Protein AF-G3J7Z0-F1 (afdb_monomer)

Structure (mmCIF, N/CA/C/O backbone):
data_AF-G3J7Z0-F1
#
_entry.id   AF-G3J7Z0-F1
#
loop_
_atom_site.group_PDB
_atom_site.id
_atom_site.type_symbol
_atom_site.label_atom_id
_atom_site.label_alt_id
_atom_site.label_comp_id
_atom_site.label_asym_id
_atom_site.label_entity_id
_atom_site.label_seq_id
_atom_site.pdbx_PDB_ins_code
_atom_site.Cartn_x
_atom_site.Cartn_y
_atom_site.Cartn_z
_atom_site.occupancy
_atom_site.B_iso_or_equiv
_atom_site.auth_seq_id
_atom_site.auth_comp_id
_atom_site.auth_asym_id
_atom_site.auth_atom_id
_atom_site.pdbx_PDB_model_num
ATOM 1 N N . MET A 1 1 ? -42.524 -9.146 22.623 1.00 81.44 1 MET A N 1
ATOM 2 C CA . MET A 1 1 ? -41.214 -8.864 23.245 1.00 81.44 1 MET A CA 1
ATOM 3 C C . MET A 1 1 ? -40.099 -9.422 22.376 1.00 81.44 1 MET A C 1
ATOM 5 O O . MET A 1 1 ? -40.362 -10.330 21.592 1.00 81.44 1 MET A O 1
ATOM 9 N N . LEU A 1 2 ? -38.894 -8.856 22.480 1.00 91.50 2 LEU A N 1
ATOM 10 C CA . LEU A 1 2 ? -37.698 -9.382 21.824 1.00 91.50 2 LEU A CA 1
ATOM 11 C C . LEU A 1 2 ? -37.236 -10.658 22.535 1.00 91.50 2 LEU A C 1
ATOM 13 O O . LEU A 1 2 ? -37.066 -10.664 23.752 1.00 91.50 2 LEU A O 1
ATOM 17 N N . GLU A 1 3 ? -36.989 -11.712 21.771 1.00 92.19 3 GLU A N 1
ATOM 18 C CA . GLU A 1 3 ? -36.477 -12.986 22.269 1.00 92.19 3 GLU A CA 1
ATOM 19 C C . GLU A 1 3 ? -35.055 -13.226 21.763 1.00 92.19 3 GLU A C 1
ATOM 21 O O . GLU A 1 3 ? -34.720 -12.850 20.638 1.00 92.19 3 GLU A O 1
ATOM 26 N N . LYS A 1 4 ? -34.231 -13.881 22.590 1.00 93.69 4 LYS A N 1
ATOM 27 C CA . LYS A 1 4 ? -32.905 -14.389 22.221 1.00 93.69 4 LYS A CA 1
ATOM 28 C C . LYS A 1 4 ? -32.907 -15.913 22.300 1.00 93.69 4 LYS A C 1
ATOM 30 O O . LYS A 1 4 ? -33.097 -16.472 23.377 1.00 93.69 4 LYS A O 1
ATOM 35 N N . ILE A 1 5 ? -32.631 -16.573 21.179 1.00 94.75 5 ILE A N 1
ATOM 36 C CA . ILE A 1 5 ? -32.521 -18.034 21.075 1.00 94.75 5 ILE A CA 1
ATOM 37 C C . ILE A 1 5 ? -31.095 -18.388 20.656 1.00 94.75 5 ILE A C 1
ATOM 39 O O . ILE A 1 5 ? -30.627 -17.914 19.627 1.00 94.75 5 ILE A O 1
ATOM 43 N N . THR A 1 6 ? -30.411 -19.254 21.403 1.00 95.44 6 THR A N 1
ATOM 44 C CA . THR A 1 6 ? -29.109 -19.794 20.981 1.00 95.44 6 THR A CA 1
ATOM 45 C C . THR A 1 6 ? -29.300 -21.132 20.265 1.00 95.44 6 THR A C 1
ATOM 47 O O . THR A 1 6 ? -30.029 -22.013 20.736 1.00 95.44 6 THR A O 1
ATOM 50 N N . ARG A 1 7 ? -28.654 -21.293 19.106 1.00 96.44 7 ARG A N 1
ATOM 51 C CA . ARG A 1 7 ? -28.683 -22.520 18.296 1.00 96.44 7 ARG A CA 1
ATOM 52 C C . ARG A 1 7 ? -27.293 -22.877 17.799 1.00 96.44 7 ARG A C 1
ATOM 54 O O . ARG A 1 7 ? -26.528 -21.997 17.426 1.00 96.44 7 ARG A O 1
ATOM 61 N N . VAL A 1 8 ? -27.011 -24.174 17.720 1.00 97.31 8 VAL A N 1
ATOM 62 C CA . VAL A 1 8 ? -25.871 -24.695 16.961 1.00 97.31 8 VAL A CA 1
ATOM 63 C C . VAL A 1 8 ? -26.270 -24.715 15.488 1.00 97.31 8 VAL A C 1
ATOM 65 O O . VAL A 1 8 ? -27.237 -25.389 15.137 1.00 97.31 8 VAL A O 1
ATOM 68 N N . TYR A 1 9 ? -25.559 -23.970 14.643 1.00 95.88 9 TYR A N 1
ATOM 69 C CA . TYR A 1 9 ? -25.832 -23.928 13.203 1.00 95.88 9 TYR A CA 1
ATOM 70 C C . TYR A 1 9 ? -24.920 -24.870 12.404 1.00 95.88 9 TYR A C 1
ATOM 72 O O . TYR A 1 9 ? -25.269 -25.263 11.294 1.00 95.88 9 TYR A 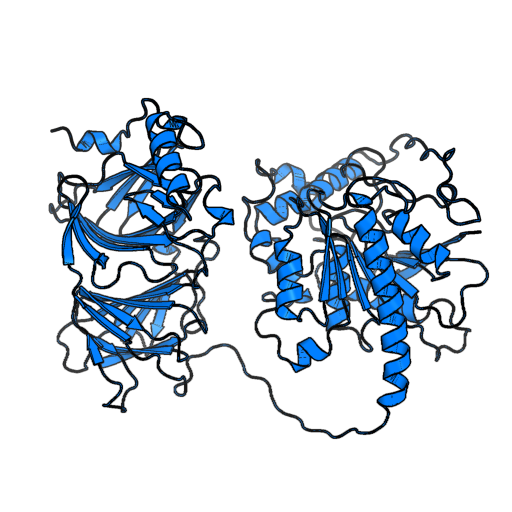O 1
ATOM 80 N N . ALA A 1 10 ? -23.765 -25.244 12.962 1.00 96.12 10 ALA A N 1
ATOM 81 C CA . ALA A 1 10 ? -22.804 -26.147 12.337 1.00 96.12 10 ALA A CA 1
ATOM 82 C C . ALA A 1 10 ? -22.008 -26.938 13.382 1.00 96.12 10 ALA A C 1
ATOM 84 O O . ALA A 1 10 ? -21.913 -26.547 14.547 1.00 96.12 10 ALA A O 1
ATOM 85 N N . ASN A 1 11 ? -21.406 -28.047 12.950 1.00 95.31 11 ASN A N 1
ATOM 86 C CA . ASN A 1 11 ? -20.450 -28.806 13.749 1.00 95.31 11 ASN A CA 1
ATOM 87 C C . ASN A 1 11 ? -19.254 -29.211 12.878 1.00 95.31 11 ASN A C 1
ATOM 89 O O . ASN A 1 11 ? -19.339 -30.163 12.105 1.00 95.31 11 ASN A O 1
ATOM 93 N N . HIS A 1 12 ? -18.145 -28.484 13.013 1.00 93.75 12 HIS A N 1
ATOM 94 C CA . HIS A 1 12 ? -16.910 -28.692 12.245 1.00 93.75 12 HIS A CA 1
ATOM 95 C C . HIS A 1 12 ? -15.774 -29.142 13.174 1.00 93.75 12 HIS A C 1
ATOM 97 O O . HIS A 1 12 ? -14.755 -28.469 13.334 1.00 93.75 12 HIS A O 1
ATOM 103 N N . GLY A 1 13 ? -16.011 -30.250 13.882 1.00 90.56 13 GLY A N 1
ATOM 104 C CA . GLY A 1 13 ? -15.146 -30.740 14.963 1.00 90.56 13 GLY A CA 1
ATOM 105 C C . GLY A 1 13 ? -15.421 -30.087 16.323 1.00 90.56 13 GLY A C 1
ATOM 106 O O . GLY A 1 13 ? -14.904 -30.544 17.339 1.00 90.56 13 GLY A O 1
ATOM 107 N N . MET A 1 14 ? -16.268 -29.058 16.354 1.00 94.06 14 MET A N 1
ATOM 108 C CA . MET A 1 14 ? -16.854 -28.466 17.554 1.00 94.06 14 MET A CA 1
ATOM 109 C C . MET A 1 14 ? -18.198 -27.808 17.200 1.00 94.06 14 MET A C 1
ATOM 111 O O . MET A 1 14 ? -18.364 -27.373 16.054 1.00 94.06 14 MET A O 1
ATOM 115 N N . PRO A 1 15 ? -19.155 -27.713 18.143 1.00 95.25 15 PRO A N 1
ATOM 116 C CA . PRO A 1 15 ? -20.399 -26.992 17.906 1.00 95.25 15 PRO A CA 1
ATOM 117 C C . PRO A 1 15 ? -20.116 -25.505 17.674 1.00 95.25 15 PRO A C 1
ATOM 119 O O . PRO A 1 15 ? -19.400 -24.872 18.452 1.00 95.25 15 PRO A O 1
ATOM 122 N N . ILE A 1 16 ? -20.702 -24.951 16.614 1.00 96.75 16 ILE A N 1
ATOM 123 C CA . ILE A 1 16 ? -20.622 -23.526 16.296 1.00 96.75 16 ILE A CA 1
ATOM 124 C C . ILE A 1 16 ? -22.012 -22.923 16.425 1.00 96.75 16 ILE A C 1
ATOM 126 O O . ILE A 1 16 ? -22.977 -23.365 15.797 1.00 96.75 16 ILE A O 1
ATOM 130 N N . GLU A 1 17 ? -22.112 -21.937 17.305 1.00 96.62 17 GLU A N 1
ATOM 131 C CA . GLU A 1 17 ? -23.380 -21.384 17.758 1.00 96.62 17 GLU A CA 1
ATOM 132 C C . GLU A 1 17 ? -23.688 -20.029 17.117 1.00 96.62 17 GLU A C 1
ATOM 134 O O . GLU A 1 17 ? -22.806 -19.268 16.721 1.00 96.62 17 GLU A O 1
ATOM 139 N N . CYS A 1 18 ? -24.970 -19.700 17.071 1.00 96.88 18 CYS A N 1
ATOM 140 C CA . CYS A 1 18 ? -25.473 -18.375 16.760 1.00 96.88 18 CYS A CA 1
ATOM 141 C C . CYS A 1 18 ? -26.527 -17.963 17.791 1.00 96.88 18 CYS A C 1
ATOM 143 O O . CYS A 1 18 ? -27.191 -18.811 18.394 1.00 96.88 18 CYS A O 1
ATOM 145 N N . ASP A 1 19 ? -26.662 -16.655 17.979 1.00 96.62 19 ASP A N 1
ATOM 146 C CA . ASP A 1 19 ? -27.716 -16.043 18.776 1.00 96.62 19 ASP A CA 1
ATOM 147 C C . ASP A 1 19 ? -28.728 -15.405 17.831 1.00 96.62 19 ASP A C 1
ATOM 149 O O . ASP A 1 19 ? -28.368 -14.635 16.942 1.00 96.62 19 ASP A O 1
ATOM 153 N N . ILE A 1 20 ? -29.996 -15.738 18.023 1.00 96.19 20 ILE A N 1
ATOM 154 C CA . ILE A 1 20 ? -31.094 -15.340 17.155 1.00 96.19 20 ILE A CA 1
ATOM 155 C C . ILE A 1 20 ? -31.986 -14.390 17.939 1.00 96.19 20 ILE A C 1
ATOM 157 O O . ILE A 1 20 ? -32.607 -14.788 18.923 1.00 96.19 20 ILE A O 1
ATOM 161 N N . TYR A 1 21 ? -32.034 -13.144 17.489 1.00 95.38 21 TYR A N 1
ATOM 162 C CA . TYR A 1 21 ? -32.856 -12.071 18.022 1.00 95.38 21 TYR A CA 1
ATOM 163 C C . TYR A 1 21 ? -34.099 -11.938 17.146 1.00 95.38 21 TYR A C 1
ATOM 165 O O . TYR A 1 21 ? -34.002 -11.591 15.967 1.00 95.38 21 TYR A O 1
ATOM 173 N N . THR A 1 22 ? -35.268 -12.267 17.688 1.00 92.38 22 THR A N 1
ATOM 174 C CA . THR A 1 22 ? -36.512 -12.312 16.908 1.00 92.38 22 THR A CA 1
ATOM 175 C C . THR A 1 22 ? -37.733 -12.004 17.773 1.00 92.38 22 THR A C 1
ATOM 177 O O . THR A 1 22 ? -37.622 -11.802 18.981 1.00 92.38 22 THR A O 1
ATOM 180 N N . VAL A 1 23 ? -38.901 -11.926 17.144 1.00 86.94 23 VAL A N 1
ATOM 181 C CA . VAL A 1 23 ? -40.204 -11.779 17.807 1.00 86.94 23 VAL A CA 1
ATOM 182 C C . VAL A 1 23 ? -41.034 -13.038 17.588 1.00 86.94 23 VAL A C 1
ATOM 184 O O . VAL A 1 23 ? -40.818 -13.724 16.593 1.00 86.94 23 VAL A O 1
ATOM 187 N N . ALA A 1 24 ? -41.999 -13.310 18.474 1.00 75.50 24 ALA A N 1
ATOM 188 C CA . ALA A 1 24 ? -42.853 -14.504 18.404 1.00 75.50 24 ALA A CA 1
ATOM 189 C C . ALA A 1 24 ? -43.543 -14.698 17.037 1.00 75.50 24 ALA A C 1
ATOM 191 O O . ALA A 1 24 ? -43.694 -15.820 16.570 1.00 75.50 24 ALA A O 1
ATOM 192 N N . GLU A 1 25 ? -43.916 -13.598 16.375 1.00 73.88 25 GLU A N 1
ATOM 193 C CA . GLU A 1 25 ? -44.489 -13.603 15.026 1.00 73.88 25 GLU A CA 1
ATOM 194 C C . GLU A 1 25 ? -43.671 -12.670 14.115 1.00 73.88 25 GLU A C 1
ATOM 196 O O . GLU A 1 25 ? -43.965 -11.466 14.031 1.00 73.88 25 GLU A O 1
ATOM 201 N N . PRO A 1 26 ? -42.587 -13.152 13.480 1.00 71.25 26 PRO A N 1
ATOM 202 C CA . PRO A 1 26 ? -41.850 -12.352 12.509 1.00 71.25 26 PRO A CA 1
ATOM 203 C C . PRO A 1 26 ? -42.737 -12.061 11.291 1.00 71.25 26 PRO A C 1
ATOM 205 O O . PRO A 1 26 ? -43.679 -12.797 11.001 1.00 71.25 26 PRO A O 1
ATOM 208 N N . VAL A 1 27 ? -42.454 -10.978 10.560 1.00 73.06 27 VAL A N 1
ATOM 209 C CA . VAL A 1 27 ? -43.211 -10.675 9.334 1.00 73.06 27 VAL A CA 1
ATOM 210 C C . VAL A 1 27 ? -42.983 -11.809 8.320 1.00 73.06 27 VAL A C 1
ATOM 212 O O . VAL A 1 27 ? -41.817 -12.102 8.025 1.00 73.06 27 VAL A O 1
ATOM 215 N N . PRO A 1 28 ? -44.047 -12.434 7.772 1.00 68.00 28 PRO A N 1
ATOM 216 C CA . PRO A 1 28 ? -43.910 -13.436 6.717 1.00 68.00 28 PRO A CA 1
ATOM 217 C C . PRO A 1 28 ? -43.055 -12.889 5.564 1.00 68.00 28 PRO A C 1
ATOM 219 O O . PRO A 1 28 ? -43.194 -11.726 5.182 1.00 68.00 28 PRO A O 1
ATOM 222 N N . ASP A 1 29 ? -42.113 -13.689 5.059 1.00 75.00 29 ASP A N 1
ATOM 223 C CA . ASP A 1 29 ? -41.171 -13.328 3.981 1.00 75.00 29 ASP A CA 1
ATOM 224 C C . ASP A 1 29 ? -40.177 -12.183 4.273 1.00 75.00 29 ASP A C 1
ATOM 226 O O . ASP A 1 29 ? -39.467 -11.705 3.367 1.00 75.00 29 ASP A O 1
ATOM 230 N N . ALA A 1 30 ? -40.076 -11.728 5.529 1.00 83.25 30 ALA A N 1
ATOM 231 C CA . ALA A 1 30 ? -39.018 -10.809 5.931 1.00 83.25 30 ALA A CA 1
ATOM 232 C C . ALA A 1 30 ? -37.632 -11.437 5.694 1.00 83.25 30 ALA A C 1
ATOM 234 O O . ALA A 1 30 ? -37.435 -12.628 5.958 1.00 83.25 30 ALA A O 1
ATOM 235 N N . PRO A 1 31 ? -36.653 -10.652 5.201 1.00 89.25 31 PRO A N 1
ATOM 236 C CA . PRO A 1 31 ? -35.293 -11.145 5.099 1.00 89.25 31 PRO A CA 1
ATOM 237 C C . PRO A 1 31 ? -34.731 -11.433 6.494 1.00 89.25 31 PRO A C 1
ATOM 239 O O . PRO A 1 31 ? -35.069 -10.751 7.462 1.00 89.25 31 PRO A O 1
ATOM 242 N N . VAL A 1 32 ? -33.836 -12.411 6.572 1.00 93.88 32 VAL A N 1
ATOM 243 C CA . VAL A 1 32 ? -33.032 -12.659 7.771 1.00 93.88 32 VAL A CA 1
ATOM 244 C C . VAL A 1 32 ? -31.785 -11.787 7.697 1.00 93.88 32 VAL A C 1
ATOM 246 O O . VAL A 1 32 ? -31.091 -11.780 6.680 1.00 93.88 32 VAL A O 1
ATOM 249 N N . ALA A 1 33 ? -31.500 -11.042 8.758 1.00 96.38 33 ALA A N 1
ATOM 250 C CA . ALA A 1 33 ? -30.234 -10.347 8.925 1.00 96.38 33 ALA A CA 1
ATOM 251 C C . ALA A 1 33 ? -29.219 -11.325 9.531 1.00 96.38 33 ALA A C 1
ATOM 253 O O . ALA A 1 33 ? -29.382 -11.754 10.666 1.00 96.38 33 ALA A O 1
ATOM 254 N N . LEU A 1 34 ? -28.188 -11.705 8.781 1.00 98.44 34 LEU A N 1
ATOM 255 C CA . LEU A 1 34 ? -27.082 -12.523 9.274 1.00 98.44 34 LEU A CA 1
ATOM 256 C C . LEU A 1 34 ? -25.901 -11.613 9.598 1.00 98.44 34 LEU A C 1
ATOM 258 O O . LEU A 1 34 ? -25.355 -10.988 8.696 1.00 98.44 34 LEU A O 1
ATOM 262 N N . PHE A 1 35 ? -25.504 -11.544 10.861 1.00 98.19 35 PHE A N 1
ATOM 263 C CA . PHE A 1 35 ? -24.429 -10.699 11.357 1.00 98.19 35 PHE A CA 1
ATOM 264 C C . PHE A 1 35 ? -23.179 -11.511 11.706 1.00 98.19 35 PHE A C 1
ATOM 266 O O . PHE A 1 35 ? -23.249 -12.491 12.451 1.00 98.19 35 PHE A O 1
ATOM 273 N N . PHE A 1 36 ? -22.033 -11.049 11.209 1.00 97.69 36 PHE A N 1
ATOM 274 C CA . PHE A 1 36 ? -20.706 -11.493 11.621 1.00 97.69 36 PHE A CA 1
ATOM 275 C C . PHE A 1 36 ? -20.032 -10.414 12.469 1.00 97.69 36 PHE A C 1
ATOM 277 O O . PHE A 1 36 ? -19.907 -9.256 12.053 1.00 97.69 36 PHE A O 1
ATOM 284 N N . HIS A 1 37 ? -19.596 -10.814 13.663 1.00 94.69 37 HIS A N 1
ATOM 285 C CA . HIS A 1 37 ? -18.996 -9.911 14.638 1.00 94.69 37 HIS A CA 1
ATOM 286 C C . HIS A 1 37 ? -17.623 -9.380 14.199 1.00 94.69 37 HIS A C 1
ATOM 288 O O . HIS A 1 37 ? -16.971 -9.918 13.305 1.00 94.69 37 HIS A O 1
ATOM 294 N N . ALA A 1 38 ? -17.185 -8.305 14.859 1.00 92.88 38 ALA A N 1
ATOM 295 C CA . ALA A 1 38 ? -15.854 -7.728 14.695 1.00 92.88 38 ALA A CA 1
ATOM 296 C C . ALA A 1 38 ? -14.781 -8.555 15.434 1.00 92.88 38 ALA A C 1
ATOM 298 O O . ALA A 1 38 ? -14.888 -9.772 15.548 1.00 92.88 38 ALA A O 1
ATOM 299 N N . GLY A 1 39 ? -13.706 -7.925 15.910 1.00 89.38 39 GLY A N 1
ATOM 300 C CA . GLY A 1 39 ? -12.618 -8.635 16.592 1.00 89.38 39 GLY A CA 1
ATOM 301 C C . GLY A 1 39 ? -11.565 -9.207 15.644 1.00 89.38 39 GLY A C 1
ATOM 302 O O . GLY A 1 39 ? -10.899 -10.180 15.986 1.00 89.38 39 GLY A O 1
ATOM 303 N N . ALA A 1 40 ? -11.409 -8.610 14.456 1.00 91.06 40 ALA A N 1
ATOM 304 C CA . ALA A 1 40 ? -10.281 -8.850 13.554 1.00 91.06 40 ALA A CA 1
ATOM 305 C C . ALA A 1 40 ? -10.065 -10.313 13.113 1.00 91.06 40 ALA A C 1
ATOM 307 O O . ALA A 1 40 ? -8.947 -10.689 12.794 1.00 91.06 40 ALA A O 1
ATOM 308 N N . LEU A 1 41 ? -11.103 -11.156 13.127 1.00 94.12 41 LEU A N 1
ATOM 309 C CA . LEU A 1 41 ? -11.011 -12.622 12.981 1.00 94.12 41 LEU A CA 1
ATOM 310 C C . LEU A 1 41 ? -10.233 -13.340 14.099 1.00 94.12 41 LEU A C 1
ATOM 312 O O . LEU A 1 41 ? -10.112 -14.562 14.053 1.00 94.12 41 LEU A O 1
ATOM 316 N N . THR A 1 42 ? -9.707 -12.629 15.097 1.00 92.62 42 THR A N 1
ATOM 317 C CA . THR A 1 42 ? -8.864 -13.191 16.162 1.00 92.62 42 THR A CA 1
ATOM 318 C C . THR A 1 42 ? -9.551 -13.227 17.520 1.00 92.62 42 THR A C 1
ATOM 320 O O . THR A 1 42 ? -9.081 -13.955 18.394 1.00 92.62 42 THR A O 1
ATOM 323 N N . GLY A 1 43 ? -10.660 -12.513 17.709 1.00 89.81 43 GLY A N 1
ATOM 324 C CA . GLY A 1 43 ? -11.405 -12.466 18.966 1.00 89.81 43 GLY A CA 1
ATOM 325 C C . GLY A 1 43 ? -12.872 -12.075 18.791 1.00 89.81 43 GLY A C 1
ATOM 326 O O . GLY A 1 43 ? -13.413 -12.179 17.692 1.00 89.81 43 GLY A O 1
ATOM 327 N N . TRP A 1 44 ? -13.474 -11.611 19.894 1.00 88.44 44 TRP A N 1
ATOM 328 C CA . TRP A 1 44 ? -14.904 -11.271 20.054 1.00 88.44 44 TRP A CA 1
ATOM 329 C C . TRP A 1 44 ? -15.825 -12.470 19.859 1.00 88.44 44 TRP A C 1
ATOM 331 O O . TRP A 1 44 ? -15.332 -13.557 19.614 1.00 88.44 44 TRP A O 1
ATOM 341 N N . GLY A 1 45 ? -17.136 -12.309 20.039 1.00 89.94 45 GLY A N 1
ATOM 342 C CA . GLY A 1 45 ? -18.109 -13.388 19.883 1.00 89.94 45 GLY A CA 1
ATOM 343 C C . GLY A 1 45 ? -19.453 -12.900 19.353 1.00 89.94 45 GLY A C 1
ATOM 344 O O . GLY A 1 45 ? -19.684 -11.702 19.188 1.00 89.94 45 GLY A O 1
ATOM 345 N N . ARG A 1 46 ? -20.362 -13.846 19.097 1.00 91.75 46 ARG A N 1
ATOM 346 C CA . ARG A 1 46 ? -21.734 -13.589 18.614 1.00 91.75 46 ARG A CA 1
ATOM 347 C C . ARG A 1 46 ? -22.569 -12.686 19.529 1.00 91.75 46 ARG A C 1
ATOM 349 O O . ARG A 1 46 ? -23.556 -12.096 19.103 1.00 91.75 46 ARG A O 1
ATOM 356 N N . ASP A 1 47 ? -22.200 -12.585 20.792 1.00 87.44 47 ASP A N 1
ATOM 357 C CA . ASP A 1 47 ? -22.845 -11.732 21.777 1.00 87.44 47 ASP A CA 1
ATOM 358 C C . ASP A 1 47 ? -22.417 -10.258 21.658 1.00 87.44 47 ASP A C 1
ATOM 360 O O . ASP A 1 47 ? -23.115 -9.381 22.161 1.00 87.44 47 ASP A O 1
ATOM 364 N N . CYS A 1 48 ? -21.340 -9.962 20.923 1.00 88.88 48 CYS A N 1
ATOM 365 C CA . CYS A 1 48 ? -20.881 -8.610 20.586 1.00 88.88 48 CYS A CA 1
ATOM 366 C C . CYS A 1 48 ? -21.639 -8.021 19.377 1.00 88.88 48 CYS A C 1
ATOM 368 O O . CYS A 1 48 ? -21.027 -7.587 18.398 1.00 88.88 48 CYS A O 1
ATOM 370 N N . VAL A 1 49 ? -22.974 -8.041 19.417 1.00 91.06 49 VAL A N 1
ATOM 371 C CA . VAL A 1 49 ? -23.834 -7.411 18.402 1.00 91.06 49 VAL A CA 1
ATOM 372 C C . VAL A 1 49 ? -24.203 -5.979 18.828 1.00 91.06 49 VAL A C 1
ATOM 374 O O . VAL A 1 49 ? -24.579 -5.789 19.985 1.00 91.06 49 VAL A O 1
ATOM 377 N N . PRO A 1 50 ? -24.121 -4.959 17.948 1.00 90.44 50 PRO A N 1
ATOM 378 C CA . PRO A 1 50 ? -24.433 -3.583 18.339 1.00 90.44 50 PRO A CA 1
ATOM 379 C C . PRO A 1 50 ? -25.909 -3.398 18.741 1.00 90.44 50 PRO A C 1
ATOM 381 O O . PRO A 1 50 ? -26.792 -3.860 18.006 1.00 90.44 50 PRO A O 1
ATOM 384 N N . PRO A 1 51 ? -26.221 -2.690 19.848 1.00 90.44 51 PRO A N 1
ATOM 385 C CA . PRO A 1 51 ? -27.601 -2.515 20.307 1.00 90.44 51 PRO A CA 1
ATOM 386 C C . PRO A 1 51 ? -28.512 -1.856 19.265 1.00 90.44 51 PRO A C 1
ATOM 388 O O . PRO A 1 51 ? -29.617 -2.343 19.016 1.00 90.44 51 PRO A O 1
ATOM 391 N N . TRP A 1 52 ? -28.034 -0.805 18.593 1.00 90.00 52 TRP A N 1
ATOM 392 C CA . TRP A 1 52 ? -28.779 -0.116 17.536 1.00 90.00 52 TRP A CA 1
ATOM 393 C C . TRP A 1 52 ? -29.173 -1.049 16.377 1.00 90.00 52 TRP A C 1
ATOM 395 O O . TRP A 1 52 ? -30.248 -0.889 15.796 1.00 90.00 52 TRP A O 1
ATOM 405 N N . LEU A 1 53 ? -28.345 -2.051 16.050 1.00 92.50 53 LEU A N 1
ATOM 406 C CA . LEU A 1 53 ? -28.635 -3.016 14.987 1.00 92.50 53 LEU A CA 1
ATOM 407 C C . LEU A 1 53 ? -29.755 -3.970 15.413 1.00 92.50 53 LEU A C 1
ATOM 409 O O . LEU A 1 53 ? -30.660 -4.257 14.623 1.00 92.50 53 LEU A O 1
ATOM 413 N N . VAL A 1 54 ? -29.725 -4.419 16.672 1.00 93.62 54 VAL A N 1
ATOM 414 C CA . VAL A 1 54 ? -30.807 -5.223 17.251 1.00 93.62 54 VAL A CA 1
ATOM 415 C C . VAL A 1 54 ? -32.110 -4.422 17.257 1.00 93.62 54 VAL A C 1
ATOM 417 O O . VAL A 1 54 ? -33.130 -4.932 16.796 1.00 93.62 54 VAL A O 1
ATOM 420 N N . GLN A 1 55 ? -32.081 -3.150 17.679 1.00 91.81 55 GLN A N 1
ATOM 421 C CA . GLN A 1 55 ? -33.251 -2.264 17.633 1.00 91.81 55 GLN A CA 1
ATOM 422 C C . GLN A 1 55 ? -33.791 -2.096 16.215 1.00 91.81 55 GLN A C 1
ATOM 424 O O . GLN A 1 55 ? -35.000 -2.173 16.001 1.00 91.81 55 GLN A O 1
ATOM 429 N N . ALA A 1 56 ? -32.913 -1.878 15.237 1.00 90.12 56 ALA A N 1
ATOM 430 C CA . ALA A 1 56 ? -33.305 -1.688 13.848 1.00 90.12 56 ALA A CA 1
ATOM 431 C C . ALA A 1 56 ? -33.994 -2.929 13.268 1.00 90.12 56 ALA A C 1
ATOM 433 O O . ALA A 1 56 ? -35.022 -2.808 12.598 1.00 90.12 56 ALA A O 1
ATOM 434 N N . CYS A 1 57 ? -33.454 -4.119 13.545 1.00 91.81 57 CYS A N 1
ATOM 435 C CA . CYS A 1 57 ? -34.055 -5.378 13.112 1.00 91.81 57 CYS A CA 1
ATOM 436 C C . CYS A 1 57 ? -35.373 -5.642 13.850 1.00 91.81 57 CYS A C 1
ATOM 438 O O . CYS A 1 57 ? -36.368 -5.974 13.208 1.00 91.81 57 CYS A O 1
ATOM 440 N N . TYR A 1 58 ? -35.421 -5.402 15.165 1.00 91.69 58 TYR A N 1
ATOM 441 C CA . TYR A 1 58 ? -36.625 -5.559 15.983 1.00 91.69 58 TYR A CA 1
ATOM 442 C C . TYR A 1 58 ? -37.765 -4.644 15.520 1.00 91.69 58 TYR A C 1
ATOM 444 O O . TYR A 1 58 ? -38.867 -5.123 15.254 1.00 91.69 58 TYR A O 1
ATOM 452 N N . LYS A 1 59 ? -37.492 -3.347 15.320 1.00 87.81 59 LYS A N 1
ATOM 453 C CA . LYS A 1 59 ? -38.474 -2.365 14.825 1.00 87.81 59 LYS A CA 1
ATOM 454 C C . LYS A 1 59 ? -38.981 -2.708 13.417 1.00 87.81 59 LYS A C 1
ATOM 456 O O . LYS A 1 59 ? -40.133 -2.433 13.099 1.00 87.81 59 LYS A O 1
ATOM 461 N N . GLN A 1 60 ? -38.157 -3.354 12.586 1.00 86.50 60 GLN A N 1
ATOM 462 C CA . GLN A 1 60 ? -38.564 -3.872 11.272 1.00 86.50 60 GLN A CA 1
ATOM 463 C C . GLN A 1 60 ? -39.169 -5.287 11.313 1.00 86.50 60 GLN A C 1
ATOM 465 O O . GLN A 1 60 ? -39.616 -5.781 10.274 1.00 86.50 60 GLN A O 1
ATOM 470 N N . ARG A 1 61 ? -39.188 -5.935 12.487 1.00 88.56 61 ARG A N 1
ATOM 471 C CA . ARG A 1 61 ? -39.580 -7.339 12.704 1.00 88.56 61 ARG A CA 1
ATOM 472 C C . ARG A 1 61 ? -38.804 -8.324 11.817 1.00 88.56 61 ARG A C 1
ATOM 474 O O . ARG A 1 61 ? -39.372 -9.293 11.311 1.00 88.56 61 ARG A O 1
ATOM 481 N N . TRP A 1 62 ? -37.518 -8.053 11.593 1.00 90.25 62 TRP A N 1
ATOM 482 C CA . TRP A 1 62 ? -36.596 -8.944 10.885 1.00 90.25 62 TRP A CA 1
ATOM 483 C C . TRP A 1 62 ? -35.867 -9.837 11.894 1.00 90.25 62 TRP A C 1
ATOM 485 O O . TRP A 1 62 ? -35.325 -9.305 12.866 1.00 90.25 62 TRP A O 1
ATOM 495 N N . PRO A 1 63 ? -35.798 -11.162 11.673 1.00 93.81 63 PRO A N 1
ATOM 496 C CA . PRO A 1 63 ? -34.927 -12.023 12.463 1.00 93.81 63 PRO A CA 1
ATOM 497 C C . PRO A 1 63 ? -33.465 -11.611 12.264 1.00 93.81 63 PRO A C 1
ATOM 499 O O . PRO A 1 63 ? -33.010 -11.490 11.124 1.00 93.81 63 PRO A O 1
ATOM 502 N N . LEU A 1 64 ? -32.732 -11.422 13.359 1.00 96.81 64 LEU A N 1
ATOM 503 C CA . LEU A 1 64 ? -31.299 -11.140 13.353 1.00 96.81 64 LEU A CA 1
ATOM 504 C C . LEU A 1 64 ? -30.543 -12.330 13.940 1.00 96.81 64 LEU A C 1
ATOM 506 O O . LEU A 1 64 ? -30.680 -12.640 15.117 1.00 96.81 64 LEU A O 1
ATOM 510 N N . ILE A 1 65 ? -29.729 -12.983 13.121 1.00 98.00 65 ILE A N 1
ATOM 511 C CA . ILE A 1 65 ? -28.852 -14.085 13.509 1.00 98.00 65 ILE A CA 1
ATOM 512 C C . ILE A 1 65 ? -27.440 -13.530 13.646 1.00 98.00 65 ILE A C 1
ATOM 514 O O . ILE A 1 65 ? -26.833 -13.149 12.653 1.00 98.00 65 ILE A O 1
ATOM 518 N N . SER A 1 66 ? -26.901 -13.508 14.858 1.00 97.62 66 SER A N 1
ATOM 519 C CA . SER A 1 66 ? -25.493 -13.215 15.118 1.00 97.62 66 SER A CA 1
ATOM 520 C C . SER A 1 66 ? -24.713 -14.524 15.194 1.00 97.62 66 SER A C 1
ATOM 522 O O . SER A 1 66 ? -24.939 -15.328 16.102 1.00 97.62 66 SER A O 1
ATOM 524 N N . ALA A 1 67 ? -23.835 -14.778 14.225 1.00 97.38 67 ALA A N 1
ATOM 525 C CA . ALA A 1 67 ? -23.117 -16.043 14.105 1.00 97.38 67 ALA A CA 1
ATOM 526 C C . ALA A 1 67 ? -21.707 -15.955 14.700 1.00 97.38 67 ALA A C 1
ATOM 528 O O . ALA A 1 67 ? -20.939 -15.043 14.389 1.00 97.38 67 ALA A O 1
ATOM 529 N N . SER A 1 68 ? -21.344 -16.940 15.524 1.00 96.19 68 SER A N 1
ATOM 530 C CA . SER A 1 68 ? -19.944 -17.189 15.863 1.00 96.19 68 SER A CA 1
ATOM 531 C C . SER A 1 68 ? -19.231 -17.859 14.688 1.00 96.19 68 SER A C 1
ATOM 533 O O . SER A 1 68 ? -19.868 -18.522 13.877 1.00 96.19 68 SER A O 1
ATOM 535 N N . TYR A 1 69 ? -17.908 -17.764 14.637 1.00 96.62 69 TYR A N 1
ATOM 536 C CA . TYR A 1 69 ? -17.056 -18.515 13.712 1.00 96.62 69 TYR A CA 1
ATOM 537 C C . TYR A 1 69 ? -15.743 -18.897 14.413 1.00 96.62 69 TYR A C 1
ATOM 539 O O . TYR A 1 69 ? -15.372 -18.296 15.431 1.00 96.62 69 TYR A O 1
ATOM 547 N N . ARG A 1 70 ? -15.054 -19.928 13.914 1.00 96.38 70 ARG A N 1
ATOM 548 C CA . ARG A 1 70 ? -13.724 -20.308 14.403 1.00 96.38 70 ARG A CA 1
ATOM 549 C C . ARG A 1 70 ? -12.720 -19.217 14.034 1.00 96.38 70 ARG A C 1
ATOM 551 O O . ARG A 1 70 ? -12.796 -18.615 12.971 1.00 96.38 70 ARG A O 1
ATOM 558 N N . LEU A 1 71 ? -11.786 -18.928 14.930 1.00 95.38 71 LEU A N 1
ATOM 559 C CA . LEU A 1 71 ? -10.926 -17.752 14.848 1.00 95.38 71 LEU A CA 1
ATOM 560 C C . LEU A 1 71 ? -9.538 -18.065 14.265 1.00 95.38 71 LEU A C 1
ATOM 562 O O . LEU A 1 71 ? -8.969 -19.141 14.472 1.00 95.38 71 LEU A O 1
ATOM 566 N N . MET A 1 72 ? -8.953 -17.080 13.584 1.00 94.69 72 MET A N 1
ATOM 567 C CA . MET A 1 72 ? -7.578 -17.109 13.072 1.00 94.69 72 MET A CA 1
ATOM 568 C C . MET A 1 72 ? -6.552 -16.981 14.212 1.00 94.69 72 MET A C 1
ATOM 570 O O . MET A 1 72 ? -6.832 -16.302 15.200 1.00 94.69 72 MET A O 1
ATOM 574 N N . PRO A 1 73 ? -5.341 -17.555 14.089 1.00 93.88 73 PRO A N 1
A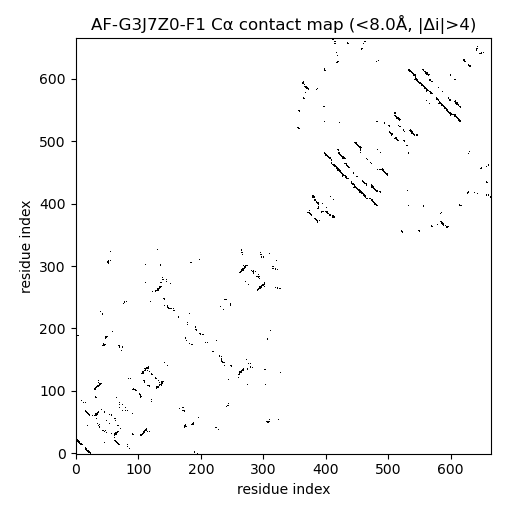TOM 575 C CA . PRO A 1 73 ? -4.850 -18.337 12.950 1.00 93.88 73 PRO A CA 1
ATOM 576 C C . PRO A 1 73 ? -5.287 -19.811 12.938 1.00 93.88 73 PRO A C 1
ATOM 578 O O . PRO A 1 73 ? -5.189 -20.440 11.891 1.00 93.88 73 PRO A O 1
ATOM 581 N N . GLN A 1 74 ? -5.759 -20.368 14.059 1.00 94.31 74 GLN A N 1
ATOM 582 C CA . GLN A 1 74 ? -5.928 -21.820 14.245 1.00 94.31 74 GLN A CA 1
ATOM 583 C C . GLN A 1 74 ? -6.885 -22.461 13.235 1.00 94.31 74 GLN A C 1
ATOM 585 O O . GLN A 1 74 ? -6.686 -23.602 12.836 1.00 94.31 74 GLN A O 1
ATOM 590 N N . THR A 1 75 ? -7.926 -21.737 12.827 1.00 94.31 75 THR A N 1
ATOM 591 C CA . THR A 1 75 ? -8.926 -22.251 11.885 1.00 94.31 75 THR A CA 1
ATOM 592 C C . THR A 1 75 ? -8.470 -22.277 10.423 1.00 94.31 75 THR A C 1
ATOM 594 O O . THR A 1 75 ? -9.023 -23.042 9.634 1.00 94.31 75 THR A O 1
ATOM 597 N N . GLY A 1 76 ? -7.518 -21.421 10.037 1.00 93.69 76 GLY A N 1
ATOM 598 C CA . GLY A 1 76 ? -7.184 -21.178 8.632 1.00 93.69 76 GLY A CA 1
ATOM 599 C C . GLY A 1 76 ? -8.347 -20.658 7.766 1.00 93.69 76 GLY A C 1
ATOM 600 O O . GLY A 1 76 ? -9.481 -20.467 8.202 1.00 93.69 76 GLY A O 1
ATOM 601 N N . THR A 1 77 ? -8.067 -20.425 6.489 1.00 93.50 77 THR A N 1
ATOM 602 C CA . THR A 1 77 ? -9.050 -19.910 5.521 1.00 93.50 77 THR A CA 1
ATOM 603 C C . THR A 1 77 ? -10.174 -20.891 5.217 1.00 93.50 77 THR A C 1
ATOM 605 O O . THR A 1 77 ? -11.313 -20.467 5.039 1.00 93.50 77 THR A O 1
ATOM 608 N N . ASP A 1 78 ? -9.870 -22.188 5.193 1.00 94.19 78 ASP A N 1
ATOM 609 C CA . ASP A 1 78 ? -10.840 -23.228 4.843 1.00 94.19 78 ASP A CA 1
ATOM 610 C C . ASP A 1 78 ? -11.897 -23.366 5.939 1.00 94.19 78 ASP A C 1
ATOM 612 O O . ASP A 1 78 ? -13.092 -23.338 5.655 1.00 94.19 78 ASP A O 1
ATOM 616 N N . GLY A 1 79 ? -11.472 -23.388 7.208 1.00 95.38 79 GLY A N 1
ATOM 617 C CA . GLY A 1 79 ? -12.405 -23.458 8.328 1.00 95.38 79 GLY A CA 1
ATOM 618 C C . GLY A 1 79 ? -13.294 -22.214 8.441 1.00 95.38 79 GLY A C 1
ATOM 619 O O . GLY A 1 79 ? -14.487 -22.331 8.713 1.00 95.38 79 GLY A O 1
ATOM 620 N N . LEU A 1 80 ? -12.752 -21.026 8.144 1.00 96.25 80 LEU A N 1
ATOM 621 C CA . LEU A 1 80 ? -13.564 -19.811 8.025 1.00 96.25 80 LEU A CA 1
ATOM 622 C C . LEU A 1 80 ? -14.596 -19.923 6.893 1.00 96.25 80 LEU A C 1
ATOM 624 O O . LEU A 1 80 ? -15.755 -19.566 7.093 1.00 96.25 80 LEU A O 1
ATOM 628 N N . ALA A 1 81 ? -14.198 -20.412 5.713 1.00 96.62 81 ALA A N 1
ATOM 629 C CA . ALA A 1 81 ? -15.105 -20.585 4.579 1.00 96.62 81 ALA A CA 1
ATOM 630 C C . ALA A 1 81 ? -16.256 -21.550 4.910 1.00 96.62 81 ALA A C 1
ATOM 632 O O . ALA A 1 81 ? -17.408 -21.264 4.569 1.00 96.62 81 ALA A O 1
ATOM 633 N N . GLU A 1 82 ? -15.954 -22.660 5.592 1.00 97.00 82 GLU A N 1
ATOM 634 C CA . GLU A 1 82 ? -16.935 -23.638 6.075 1.00 97.00 82 GLU A CA 1
ATOM 635 C C . GLU A 1 82 ? -17.948 -22.994 7.027 1.00 97.00 82 GLU A C 1
ATOM 637 O O . GLU A 1 82 ? -19.157 -23.088 6.805 1.00 97.00 82 GLU A O 1
ATOM 642 N N . ASP A 1 83 ? -17.466 -22.302 8.062 1.00 97.81 83 ASP A N 1
ATOM 643 C CA . ASP A 1 83 ? -18.306 -21.706 9.106 1.00 97.81 83 ASP A CA 1
ATOM 644 C C . ASP A 1 83 ? -19.245 -20.647 8.523 1.00 97.81 83 ASP A C 1
ATOM 646 O O . ASP A 1 83 ? -20.454 -20.654 8.758 1.00 97.81 83 ASP A O 1
ATOM 650 N N . VAL A 1 84 ? -18.698 -19.762 7.693 1.00 97.62 84 VAL A N 1
ATOM 651 C CA . VAL A 1 84 ? -19.434 -18.650 7.087 1.00 97.62 84 VAL A CA 1
ATOM 652 C C . VAL A 1 84 ? -20.483 -19.148 6.092 1.00 97.62 84 VAL A C 1
ATOM 654 O O . VAL A 1 84 ? -21.608 -18.641 6.074 1.00 97.62 84 VAL A O 1
ATOM 657 N N . SER A 1 85 ? -20.151 -20.165 5.292 1.00 97.75 85 SER A N 1
ATOM 658 C CA . SER A 1 85 ? -21.097 -20.774 4.347 1.00 97.75 85 SER A CA 1
ATOM 659 C C . SER A 1 85 ? -22.222 -21.514 5.075 1.00 97.75 85 SER A C 1
ATOM 661 O O . SER A 1 85 ? -23.387 -21.392 4.692 1.00 97.75 85 SER A O 1
ATOM 663 N N . ALA A 1 86 ? -21.902 -22.230 6.157 1.00 98.00 86 ALA A N 1
ATOM 664 C CA . ALA A 1 86 ? -22.896 -22.924 6.969 1.00 98.00 86 ALA A CA 1
ATOM 665 C C . ALA A 1 86 ? -23.832 -21.945 7.695 1.00 98.00 86 ALA A C 1
ATOM 667 O O . ALA A 1 86 ? -25.046 -22.151 7.700 1.00 98.00 86 ALA A O 1
ATOM 668 N N . ALA A 1 87 ? -23.303 -20.842 8.235 1.00 98.25 87 ALA A N 1
ATOM 669 C CA . ALA A 1 87 ? -24.111 -19.784 8.838 1.00 98.25 87 ALA A CA 1
ATOM 670 C C . ALA A 1 87 ? -25.081 -19.157 7.821 1.00 98.25 87 ALA A C 1
ATOM 672 O O . ALA A 1 87 ? -26.241 -18.887 8.144 1.00 98.25 87 ALA A O 1
ATOM 673 N N . TYR A 1 88 ? -24.632 -18.967 6.575 1.00 98.25 88 TYR A N 1
ATOM 674 C CA . TYR A 1 88 ? -25.475 -18.464 5.492 1.00 98.25 88 TYR A CA 1
ATOM 675 C C . TYR A 1 88 ? -26.618 -19.423 5.144 1.00 98.25 88 TYR A C 1
ATOM 677 O O . TYR A 1 88 ? -27.773 -18.998 5.091 1.00 98.25 88 TYR A O 1
ATOM 685 N N . GLU A 1 89 ? -26.345 -20.717 4.966 1.00 96.38 89 GLU A N 1
ATOM 686 C CA . GLU A 1 89 ? -27.403 -21.700 4.687 1.00 96.38 89 GLU A CA 1
ATOM 687 C C . GLU A 1 89 ? -28.355 -21.898 5.875 1.00 96.38 89 GLU A C 1
ATOM 689 O O . GLU A 1 89 ? -29.568 -22.026 5.676 1.00 96.38 89 GLU A O 1
ATOM 694 N N . PHE A 1 90 ? -27.851 -21.835 7.110 1.00 96.06 90 PHE A N 1
ATOM 695 C CA . PHE A 1 90 ? -28.696 -21.822 8.302 1.00 96.06 90 PHE A CA 1
ATOM 696 C C . PHE A 1 90 ? -29.645 -20.617 8.298 1.00 96.06 90 PHE A C 1
ATOM 698 O O . PHE A 1 90 ? -30.852 -20.775 8.463 1.00 96.06 90 PHE A O 1
ATOM 705 N N . ALA A 1 91 ? -29.140 -19.413 8.014 1.00 95.81 91 ALA A N 1
ATOM 706 C CA . ALA A 1 91 ? -29.974 -18.214 7.932 1.00 95.81 91 ALA A CA 1
ATOM 707 C C . ALA A 1 91 ? -31.040 -18.300 6.827 1.00 95.81 91 ALA A C 1
ATOM 709 O O . ALA A 1 91 ? -32.154 -17.805 6.999 1.00 95.81 91 ALA A O 1
ATOM 710 N N . ARG A 1 92 ? -30.733 -18.959 5.704 1.00 93.94 92 ARG A N 1
ATOM 711 C CA . ARG A 1 92 ? -31.695 -19.195 4.616 1.00 93.94 92 ARG A CA 1
ATOM 712 C C . ARG A 1 92 ? -32.800 -20.178 4.982 1.00 93.94 92 ARG A C 1
ATOM 714 O O . ARG A 1 92 ? -33.852 -20.133 4.360 1.00 93.94 92 ARG A O 1
ATOM 721 N N . THR A 1 93 ? -32.567 -21.072 5.933 1.00 90.88 93 THR A N 1
ATOM 722 C CA . THR A 1 93 ? -33.521 -22.125 6.321 1.00 90.88 93 THR A CA 1
ATOM 723 C C . THR A 1 93 ? -34.184 -21.863 7.671 1.00 90.88 93 THR A C 1
ATOM 725 O O . THR A 1 93 ? -35.084 -22.599 8.070 1.00 90.88 93 THR A O 1
ATOM 728 N N . TRP A 1 94 ? -33.776 -20.797 8.364 1.00 88.31 94 TRP A N 1
ATOM 729 C CA . TRP A 1 94 ? -34.334 -20.409 9.649 1.00 88.31 94 TRP A CA 1
ATOM 730 C C . TRP A 1 94 ? -35.847 -20.197 9.561 1.00 88.31 94 TRP A C 1
ATOM 732 O O . TRP A 1 94 ? -36.313 -19.352 8.797 1.00 88.31 94 TRP A O 1
ATOM 742 N N . ASP A 1 95 ? -36.593 -20.939 10.384 1.00 82.50 95 ASP A N 1
ATOM 743 C CA . ASP A 1 95 ? -38.037 -20.767 10.581 1.00 82.50 95 ASP A CA 1
ATOM 744 C C . ASP A 1 95 ? -38.851 -20.862 9.265 1.00 82.50 95 ASP A C 1
ATOM 746 O O . ASP A 1 95 ? -39.918 -20.276 9.112 1.00 82.50 95 ASP A O 1
ATOM 750 N N . CYS A 1 96 ? -38.335 -21.581 8.265 1.00 74.38 96 CYS A N 1
ATOM 751 C CA . CYS A 1 96 ? -39.124 -22.038 7.123 1.00 74.38 96 CYS A CA 1
ATOM 752 C C . CYS A 1 96 ? -39.892 -23.286 7.575 1.00 74.38 96 CYS A C 1
ATOM 754 O O . CYS A 1 96 ? -39.268 -24.231 8.064 1.00 74.38 96 CYS A O 1
ATOM 756 N N . GLY A 1 97 ? -41.225 -23.301 7.463 1.00 60.53 97 GLY A N 1
ATOM 757 C CA . GLY A 1 97 ? -42.047 -24.455 7.853 1.00 60.53 97 GLY A CA 1
ATOM 758 C C . GLY A 1 97 ? -41.468 -25.754 7.278 1.00 60.53 97 GLY A C 1
ATOM 759 O O . GLY A 1 97 ? -40.971 -25.747 6.157 1.00 60.53 97 GLY A O 1
ATOM 760 N N . GLY A 1 98 ? -41.464 -26.840 8.061 1.00 50.66 98 GLY A N 1
ATOM 761 C CA . GLY A 1 98 ? -40.578 -28.019 7.944 1.00 50.66 98 GLY A CA 1
ATOM 762 C C . GLY A 1 98 ? -40.569 -28.868 6.654 1.00 50.66 98 GLY A C 1
ATOM 763 O O . GLY A 1 98 ? -40.260 -30.052 6.733 1.00 50.66 98 GLY A O 1
ATOM 764 N N . GLY A 1 99 ? -40.879 -28.310 5.483 1.00 53.28 99 GLY A N 1
ATOM 765 C CA . GLY A 1 99 ? -40.810 -28.946 4.165 1.00 53.28 99 GLY A CA 1
ATOM 766 C C . GLY A 1 99 ? -39.503 -28.735 3.386 1.00 53.28 99 GLY A C 1
ATOM 767 O O . GLY A 1 99 ? -39.398 -29.241 2.278 1.00 53.28 99 GLY A O 1
ATOM 768 N N . GLY A 1 100 ? -38.508 -28.007 3.911 1.00 55.31 100 GLY A N 1
ATOM 769 C CA . GLY A 1 100 ? -37.141 -27.932 3.352 1.00 55.31 100 GLY A CA 1
ATOM 770 C C . GLY A 1 100 ? -36.962 -27.233 1.989 1.00 55.31 100 GLY A C 1
ATOM 771 O O . GLY A 1 100 ? -35.828 -26.929 1.619 1.00 55.31 100 GLY A O 1
ATOM 772 N N . GLU A 1 101 ? -38.040 -26.947 1.255 1.00 64.19 101 GLU A N 1
ATOM 773 C CA . GLU A 1 101 ? -37.990 -26.272 -0.052 1.00 64.19 101 GLU A CA 1
ATOM 774 C C . GLU A 1 101 ? -38.011 -24.737 0.051 1.00 64.19 101 GLU A C 1
ATOM 776 O O . GLU A 1 101 ? -37.430 -24.050 -0.794 1.00 64.19 101 GLU A O 1
ATOM 781 N N . GLU A 1 102 ? -38.620 -24.174 1.098 1.00 70.00 102 GLU A N 1
ATOM 782 C CA . GLU A 1 102 ? -38.672 -22.724 1.300 1.00 70.00 102 GLU A CA 1
ATOM 783 C C . GLU A 1 102 ? -37.340 -22.186 1.836 1.00 70.00 102 GLU A C 1
ATOM 785 O O . GLU A 1 102 ? -36.827 -22.636 2.863 1.00 70.00 102 GLU A O 1
ATOM 790 N N . LYS A 1 103 ? -36.776 -21.184 1.150 1.00 84.62 103 LYS A N 1
ATOM 791 C CA . LYS A 1 103 ? -35.550 -20.498 1.573 1.00 84.62 103 LYS A CA 1
ATOM 792 C C . LYS A 1 103 ? -35.781 -18.998 1.719 1.00 84.62 103 LYS A C 1
ATOM 794 O O . LYS A 1 103 ? -36.187 -18.327 0.770 1.00 84.62 103 LYS A O 1
ATOM 799 N N . ARG A 1 104 ? -35.440 -18.450 2.886 1.00 87.06 104 ARG A N 1
ATOM 800 C CA . ARG A 1 104 ? -35.447 -17.010 3.154 1.00 87.06 104 ARG A CA 1
ATOM 801 C C . ARG A 1 104 ? -34.334 -16.303 2.389 1.00 87.06 104 ARG A C 1
ATOM 803 O O . ARG A 1 104 ? -33.268 -16.855 2.105 1.00 87.06 104 ARG A O 1
ATOM 810 N N . ARG A 1 105 ? -34.575 -15.028 2.087 1.00 90.88 105 ARG A N 1
ATOM 811 C CA . ARG A 1 105 ? -33.539 -14.108 1.602 1.00 90.88 105 ARG A CA 1
ATOM 812 C C . ARG A 1 105 ? -32.741 -13.593 2.788 1.00 90.88 105 ARG A C 1
ATOM 814 O O . ARG A 1 105 ? -33.319 -13.292 3.829 1.00 90.88 105 ARG A O 1
ATOM 821 N N . VAL A 1 106 ? -31.437 -13.443 2.607 1.00 95.06 106 VAL A N 1
ATOM 822 C CA . VAL A 1 106 ? -30.532 -13.066 3.695 1.00 95.06 106 VAL A CA 1
ATOM 823 C C . VAL A 1 106 ? -29.831 -11.760 3.353 1.00 95.06 106 VAL A C 1
ATOM 825 O O . VAL A 1 106 ? -29.250 -11.633 2.274 1.00 95.06 106 VAL A O 1
ATOM 828 N N . ILE A 1 107 ? -29.894 -10.795 4.266 1.00 95.81 107 ILE A N 1
ATOM 829 C CA . ILE A 1 107 ? -29.026 -9.616 4.272 1.00 95.81 107 ILE A CA 1
ATOM 830 C C . ILE A 1 107 ? -27.834 -9.976 5.146 1.00 95.81 107 ILE A C 1
ATOM 832 O O . ILE A 1 107 ? -28.025 -10.361 6.297 1.00 95.81 107 ILE A O 1
ATOM 836 N N . VAL A 1 108 ? -26.622 -9.873 4.610 1.00 98.25 108 VAL A N 1
ATOM 837 C CA . VAL A 1 108 ? -25.418 -10.212 5.373 1.00 98.25 108 VAL A CA 1
ATOM 838 C C . VAL A 1 108 ? -24.755 -8.933 5.861 1.00 98.25 108 VAL A C 1
ATOM 840 O O . VAL A 1 108 ? -24.484 -8.013 5.093 1.00 98.25 108 VAL A O 1
ATOM 843 N N . ILE A 1 109 ? -24.514 -8.880 7.159 1.00 97.69 109 ILE A N 1
ATOM 844 C CA . ILE A 1 109 ? -24.026 -7.731 7.903 1.00 97.69 109 ILE A CA 1
ATOM 845 C C . ILE A 1 109 ? -22.687 -8.122 8.517 1.00 97.69 109 ILE A C 1
ATOM 847 O O . ILE A 1 109 ? -22.544 -9.216 9.059 1.00 97.69 109 ILE A O 1
ATOM 851 N N . GLY A 1 110 ? -21.700 -7.240 8.447 1.00 97.25 110 GLY A N 1
ATOM 852 C CA . GLY A 1 110 ? -20.412 -7.473 9.079 1.00 97.25 110 GLY A CA 1
ATOM 853 C C . GLY A 1 110 ? -19.862 -6.208 9.711 1.00 97.25 110 GLY A C 1
ATOM 854 O O . GLY A 1 110 ? -19.881 -5.147 9.086 1.00 97.25 110 GLY A O 1
ATOM 855 N N . ALA A 1 111 ? -19.360 -6.333 10.937 1.00 95.25 111 ALA A N 1
ATOM 856 C CA . ALA A 1 111 ? -18.637 -5.262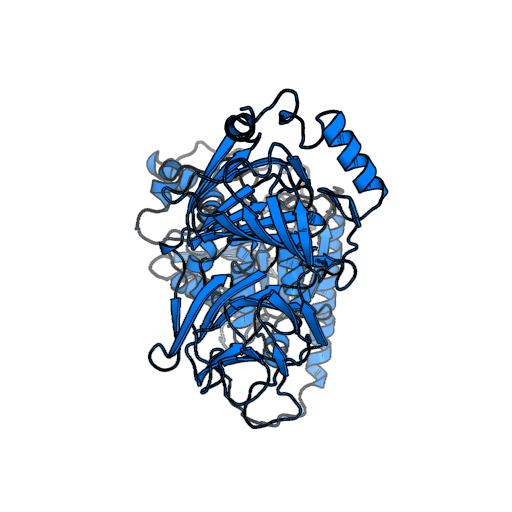 11.615 1.00 95.25 111 ALA A CA 1
ATOM 857 C C . ALA A 1 111 ? -17.131 -5.504 11.543 1.00 95.25 111 ALA A C 1
ATOM 859 O O . ALA A 1 111 ? -16.683 -6.617 11.813 1.00 95.25 111 ALA A O 1
ATOM 860 N N . SER A 1 112 ? -16.337 -4.485 11.200 1.00 95.00 112 SER A N 1
ATOM 861 C CA . SER A 1 112 ? -14.882 -4.614 11.043 1.00 95.00 112 SER A CA 1
ATOM 862 C C . SER A 1 112 ? -14.534 -5.844 10.182 1.00 95.00 112 SER A C 1
ATOM 864 O O . SER A 1 112 ? -15.080 -6.013 9.090 1.00 95.00 112 SER A O 1
ATOM 866 N N . ALA A 1 113 ? -13.681 -6.751 10.657 1.00 94.69 113 ALA A N 1
ATOM 867 C CA . ALA A 1 113 ? -13.354 -7.990 9.954 1.00 94.69 113 ALA A CA 1
ATOM 868 C C . ALA A 1 113 ? -14.531 -8.951 9.711 1.00 94.69 113 ALA A C 1
ATOM 870 O O . ALA A 1 113 ? -14.450 -9.784 8.816 1.00 94.69 113 ALA A O 1
ATOM 871 N N . GLY A 1 114 ? -15.655 -8.827 10.417 1.00 96.62 114 GLY A N 1
ATOM 872 C CA . GLY A 1 114 ? -16.876 -9.557 10.071 1.00 96.62 114 GLY A CA 1
ATOM 873 C C . GLY A 1 114 ? -17.376 -9.213 8.663 1.00 96.62 114 GLY A C 1
ATOM 874 O O . GLY A 1 114 ? -17.944 -10.060 7.971 1.00 96.62 114 GLY A O 1
ATOM 875 N N . PHE A 1 115 ? -17.096 -7.999 8.170 1.00 97.69 115 PHE A N 1
ATOM 876 C CA . PHE A 1 115 ? -17.427 -7.628 6.793 1.00 97.69 115 PHE A CA 1
ATOM 877 C C . PHE A 1 115 ? -16.557 -8.336 5.750 1.00 97.69 115 PHE A C 1
ATOM 879 O O . PHE A 1 115 ? -16.982 -8.488 4.605 1.00 97.69 115 PHE A O 1
ATOM 886 N N . PHE A 1 116 ? -15.389 -8.846 6.137 1.00 97.38 116 PHE A N 1
ATOM 887 C CA . PHE A 1 116 ? -14.550 -9.658 5.259 1.00 97.38 116 PHE A CA 1
ATOM 888 C C . PHE A 1 116 ? -15.247 -10.988 4.949 1.00 97.38 116 PHE A C 1
ATOM 890 O O . PHE A 1 116 ? -15.278 -11.435 3.802 1.00 97.38 116 PHE A O 1
ATOM 897 N N . LEU A 1 117 ? -15.901 -11.570 5.959 1.00 97.38 117 LEU A N 1
ATOM 898 C CA . LEU A 1 117 ? -16.705 -12.787 5.832 1.00 97.38 117 LEU A CA 1
ATOM 899 C C . LEU A 1 117 ? -17.994 -12.528 5.033 1.00 97.38 117 LEU A C 1
ATOM 901 O O . LEU A 1 117 ? -18.358 -13.308 4.152 1.00 97.38 117 LEU A O 1
ATOM 905 N N . ALA A 1 118 ? -18.645 -11.385 5.265 1.00 97.50 118 ALA A N 1
ATOM 906 C CA . ALA A 1 118 ? -19.788 -10.952 4.459 1.00 97.50 118 ALA A CA 1
ATOM 907 C C . ALA A 1 118 ? -19.412 -10.754 2.978 1.00 97.50 118 ALA A C 1
ATOM 909 O O . ALA A 1 118 ? -20.128 -11.196 2.078 1.00 97.50 118 ALA A O 1
ATOM 910 N N . SER A 1 119 ? -18.253 -10.140 2.730 1.00 95.50 119 SER A N 1
ATOM 911 C CA . SER A 1 119 ? -17.683 -9.936 1.397 1.00 95.50 119 SER A CA 1
ATOM 912 C C . SER A 1 119 ? -17.364 -11.266 0.720 1.00 95.50 119 SER A C 1
ATOM 914 O O . SER A 1 119 ? -17.662 -11.429 -0.460 1.00 95.50 119 SER A O 1
ATOM 916 N N . PHE A 1 120 ? -16.844 -12.251 1.462 1.00 95.56 120 PHE A N 1
ATOM 917 C CA . PHE A 1 120 ? -16.667 -13.616 0.966 1.00 95.56 120 PHE A CA 1
ATOM 918 C C . PHE A 1 120 ? -17.982 -14.207 0.443 1.00 95.56 120 PHE A C 1
ATOM 920 O O . PHE A 1 120 ? -18.026 -14.614 -0.718 1.00 95.56 120 PHE A O 1
ATOM 927 N N . LEU A 1 121 ? -19.069 -14.155 1.221 1.00 96.50 121 LEU A N 1
ATOM 928 C CA . LEU A 1 121 ? -20.386 -14.630 0.769 1.00 96.50 121 LEU A CA 1
ATOM 929 C C . LEU A 1 121 ? -20.908 -13.856 -0.442 1.00 96.50 121 LEU A C 1
ATOM 931 O O . LEU A 1 121 ? -21.487 -14.455 -1.345 1.00 96.50 121 LEU A O 1
ATOM 935 N N . GLY A 1 122 ? -20.662 -12.546 -0.512 1.00 93.50 122 GLY A N 1
ATOM 936 C CA . GLY A 1 122 ? -20.987 -11.739 -1.691 1.00 93.50 122 GLY A CA 1
ATOM 937 C C . GLY A 1 122 ? -20.336 -12.243 -2.986 1.00 93.50 122 GLY A C 1
ATOM 938 O O . GLY A 1 122 ? -20.869 -12.011 -4.071 1.00 93.50 122 GLY A O 1
ATOM 939 N N . ARG A 1 123 ? -19.209 -12.961 -2.884 1.00 90.56 123 ARG A N 1
ATOM 940 C CA . ARG A 1 123 ? -18.471 -13.542 -4.019 1.00 90.56 123 ARG A CA 1
ATOM 941 C C . ARG A 1 123 ? -18.887 -14.970 -4.324 1.00 90.56 123 ARG A C 1
ATOM 943 O O . ARG A 1 123 ? -18.973 -15.337 -5.496 1.00 90.56 123 ARG A O 1
ATOM 950 N N . THR A 1 124 ? -19.053 -15.779 -3.282 1.00 91.94 124 THR A N 1
ATOM 951 C CA . THR A 1 124 ? -19.083 -17.242 -3.402 1.00 91.94 124 THR A CA 1
ATOM 952 C C . THR A 1 124 ? -20.472 -17.836 -3.236 1.00 91.94 124 THR A C 1
ATOM 954 O O . THR A 1 124 ? -20.743 -18.886 -3.819 1.00 91.94 124 THR A O 1
ATOM 957 N N . ALA A 1 125 ? -21.366 -17.178 -2.495 1.00 94.56 125 ALA A N 1
ATOM 958 C CA . ALA A 1 125 ? -22.685 -17.724 -2.230 1.00 94.56 125 ALA A CA 1
ATOM 959 C C . ALA A 1 125 ? -23.541 -17.764 -3.503 1.00 94.56 125 ALA A C 1
ATOM 961 O O . ALA A 1 125 ? -23.523 -16.856 -4.343 1.00 94.56 125 ALA A O 1
ATOM 962 N N . ASN A 1 126 ? -24.321 -18.835 -3.631 1.00 89.44 126 ASN A N 1
ATOM 963 C CA . ASN A 1 126 ? -25.274 -19.008 -4.713 1.00 89.44 126 ASN A CA 1
ATOM 964 C C . ASN A 1 126 ? -26.606 -19.562 -4.169 1.00 89.44 126 ASN A C 1
ATOM 966 O O . ASN A 1 126 ? -26.644 -20.707 -3.710 1.00 89.44 126 ASN A O 1
ATOM 970 N N . PRO A 1 127 ? -27.711 -18.796 -4.230 1.00 90.50 127 PRO A N 1
ATOM 971 C CA . PRO A 1 127 ? -27.800 -17.407 -4.676 1.00 90.50 127 PRO A CA 1
ATOM 972 C C . PRO A 1 127 ? -26.987 -16.457 -3.778 1.00 90.50 127 PRO A C 1
ATOM 974 O O . PRO A 1 127 ? -26.709 -16.797 -2.628 1.00 90.50 127 PRO A O 1
ATOM 977 N N . PRO A 1 128 ? -26.600 -15.278 -4.291 1.00 92.44 128 PRO A N 1
ATOM 978 C CA . PRO A 1 128 ? -25.903 -14.278 -3.492 1.00 92.44 128 PRO A CA 1
ATOM 979 C C . PRO A 1 128 ? -26.815 -13.697 -2.393 1.00 92.44 128 PRO A C 1
ATOM 981 O O . PRO A 1 128 ? -28.047 -13.750 -2.516 1.00 92.44 128 PRO A O 1
ATOM 984 N N . PRO A 1 129 ? -26.239 -13.087 -1.339 1.00 95.69 129 PRO A N 1
ATOM 985 C CA . PRO A 1 129 ? -26.985 -12.279 -0.379 1.00 95.69 129 PRO A CA 1
ATOM 986 C C . PRO A 1 129 ? -27.876 -11.238 -1.062 1.00 95.69 129 PRO A C 1
ATOM 988 O O . PRO A 1 129 ? -27.523 -10.691 -2.105 1.00 95.69 129 PRO A O 1
ATOM 991 N N . LEU A 1 130 ? -29.012 -10.921 -0.437 1.00 93.50 130 LEU A N 1
ATOM 992 C CA . LEU A 1 130 ? -29.921 -9.877 -0.915 1.00 93.50 130 LEU A CA 1
ATOM 993 C C . LEU A 1 130 ? -29.227 -8.509 -0.945 1.00 93.50 130 LEU A C 1
ATOM 995 O O . LEU A 1 130 ? -29.422 -7.730 -1.874 1.00 93.50 130 LEU A O 1
ATOM 999 N N . ALA A 1 131 ? -28.443 -8.231 0.093 1.00 94.88 131 ALA A N 1
ATOM 1000 C CA . ALA A 1 131 ? -27.613 -7.047 0.236 1.00 94.88 131 ALA A CA 1
ATOM 1001 C C . ALA A 1 131 ? -26.490 -7.333 1.240 1.00 94.88 131 ALA A C 1
ATOM 1003 O O . ALA A 1 131 ? -26.599 -8.255 2.058 1.00 94.88 131 ALA A O 1
ATOM 1004 N N . LEU A 1 132 ? -25.443 -6.516 1.184 1.00 96.69 132 LEU A N 1
ATOM 1005 C CA . LEU A 1 132 ? -24.377 -6.477 2.177 1.00 96.69 132 LEU A CA 1
ATOM 1006 C C . LEU A 1 132 ? -24.453 -5.180 2.989 1.00 96.69 132 LEU A C 1
ATOM 1008 O O . LEU A 1 132 ? -24.746 -4.114 2.443 1.00 96.69 132 LEU A O 1
ATOM 1012 N N . PHE A 1 133 ? -24.149 -5.262 4.280 1.00 95.88 133 PHE A N 1
ATOM 1013 C CA . PHE A 1 133 ? -24.070 -4.102 5.162 1.00 95.88 133 PHE A CA 1
ATOM 1014 C C . PHE A 1 133 ? -22.756 -4.113 5.952 1.00 95.88 133 PHE A C 1
ATOM 1016 O O . PHE A 1 133 ? -22.478 -5.054 6.693 1.00 95.88 133 PHE A O 1
ATOM 1023 N N . SER A 1 134 ? -21.947 -3.071 5.782 1.00 96.81 134 SER A N 1
ATOM 1024 C CA . SER A 1 134 ? -20.636 -2.907 6.418 1.00 96.81 134 SER A CA 1
ATOM 1025 C C . SER A 1 134 ? -20.703 -1.882 7.546 1.00 96.81 134 SER A C 1
ATOM 1027 O O . SER A 1 134 ? -21.136 -0.753 7.314 1.00 96.81 134 SER A O 1
ATOM 1029 N N . ILE A 1 135 ? -20.235 -2.264 8.737 1.00 94.62 135 ILE A N 1
ATOM 1030 C CA . ILE A 1 135 ? -20.031 -1.380 9.896 1.00 94.62 135 ILE A CA 1
ATOM 1031 C C . ILE A 1 135 ? -18.523 -1.249 10.118 1.00 94.62 135 ILE A C 1
ATOM 1033 O O . ILE A 1 135 ? -17.898 -2.178 10.630 1.00 94.62 135 ILE A O 1
ATOM 1037 N N . ALA A 1 136 ? -17.927 -0.137 9.680 1.00 91.50 136 ALA A N 1
ATOM 1038 C CA . ALA A 1 136 ? -16.475 0.089 9.677 1.00 91.50 136 ALA A CA 1
ATOM 1039 C C . ALA A 1 136 ? -15.690 -1.118 9.113 1.00 91.50 136 ALA A C 1
ATOM 1041 O O . ALA A 1 136 ? -14.655 -1.532 9.632 1.00 91.50 136 ALA A O 1
ATOM 1042 N N . GLY A 1 137 ? -16.266 -1.778 8.104 1.00 89.88 137 GLY A N 1
ATOM 1043 C CA . GLY A 1 137 ? -15.904 -3.140 7.736 1.00 89.88 137 GLY A CA 1
ATOM 1044 C C . GLY A 1 137 ? -14.651 -3.262 6.875 1.00 89.88 137 GLY A C 1
ATOM 1045 O O . GLY A 1 137 ? -14.443 -2.494 5.935 1.00 89.88 137 GLY A O 1
ATOM 1046 N N . ILE A 1 138 ? -13.871 -4.311 7.132 1.00 94.88 138 ILE A N 1
ATOM 1047 C CA . ILE A 1 138 ? -12.747 -4.739 6.297 1.00 94.88 138 ILE A CA 1
ATOM 1048 C C . ILE A 1 138 ? -13.322 -5.511 5.116 1.00 94.88 138 ILE A C 1
ATOM 1050 O O . ILE A 1 138 ? -13.849 -6.603 5.287 1.00 94.88 138 ILE A O 1
ATOM 1054 N N . ASN A 1 139 ? -13.253 -4.956 3.911 1.00 92.12 139 ASN A N 1
ATOM 1055 C CA . ASN A 1 139 ? -13.760 -5.641 2.717 1.00 92.12 139 ASN A CA 1
ATOM 1056 C C . ASN A 1 139 ? -12.722 -6.583 2.086 1.00 92.12 139 ASN A C 1
ATOM 1058 O O . ASN A 1 139 ? -13.082 -7.584 1.470 1.00 92.12 139 ASN A O 1
ATOM 1062 N N . SER A 1 140 ? -11.437 -6.304 2.285 1.00 90.25 140 SER A N 1
ATOM 1063 C CA . SER A 1 140 ? -10.317 -7.165 1.932 1.00 90.25 140 SER A CA 1
ATOM 1064 C C . SER A 1 140 ? -9.086 -6.780 2.746 1.00 90.25 140 SER A C 1
ATOM 1066 O O . SER A 1 140 ? -8.904 -5.610 3.084 1.00 90.25 140 SER A O 1
ATOM 1068 N N . TYR A 1 141 ? -8.219 -7.759 3.003 1.00 90.81 141 TYR A N 1
ATOM 1069 C CA . TYR A 1 141 ? -6.902 -7.533 3.593 1.00 90.81 141 TYR A CA 1
ATOM 1070 C C . TYR A 1 141 ? -5.805 -7.277 2.545 1.00 90.81 141 TYR A C 1
ATOM 1072 O O . TYR A 1 141 ? -4.630 -7.196 2.891 1.00 90.81 141 TYR A O 1
ATOM 1080 N N . THR A 1 142 ? -6.140 -7.145 1.259 1.00 87.19 142 THR A N 1
ATOM 1081 C CA . THR A 1 142 ? -5.163 -6.819 0.204 1.00 87.19 142 THR A CA 1
ATOM 1082 C C . THR A 1 142 ? -4.902 -5.325 0.065 1.00 87.19 142 THR A C 1
ATOM 1084 O O . THR A 1 142 ? -3.936 -4.947 -0.598 1.00 87.19 142 THR A O 1
ATOM 1087 N N . HIS A 1 143 ? -5.719 -4.481 0.706 1.00 87.88 143 HIS A N 1
ATOM 1088 C CA . HIS A 1 143 ? -5.498 -3.039 0.747 1.00 87.88 143 HIS A CA 1
ATOM 1089 C C . HIS A 1 143 ? -4.106 -2.725 1.338 1.00 87.88 143 HIS A C 1
ATOM 1091 O O . HIS A 1 143 ? -3.748 -3.335 2.351 1.00 87.88 143 HIS A O 1
ATOM 1097 N N . PRO A 1 144 ? -3.337 -1.765 0.774 1.00 84.44 144 PRO A N 1
ATOM 1098 C CA . PRO A 1 144 ? -1.969 -1.454 1.216 1.00 84.44 144 PRO A CA 1
ATOM 1099 C C . PRO A 1 144 ? -1.821 -1.194 2.719 1.00 84.44 144 PRO A C 1
ATOM 1101 O O . PRO A 1 144 ? -0.792 -1.511 3.303 1.00 84.44 144 PRO A O 1
ATOM 1104 N N . PHE A 1 145 ? -2.877 -0.697 3.365 1.00 84.38 145 PHE A N 1
ATOM 1105 C CA . PHE A 1 145 ? -2.958 -0.558 4.821 1.00 84.38 145 PHE A CA 1
ATOM 1106 C C . PHE A 1 145 ? -2.532 -1.824 5.590 1.00 84.38 145 PHE A C 1
ATOM 1108 O O . PHE A 1 145 ? -1.745 -1.736 6.524 1.00 84.38 145 PHE A O 1
ATOM 1115 N N . TYR A 1 146 ? -2.978 -3.013 5.172 1.00 85.81 146 TYR A N 1
ATOM 1116 C CA . TYR A 1 146 ? -2.661 -4.278 5.853 1.00 85.81 146 TYR A CA 1
ATOM 1117 C C . TYR A 1 146 ? -1.269 -4.835 5.511 1.00 85.81 146 TYR A C 1
ATOM 1119 O O . TYR A 1 146 ? -0.901 -5.911 5.985 1.00 85.81 146 TYR A O 1
ATOM 1127 N N . ARG A 1 147 ? -0.515 -4.113 4.673 1.00 75.31 147 ARG A N 1
ATOM 1128 C CA . ARG A 1 147 ? 0.904 -4.329 4.350 1.00 75.31 147 ARG A CA 1
ATOM 1129 C C . ARG A 1 147 ? 1.796 -3.216 4.915 1.00 75.31 147 ARG A C 1
ATOM 1131 O O . ARG A 1 147 ? 2.999 -3.202 4.670 1.00 75.31 147 ARG A O 1
ATOM 1138 N N . SER A 1 148 ? 1.222 -2.275 5.662 1.00 64.12 148 SER A N 1
ATOM 1139 C CA . SER A 1 148 ? 1.956 -1.164 6.250 1.00 64.12 148 SER A CA 1
ATOM 1140 C C . SER A 1 148 ? 1.962 -1.287 7.766 1.00 64.12 148 SER A C 1
ATOM 1142 O O . SER A 1 148 ? 1.035 -0.877 8.467 1.00 64.12 148 SER A O 1
ATOM 1144 N N . SER A 1 149 ? 3.052 -1.848 8.276 1.00 57.59 149 SER A N 1
ATOM 1145 C CA . SER A 1 149 ? 3.289 -2.069 9.699 1.00 57.59 149 SER A CA 1
ATOM 1146 C C . SER A 1 149 ? 3.334 -0.794 10.548 1.00 57.59 149 SER A C 1
ATOM 1148 O O . SER A 1 149 ? 3.243 -0.864 11.773 1.00 57.59 149 SER A O 1
ATOM 1150 N N . THR A 1 150 ? 3.447 0.376 9.911 1.00 50.91 150 THR A N 1
ATOM 1151 C CA . THR A 1 150 ? 3.677 1.679 10.549 1.00 50.91 150 THR A CA 1
ATOM 1152 C C . THR A 1 150 ? 2.422 2.540 10.731 1.00 50.91 150 THR A C 1
ATOM 1154 O O . THR A 1 150 ? 2.527 3.614 11.312 1.00 50.91 150 THR A O 1
ATOM 1157 N N . LEU A 1 151 ? 1.238 2.110 10.267 1.00 50.72 151 LEU A N 1
ATOM 1158 C CA . LEU A 1 151 ? 0.036 2.967 10.236 1.00 50.72 151 LEU A CA 1
ATOM 1159 C C . LEU A 1 151 ? -0.880 2.900 11.474 1.00 50.72 151 LEU A C 1
ATOM 1161 O O . LEU A 1 151 ? -1.797 3.709 11.560 1.00 50.72 151 LEU A O 1
ATOM 1165 N N . VAL A 1 152 ? -0.683 1.965 12.416 1.00 54.34 152 VAL A N 1
ATOM 1166 C CA . VAL A 1 152 ? -1.723 1.670 13.439 1.00 54.34 152 VAL A CA 1
ATOM 1167 C C . VAL A 1 152 ? -1.230 1.681 14.880 1.00 54.34 152 VAL A C 1
ATOM 1169 O O . VAL A 1 152 ? -1.957 2.113 15.773 1.00 54.34 152 VAL A O 1
ATOM 1172 N N . THR A 1 153 ? -0.018 1.197 15.149 1.00 55.97 153 THR A N 1
ATOM 1173 C CA . THR A 1 153 ? 0.506 1.135 16.518 1.00 55.97 153 THR A CA 1
ATOM 1174 C C . THR A 1 153 ? 1.856 1.830 16.591 1.00 55.97 153 THR A C 1
ATOM 1176 O O . THR A 1 153 ? 2.791 1.346 15.953 1.00 55.97 153 THR A O 1
ATOM 1179 N N . PRO A 1 154 ? 1.990 2.926 17.364 1.00 59.03 154 PRO A N 1
ATOM 1180 C CA . PRO A 1 154 ? 3.256 3.651 17.477 1.00 59.03 154 PRO A CA 1
ATOM 1181 C C . PRO A 1 154 ? 4.379 2.772 18.044 1.00 59.03 154 PRO A C 1
ATOM 1183 O O . PRO A 1 154 ? 5.549 2.992 17.749 1.00 59.03 154 PRO A O 1
ATOM 1186 N N . GLU A 1 155 ? 4.022 1.733 18.802 1.00 72.94 155 GLU A N 1
ATOM 1187 C CA . GLU A 1 155 ? 4.952 0.743 19.328 1.00 72.94 155 GLU A CA 1
ATOM 1188 C C . GLU A 1 155 ? 4.654 -0.653 18.779 1.00 72.94 155 GLU A C 1
ATOM 1190 O O . GLU A 1 155 ? 3.501 -1.085 18.675 1.00 72.94 155 GLU A O 1
ATOM 1195 N N . ARG A 1 156 ? 5.723 -1.390 18.469 1.00 82.06 156 ARG A N 1
ATOM 1196 C CA . ARG A 1 156 ? 5.637 -2.793 18.063 1.00 82.06 156 ARG A CA 1
ATOM 1197 C C . ARG A 1 156 ? 5.082 -3.637 19.206 1.00 82.06 156 ARG A C 1
ATOM 1199 O O . ARG A 1 156 ? 5.650 -3.661 20.294 1.00 82.06 156 ARG A O 1
ATOM 1206 N N . THR A 1 157 ? 4.047 -4.430 18.930 1.00 85.00 157 THR A N 1
ATOM 1207 C CA . THR A 1 157 ? 3.607 -5.480 19.862 1.00 85.00 157 THR A CA 1
ATOM 1208 C C . THR A 1 157 ? 4.673 -6.586 19.924 1.00 85.00 157 THR A C 1
ATOM 1210 O O . THR A 1 157 ? 4.956 -7.196 18.891 1.00 85.00 157 THR A O 1
ATOM 1213 N N . PRO A 1 158 ? 5.274 -6.893 21.090 1.00 89.62 158 PRO A N 1
ATOM 1214 C CA . PRO A 1 158 ? 6.311 -7.919 21.178 1.00 89.62 158 PRO A CA 1
ATOM 1215 C C . PRO A 1 158 ? 5.778 -9.307 20.809 1.00 89.62 158 PRO A C 1
ATOM 1217 O O . PRO A 1 158 ? 4.705 -9.702 21.262 1.00 89.62 158 PRO A O 1
ATOM 1220 N N . ALA A 1 159 ? 6.563 -10.105 20.078 1.00 91.56 159 ALA A N 1
ATOM 1221 C CA . ALA A 1 159 ? 6.180 -11.477 19.718 1.00 91.56 159 ALA A CA 1
ATOM 1222 C C . ALA A 1 159 ? 5.843 -12.346 20.949 1.00 91.56 159 ALA A C 1
ATOM 1224 O O . ALA A 1 159 ? 4.938 -13.175 20.900 1.00 91.56 159 ALA A O 1
ATOM 1225 N N . ALA A 1 160 ? 6.515 -12.111 22.082 1.00 93.19 160 ALA A N 1
ATOM 1226 C CA . ALA A 1 160 ? 6.229 -12.790 23.346 1.00 93.19 160 ALA A CA 1
ATOM 1227 C C . ALA A 1 160 ? 4.813 -12.500 23.884 1.00 93.19 160 ALA A C 1
ATOM 1229 O O . ALA A 1 160 ? 4.208 -13.379 24.491 1.00 93.19 160 ALA A O 1
ATOM 1230 N N . ALA A 1 161 ? 4.266 -11.306 23.627 1.00 91.06 161 ALA A N 1
ATOM 1231 C CA . ALA A 1 161 ? 2.934 -10.912 24.089 1.00 91.06 161 ALA A CA 1
ATOM 1232 C C . ALA A 1 161 ? 1.810 -11.647 23.340 1.00 91.06 161 ALA A C 1
ATOM 1234 O O . ALA A 1 161 ? 0.732 -11.844 23.889 1.00 91.06 161 ALA A O 1
ATOM 1235 N N . VAL A 1 162 ? 2.072 -12.094 22.108 1.00 93.44 162 VAL A N 1
ATOM 1236 C CA . VAL A 1 162 ? 1.113 -12.840 21.275 1.00 93.44 162 VAL A CA 1
ATOM 1237 C C . VAL A 1 162 ? 1.420 -14.333 21.176 1.00 93.44 162 VAL A C 1
ATOM 1239 O O . VAL A 1 162 ? 0.648 -15.078 20.573 1.00 93.44 162 VAL A O 1
ATOM 1242 N N . ALA A 1 163 ? 2.529 -14.792 21.762 1.00 93.75 163 ALA A N 1
ATOM 1243 C CA . ALA A 1 163 ? 3.049 -16.143 21.571 1.00 93.75 163 ALA A CA 1
ATOM 1244 C C . ALA A 1 163 ? 2.005 -17.223 21.878 1.00 93.75 163 ALA A C 1
ATOM 1246 O O . ALA A 1 163 ? 1.829 -18.131 21.071 1.00 93.75 163 ALA A O 1
ATOM 1247 N N . ALA A 1 164 ? 1.260 -17.084 22.982 1.00 91.06 164 ALA A N 1
ATOM 1248 C CA . ALA A 1 164 ? 0.204 -18.025 23.358 1.00 91.06 164 ALA A CA 1
ATOM 1249 C C . ALA A 1 164 ? -0.855 -18.180 22.252 1.00 91.06 164 ALA A C 1
ATOM 1251 O O . ALA A 1 164 ? -1.259 -19.293 21.939 1.00 91.06 164 ALA A O 1
ATOM 1252 N N . ALA A 1 165 ? -1.245 -17.081 21.602 1.00 91.56 165 ALA A N 1
ATOM 1253 C CA . ALA A 1 165 ? -2.267 -17.076 20.560 1.00 91.56 165 ALA A CA 1
ATOM 1254 C C . ALA A 1 165 ? -1.771 -17.549 19.182 1.00 91.56 165 ALA A C 1
ATOM 1256 O O . ALA A 1 165 ? -2.594 -17.855 18.316 1.00 91.56 165 ALA A O 1
ATOM 1257 N N . LEU A 1 166 ? -0.453 -17.614 18.970 1.00 90.81 166 LEU A N 1
ATOM 1258 C CA . LEU A 1 166 ? 0.172 -18.113 17.740 1.00 90.81 166 LEU A CA 1
ATOM 1259 C C . LEU A 1 166 ? 0.529 -19.601 17.800 1.00 90.81 166 LEU A C 1
ATOM 1261 O O . LEU A 1 166 ? 0.861 -20.175 16.762 1.00 90.81 166 LEU A O 1
ATOM 1265 N N . GLN A 1 167 ? 0.492 -20.224 18.982 1.00 88.12 167 GLN A N 1
ATOM 1266 C CA . GLN A 1 167 ? 0.800 -21.645 19.098 1.00 88.12 167 GLN A CA 1
ATOM 1267 C C . GLN A 1 167 ? -0.204 -22.485 18.289 1.00 88.12 167 GLN A C 1
ATOM 1269 O O . GLN A 1 167 ? -1.412 -22.213 18.336 1.00 88.12 167 GLN A O 1
ATOM 1274 N N . PRO A 1 168 ? 0.274 -23.510 17.554 1.00 87.25 168 PRO A N 1
ATOM 1275 C CA . PRO A 1 168 ? -0.603 -24.499 16.947 1.00 87.25 168 PRO A CA 1
ATOM 1276 C C . PRO A 1 168 ? -1.485 -25.145 18.018 1.00 87.25 168 PRO A C 1
ATOM 1278 O O . PRO A 1 168 ? -1.012 -25.503 19.095 1.00 87.25 168 PRO A O 1
ATOM 1281 N N . GLY A 1 169 ? -2.768 -25.300 17.721 1.00 87.31 169 GLY A N 1
ATOM 1282 C CA . GLY A 1 169 ? -3.749 -25.843 18.650 1.00 87.31 169 GLY A CA 1
ATOM 1283 C C . GLY A 1 169 ? -5.094 -26.054 17.963 1.00 87.31 169 GLY A C 1
ATOM 1284 O O . GLY A 1 169 ? -5.237 -25.694 16.789 1.00 87.31 169 GLY A O 1
ATOM 1285 N N . PRO A 1 170 ? -6.079 -26.644 18.661 1.00 90.19 170 PRO A N 1
ATOM 1286 C CA . PRO A 1 170 ? -7.415 -26.809 18.107 1.00 90.19 170 PRO A CA 1
ATOM 1287 C C . PRO A 1 170 ? -8.034 -25.441 17.769 1.00 90.19 170 PRO A C 1
ATOM 1289 O O . PRO A 1 170 ? -7.727 -24.449 18.440 1.00 90.19 170 PRO A O 1
ATOM 1292 N N . PRO A 1 171 ? -8.918 -25.365 16.757 1.00 92.44 171 PRO A N 1
ATOM 1293 C CA . PRO A 1 171 ? -9.689 -24.161 16.493 1.00 92.44 171 PRO A CA 1
ATOM 1294 C C . PRO A 1 171 ? -10.470 -23.706 17.728 1.00 92.44 171 PRO A C 1
ATOM 1296 O O . PRO A 1 171 ? -10.933 -24.517 18.529 1.00 92.44 171 PRO A O 1
ATOM 1299 N N . ILE A 1 172 ? -10.623 -22.392 17.869 1.00 91.94 172 ILE A N 1
ATOM 1300 C CA . ILE A 1 172 ? -11.331 -21.764 18.986 1.00 91.94 172 ILE A CA 1
ATOM 1301 C C . ILE A 1 172 ? -12.417 -20.870 18.409 1.00 91.94 172 ILE A C 1
ATOM 1303 O O . ILE A 1 172 ? -12.187 -20.179 17.419 1.00 91.94 172 ILE A O 1
ATOM 1307 N N . VAL A 1 173 ? -13.581 -20.856 19.049 1.00 90.75 173 VAL A N 1
ATOM 1308 C CA . VAL A 1 173 ? -14.675 -19.945 18.717 1.00 90.75 173 VAL A CA 1
ATOM 1309 C C . VAL A 1 173 ? -14.661 -18.745 19.658 1.00 90.75 173 VAL A C 1
ATOM 1311 O O . VAL A 1 173 ? -14.340 -18.843 20.843 1.00 90.75 173 VAL A O 1
ATOM 1314 N N . GLY A 1 174 ? -15.005 -17.599 19.093 1.00 78.62 174 GLY A N 1
ATOM 1315 C CA . GLY A 1 174 ? -15.099 -16.330 19.781 1.00 78.62 174 GLY A CA 1
ATOM 1316 C C . GLY A 1 174 ? -16.092 -16.254 20.946 1.00 78.62 174 GLY A C 1
ATOM 1317 O O . GLY A 1 174 ? -17.214 -16.750 20.839 1.00 78.62 174 GLY A O 1
ATOM 1318 N N . ARG A 1 175 ? -15.692 -15.580 22.036 1.00 72.25 175 ARG A N 1
ATOM 1319 C CA . ARG A 1 175 ? -16.540 -15.210 23.186 1.00 72.25 175 ARG A CA 1
ATOM 1320 C C . ARG A 1 175 ? -16.288 -13.755 23.583 1.00 72.25 175 ARG A C 1
ATOM 1322 O O . ARG A 1 175 ? -15.143 -13.305 23.497 1.00 72.25 175 ARG A O 1
ATOM 1329 N N . SER A 1 176 ? -17.307 -13.037 24.058 1.00 67.06 176 SER A N 1
ATOM 1330 C CA . SER A 1 176 ? -17.066 -11.774 24.762 1.00 67.06 176 SER A CA 1
ATOM 1331 C C . SER A 1 176 ? -16.261 -12.035 26.037 1.00 67.06 176 SER A C 1
ATOM 1333 O O . SER A 1 176 ? -16.499 -13.009 26.758 1.00 67.06 176 SER A O 1
ATOM 1335 N N . ILE A 1 177 ? -15.260 -11.195 26.294 1.00 59.53 177 ILE A N 1
ATOM 1336 C CA . ILE A 1 177 ? -14.405 -11.300 27.476 1.00 59.53 177 ILE A CA 1
ATOM 1337 C C . ILE A 1 177 ? -14.917 -10.316 28.531 1.00 59.53 177 ILE A C 1
ATOM 1339 O O . ILE A 1 177 ? -14.839 -9.106 28.308 1.00 59.53 177 ILE A O 1
ATOM 1343 N N . PRO A 1 178 ? -15.365 -10.793 29.706 1.00 45.97 178 PRO A N 1
ATOM 1344 C CA . PRO A 1 178 ? -15.604 -9.922 30.845 1.00 45.97 178 PRO A CA 1
ATOM 1345 C C . PRO A 1 178 ? -14.257 -9.338 31.305 1.00 45.97 178 PRO A C 1
ATOM 1347 O O . PRO A 1 178 ? -13.326 -10.090 31.585 1.00 45.97 178 PRO A O 1
ATOM 1350 N N . ASN A 1 179 ? -14.163 -8.008 31.387 1.00 38.03 179 ASN A N 1
ATOM 1351 C CA . ASN A 1 179 ? -13.012 -7.223 31.866 1.00 38.03 179 ASN A CA 1
ATOM 1352 C C . ASN A 1 179 ? -11.776 -7.145 30.942 1.00 38.03 179 ASN A C 1
ATOM 1354 O O . ASN A 1 179 ? -10.792 -7.855 31.126 1.00 38.03 179 ASN A O 1
ATOM 1358 N N . GLY A 1 180 ? -11.771 -6.155 30.039 1.00 45.44 180 GLY A N 1
ATOM 1359 C CA . GLY A 1 180 ? -10.542 -5.406 29.720 1.00 45.44 180 GLY A CA 1
ATOM 1360 C C . GLY A 1 180 ? -9.615 -5.932 28.619 1.00 45.44 180 GLY A C 1
ATOM 1361 O O . GLY A 1 180 ? -8.516 -5.408 28.489 1.00 45.44 180 GLY A O 1
ATOM 1362 N N . GLY A 1 181 ? -10.035 -6.901 27.801 1.00 38.16 181 GLY A N 1
ATOM 1363 C CA . GLY A 1 181 ? -9.248 -7.354 26.639 1.00 38.16 181 GLY A CA 1
ATOM 1364 C C . GLY A 1 181 ? -9.560 -6.639 25.318 1.00 38.16 181 GLY A C 1
ATOM 1365 O O . GLY A 1 181 ? -8.794 -6.730 24.370 1.00 38.16 181 GLY A O 1
ATOM 1366 N N . HIS A 1 182 ? -10.673 -5.915 25.221 1.00 46.44 182 HIS A N 1
ATOM 1367 C CA . HIS A 1 182 ? -11.044 -5.167 24.022 1.00 46.44 182 HIS A CA 1
ATOM 1368 C C . HIS A 1 182 ? -11.787 -3.908 24.461 1.00 46.44 182 HIS A C 1
ATOM 1370 O O . HIS A 1 182 ? -12.823 -4.009 25.111 1.00 46.44 182 HIS A O 1
ATOM 1376 N N . GLU A 1 183 ? -11.225 -2.738 24.175 1.00 45.50 183 GLU A N 1
ATOM 1377 C CA . GLU A 1 183 ? -11.676 -1.417 24.630 1.00 45.50 183 GLU A CA 1
ATOM 1378 C C . GLU A 1 183 ? -13.191 -1.174 24.379 1.00 45.50 183 GLU A C 1
ATOM 1380 O O . GLU A 1 183 ? -13.617 -0.685 23.332 1.00 45.50 183 GLU A O 1
ATOM 1385 N N . GLY A 1 184 ? -14.034 -1.520 25.361 1.00 50.78 184 GLY A N 1
ATOM 1386 C CA . GLY A 1 184 ? -15.437 -1.093 25.455 1.00 50.78 184 GLY A CA 1
ATOM 1387 C C . GLY A 1 184 ? -16.503 -1.907 24.705 1.00 50.78 184 GLY A C 1
ATOM 1388 O O . GLY A 1 184 ? -17.635 -1.439 24.623 1.00 50.78 184 GLY A O 1
ATOM 1389 N N . ALA A 1 185 ? -16.212 -3.096 24.166 1.00 54.09 185 ALA A N 1
ATOM 1390 C CA . ALA A 1 185 ? -17.251 -3.947 23.566 1.00 54.09 185 ALA A CA 1
ATOM 1391 C C . ALA A 1 185 ? -18.007 -4.747 24.647 1.00 54.09 185 ALA A C 1
ATOM 1393 O O . ALA A 1 185 ? -17.445 -5.657 25.255 1.00 54.09 185 ALA A O 1
ATOM 1394 N N . ALA A 1 186 ? -19.275 -4.412 24.897 1.00 62.09 186 ALA A N 1
ATOM 1395 C CA . ALA A 1 186 ? -20.139 -5.142 25.828 1.00 62.09 186 ALA A CA 1
ATOM 1396 C C . ALA A 1 186 ? -20.973 -6.205 25.094 1.00 62.09 186 ALA A C 1
ATOM 1398 O O . ALA A 1 186 ? -21.388 -6.004 23.954 1.00 62.09 186 ALA A O 1
ATOM 1399 N N . ALA A 1 187 ? -21.240 -7.333 25.758 1.00 77.38 187 ALA A N 1
ATOM 1400 C CA . ALA A 1 187 ? -22.224 -8.296 25.275 1.00 77.38 187 ALA A CA 1
ATOM 1401 C C . ALA A 1 187 ? -23.625 -7.662 25.299 1.00 77.38 187 ALA A C 1
ATOM 1403 O O . ALA A 1 187 ? -24.022 -7.064 26.304 1.00 77.38 187 ALA A O 1
ATOM 1404 N N . PHE A 1 188 ? -24.379 -7.795 24.210 1.00 86.56 188 PHE A N 1
ATOM 1405 C CA . PHE A 1 188 ? -25.740 -7.277 24.147 1.00 86.56 188 PHE A CA 1
ATOM 1406 C C . PHE A 1 188 ? -26.682 -8.062 25.070 1.00 86.56 188 PHE A C 1
ATOM 1408 O O . PHE A 1 188 ? -26.643 -9.294 25.137 1.00 86.56 188 PHE A O 1
ATOM 1415 N N . CYS A 1 189 ? -27.575 -7.339 25.750 1.00 87.31 189 CYS A N 1
ATOM 1416 C CA . CYS A 1 189 ? -28.583 -7.902 26.639 1.00 87.31 189 CYS A CA 1
ATOM 1417 C C . CYS A 1 189 ? -29.984 -7.511 26.166 1.00 87.31 189 CYS A C 1
ATOM 1419 O O . CYS A 1 189 ? -30.272 -6.331 25.997 1.00 87.31 189 CYS A O 1
ATOM 1421 N N . VAL A 1 190 ? -30.880 -8.492 26.019 1.00 90.94 190 VAL A N 1
ATOM 1422 C CA . VAL A 1 190 ? -32.271 -8.244 25.596 1.00 90.94 190 VAL A CA 1
ATOM 1423 C C . VAL A 1 190 ? -33.035 -7.330 26.555 1.00 90.94 190 VAL A C 1
ATOM 1425 O O . VAL A 1 190 ? -33.882 -6.568 26.105 1.00 90.94 190 VAL A O 1
ATOM 1428 N N . ALA A 1 191 ? -32.688 -7.345 27.848 1.00 89.31 191 ALA A N 1
ATOM 1429 C CA . ALA A 1 191 ? -33.283 -6.470 28.859 1.00 89.31 191 ALA A CA 1
ATOM 1430 C C . ALA A 1 191 ? -32.912 -4.988 28.676 1.00 89.31 191 ALA A C 1
ATOM 1432 O O . ALA A 1 191 ? -33.489 -4.134 29.335 1.00 89.31 191 ALA A O 1
ATOM 1433 N N . ALA A 1 192 ? -31.975 -4.672 27.775 1.00 88.94 192 ALA A N 1
ATOM 1434 C CA . ALA A 1 192 ? -31.658 -3.295 27.423 1.00 88.94 192 ALA A CA 1
ATOM 1435 C C . ALA A 1 192 ? -32.752 -2.614 26.591 1.00 88.94 192 ALA A C 1
ATOM 1437 O O . ALA A 1 192 ? -32.680 -1.403 26.393 1.00 88.94 192 ALA A O 1
ATOM 1438 N N . LEU A 1 193 ? -33.730 -3.370 26.077 1.00 92.00 193 LEU A N 1
ATOM 1439 C CA . LEU A 1 193 ? -34.814 -2.857 25.248 1.00 92.00 193 LEU A CA 1
ATOM 1440 C C . LEU A 1 193 ? -36.176 -3.085 25.901 1.00 92.00 193 LEU A C 1
ATOM 1442 O O . LEU A 1 193 ? -36.472 -4.162 26.417 1.00 92.00 193 LEU A O 1
ATOM 1446 N N . ARG A 1 194 ? -37.029 -2.067 25.804 1.00 91.50 194 ARG A N 1
ATOM 1447 C CA . ARG A 1 194 ? -38.449 -2.117 26.160 1.00 91.50 194 ARG A CA 1
ATOM 1448 C C . ARG A 1 194 ? -39.257 -2.831 25.075 1.00 91.50 194 ARG A C 1
ATOM 1450 O O . ARG A 1 194 ? -38.768 -3.097 23.976 1.00 91.50 194 ARG A O 1
ATOM 1457 N N . GLU A 1 195 ? -40.530 -3.112 25.356 1.00 89.62 195 GLU A N 1
ATOM 1458 C CA . GLU A 1 195 ? -41.417 -3.790 24.398 1.00 89.62 195 GLU A CA 1
ATOM 1459 C C . GLU A 1 195 ? -41.591 -3.023 23.078 1.00 89.62 195 GLU A C 1
ATOM 1461 O O . GLU A 1 195 ? -41.728 -3.642 22.022 1.00 89.62 195 GLU A O 1
ATOM 1466 N N . ASP A 1 196 ? -41.536 -1.691 23.118 1.00 89.06 196 ASP A N 1
ATOM 1467 C CA . ASP A 1 196 ? -41.601 -0.815 21.941 1.00 89.06 196 ASP A CA 1
ATOM 1468 C C . ASP A 1 196 ? -40.268 -0.729 21.163 1.00 89.06 196 ASP A C 1
ATOM 1470 O O . ASP A 1 196 ? -40.191 -0.100 20.105 1.00 89.06 196 ASP A O 1
ATOM 1474 N N . GLY A 1 197 ? -39.214 -1.384 21.660 1.00 88.56 197 GLY A N 1
ATOM 1475 C CA . GLY A 1 197 ? -37.885 -1.415 21.055 1.00 88.56 197 GLY A CA 1
ATOM 1476 C C . GLY A 1 197 ? -37.024 -0.189 21.350 1.00 88.56 197 GLY A C 1
ATOM 1477 O O . GLY A 1 197 ? -35.939 -0.074 20.774 1.00 88.56 197 GLY A O 1
ATOM 1478 N N . SER A 1 198 ? -37.482 0.733 22.198 1.00 90.62 198 SER A N 1
ATOM 1479 C CA . SER A 1 198 ? -36.640 1.795 22.758 1.00 90.62 198 SER A CA 1
ATOM 1480 C C . SER A 1 198 ? -35.696 1.233 23.823 1.00 90.62 198 SER A C 1
ATOM 1482 O O . SER A 1 198 ? -35.983 0.204 24.440 1.00 90.62 198 SER A O 1
ATOM 1484 N N . ARG A 1 199 ? -34.550 1.884 24.028 1.00 90.94 199 ARG A N 1
ATOM 1485 C CA . ARG A 1 199 ? -33.643 1.593 25.133 1.00 90.94 199 ARG A CA 1
ATOM 1486 C C . ARG A 1 199 ? -34.373 1.781 26.452 1.00 90.94 199 ARG A C 1
ATOM 1488 O O . ARG A 1 199 ? -35.053 2.784 26.662 1.00 90.94 199 ARG A O 1
ATOM 1495 N N . ASP A 1 200 ? -34.168 0.842 27.363 1.00 89.69 200 ASP A N 1
ATOM 1496 C CA . ASP A 1 200 ? -34.566 1.031 28.745 1.00 89.69 200 ASP A CA 1
ATOM 1497 C C . ASP A 1 200 ? -33.549 1.949 29.464 1.00 89.69 200 ASP A C 1
ATOM 1499 O O . ASP A 1 200 ? -32.392 1.555 29.633 1.00 89.69 200 ASP A O 1
ATOM 1503 N N . PRO A 1 201 ? -33.913 3.188 29.856 1.00 86.06 201 PRO A N 1
ATOM 1504 C CA . PRO A 1 201 ? -33.015 4.105 30.558 1.00 86.06 201 PRO A CA 1
ATOM 1505 C C . PRO A 1 201 ? -32.576 3.574 31.926 1.00 86.06 201 PRO A C 1
ATOM 1507 O O . PRO A 1 201 ? -31.510 3.964 32.399 1.00 86.06 201 PRO A O 1
ATOM 1510 N N . ASP A 1 202 ? -33.365 2.680 32.528 1.00 86.62 202 ASP A N 1
ATOM 1511 C CA . ASP A 1 202 ? -33.074 2.065 33.824 1.00 86.62 202 ASP A CA 1
ATOM 1512 C C . ASP A 1 202 ? -32.209 0.801 33.690 1.00 86.62 202 ASP A C 1
ATOM 1514 O O . ASP A 1 202 ? -31.728 0.259 34.690 1.00 86.62 202 ASP A O 1
ATOM 1518 N N . PHE A 1 203 ? -31.972 0.327 32.461 1.00 82.88 203 PHE A N 1
ATOM 1519 C CA . PHE A 1 203 ? -31.078 -0.793 32.226 1.00 82.88 203 PHE A CA 1
ATOM 1520 C C . PHE A 1 203 ? -29.623 -0.356 32.382 1.00 82.88 203 PHE A C 1
ATOM 1522 O O . PHE A 1 203 ? -29.090 0.457 31.619 1.00 82.88 203 PHE A O 1
ATOM 1529 N N . PHE A 1 204 ? -28.952 -1.001 33.329 1.00 76.38 204 PHE A N 1
ATOM 1530 C CA . PHE A 1 204 ? -27.507 -0.977 33.458 1.00 76.38 204 PHE A CA 1
ATOM 1531 C C . PHE A 1 204 ? -26.968 -2.364 33.108 1.00 76.38 204 PHE A C 1
ATOM 1533 O O . PHE A 1 204 ? -27.515 -3.365 33.584 1.00 76.38 204 PHE A O 1
ATOM 1540 N N . PRO A 1 205 ? -25.904 -2.458 32.289 1.00 71.69 205 PRO A N 1
ATOM 1541 C CA . PRO A 1 205 ? -25.286 -3.741 32.012 1.00 71.69 205 PRO A CA 1
ATOM 1542 C C . PRO A 1 205 ? -24.850 -4.380 33.338 1.00 71.69 205 PRO A C 1
ATOM 1544 O O . PRO A 1 205 ? -24.297 -3.684 34.194 1.00 71.69 205 PRO A O 1
ATOM 1547 N N . PRO A 1 206 ? -25.109 -5.683 33.539 1.00 65.31 206 PRO A N 1
ATOM 1548 C CA . PRO A 1 206 ? -24.722 -6.351 34.770 1.00 65.31 206 PRO A CA 1
ATOM 1549 C C . PRO A 1 206 ? -23.214 -6.203 34.982 1.00 65.31 206 PRO A C 1
ATOM 1551 O O . PRO A 1 206 ? -22.430 -6.396 34.049 1.00 65.31 206 PRO A O 1
ATOM 1554 N N . THR A 1 207 ? -22.808 -5.864 36.209 1.00 62.16 207 THR A N 1
ATOM 1555 C CA . THR A 1 207 ? -21.391 -5.815 36.575 1.00 62.16 207 THR A CA 1
ATOM 1556 C C . THR A 1 207 ? -20.763 -7.167 36.237 1.00 62.16 207 THR A C 1
ATOM 1558 O O . THR A 1 207 ? -21.298 -8.193 36.672 1.00 62.16 207 THR A O 1
ATOM 1561 N N . PRO A 1 208 ? -19.656 -7.204 35.474 1.00 60.00 208 PRO A N 1
ATOM 1562 C CA . PRO A 1 208 ? -18.954 -8.445 35.195 1.00 60.00 208 PRO A CA 1
ATOM 1563 C C . PRO A 1 208 ? -18.687 -9.197 36.502 1.00 60.00 208 PRO A C 1
ATOM 1565 O O . PRO A 1 208 ? -18.121 -8.634 37.440 1.00 60.00 208 PRO A O 1
ATOM 1568 N N . GLY A 1 209 ? -19.127 -10.455 36.584 1.00 58.56 209 GLY A N 1
ATOM 1569 C CA . GLY A 1 209 ? -18.826 -11.308 37.733 1.00 58.56 209 GLY A CA 1
ATOM 1570 C C . GLY A 1 209 ? -17.317 -11.522 37.905 1.00 58.56 209 GLY A C 1
ATOM 1571 O O . GLY A 1 209 ? -16.516 -11.141 37.047 1.00 58.56 209 GLY A O 1
ATOM 1572 N N . ALA A 1 210 ? -16.917 -12.165 39.007 1.00 61.41 210 ALA A N 1
ATOM 1573 C CA . ALA A 1 210 ? -15.529 -12.589 39.186 1.00 61.41 210 ALA A CA 1
ATOM 1574 C C . ALA A 1 210 ? -15.083 -13.440 37.983 1.00 61.41 210 ALA A C 1
ATOM 1576 O O . ALA A 1 210 ? -15.776 -14.381 37.592 1.00 61.41 210 ALA A O 1
ATOM 1577 N N . ASP A 1 211 ? -13.943 -13.089 37.385 1.00 67.25 211 ASP A N 1
ATOM 1578 C CA . ASP A 1 211 ? -13.410 -13.775 36.211 1.00 67.25 211 ASP A CA 1
ATOM 1579 C C . ASP A 1 211 ? -13.028 -15.225 36.557 1.00 67.25 211 ASP A C 1
ATOM 1581 O O . ASP A 1 211 ? -11.957 -15.490 37.102 1.00 67.25 211 ASP A O 1
ATOM 1585 N N . GLY A 1 212 ? -13.925 -16.164 36.244 1.00 73.19 212 GLY A N 1
ATOM 1586 C CA . GLY A 1 212 ? -13.764 -17.595 36.516 1.00 73.19 212 GLY A CA 1
ATOM 1587 C C . GLY A 1 212 ? -12.768 -18.315 35.603 1.00 73.19 212 GLY A C 1
ATOM 1588 O O . GLY A 1 212 ? -12.592 -19.524 35.746 1.00 73.19 212 GLY A O 1
ATOM 1589 N N . ARG A 1 213 ? -12.124 -17.610 34.663 1.00 83.94 213 ARG A N 1
ATOM 1590 C CA . ARG A 1 213 ? -11.135 -18.201 33.751 1.00 83.94 213 ARG A CA 1
ATOM 1591 C C . ARG A 1 213 ? -9.878 -18.647 34.496 1.00 83.94 213 ARG A C 1
ATOM 1593 O O . ARG A 1 213 ? -9.470 -18.051 35.499 1.00 83.94 213 ARG A O 1
ATOM 1600 N N . SER A 1 214 ? -9.200 -19.660 33.971 1.00 87.62 214 SER A N 1
ATOM 1601 C CA . SER A 1 214 ? -7.861 -20.026 34.436 1.00 87.62 214 SER A CA 1
ATOM 1602 C C . SER A 1 214 ? -6.828 -18.946 34.068 1.00 87.62 214 SER A C 1
ATOM 1604 O O . SER A 1 214 ? -7.051 -18.094 33.204 1.00 87.62 214 SER A O 1
ATOM 1606 N N . ALA A 1 215 ? -5.654 -18.969 34.708 1.00 86.75 215 ALA A N 1
ATOM 1607 C CA . ALA A 1 215 ? -4.561 -18.061 34.344 1.00 86.75 215 ALA A CA 1
ATOM 1608 C C . ALA A 1 215 ? -4.061 -18.291 32.905 1.00 86.75 215 ALA A C 1
ATOM 1610 O O . ALA A 1 215 ? -3.606 -17.359 32.248 1.00 86.75 215 ALA A O 1
ATOM 1611 N N . GLU A 1 216 ? -4.152 -19.526 32.416 1.00 86.75 216 GLU A N 1
ATOM 1612 C CA . GLU A 1 216 ? -3.803 -19.884 31.043 1.00 86.75 216 GLU A CA 1
ATOM 1613 C C . GLU A 1 216 ? -4.823 -19.340 30.043 1.00 86.75 216 GLU A C 1
ATOM 1615 O O . GLU A 1 216 ? -4.435 -18.724 29.052 1.00 86.75 216 GLU A O 1
ATOM 1620 N N . GLU A 1 217 ? -6.117 -19.466 30.345 1.00 85.38 217 GLU A N 1
ATOM 1621 C CA . GLU A 1 217 ? -7.174 -18.876 29.528 1.00 85.38 217 GLU A CA 1
ATOM 1622 C C . GLU A 1 217 ? -7.042 -17.353 29.450 1.00 85.38 217 GLU A C 1
ATOM 1624 O O . GLU A 1 217 ? -7.177 -16.795 28.364 1.00 85.38 217 GLU A O 1
ATOM 1629 N N . ARG A 1 218 ? -6.747 -16.673 30.567 1.00 85.56 218 ARG A N 1
ATOM 1630 C CA . ARG A 1 218 ? -6.481 -15.224 30.556 1.00 85.56 218 ARG A CA 1
ATOM 1631 C C . ARG A 1 218 ? -5.330 -14.877 29.617 1.00 85.56 218 ARG A C 1
ATOM 1633 O O . ARG A 1 218 ? -5.538 -14.128 28.671 1.00 85.56 218 ARG A O 1
ATOM 1640 N N . ARG A 1 219 ? -4.168 -15.515 29.799 1.00 87.50 219 ARG A N 1
ATOM 1641 C CA . ARG A 1 219 ? -2.989 -15.296 28.942 1.00 87.50 219 ARG A CA 1
ATOM 1642 C C . ARG A 1 219 ? -3.280 -15.521 27.460 1.00 87.50 219 ARG A C 1
ATOM 1644 O O . ARG A 1 219 ? -2.817 -14.748 26.629 1.00 87.50 219 ARG A O 1
ATOM 1651 N N . MET A 1 220 ? -4.040 -16.563 27.126 1.00 88.69 220 MET A N 1
ATOM 1652 C CA . MET A 1 220 ? -4.446 -16.835 25.748 1.00 88.69 220 MET A CA 1
ATOM 1653 C C . MET A 1 220 ? -5.291 -15.689 25.181 1.00 88.69 220 MET A C 1
ATOM 1655 O O . MET A 1 220 ? -5.009 -15.194 24.095 1.00 88.69 220 MET A O 1
ATOM 1659 N N . TRP A 1 221 ? -6.322 -15.251 25.903 1.00 87.44 221 TRP A N 1
ATOM 1660 C CA . TRP A 1 221 ? -7.228 -14.210 25.417 1.00 87.44 221 TRP A CA 1
ATOM 1661 C C . TRP A 1 221 ? -6.586 -12.817 25.376 1.00 87.44 221 TRP A C 1
ATOM 1663 O O . TRP A 1 221 ? -6.827 -12.086 24.415 1.00 87.44 221 TRP A O 1
ATOM 1673 N N . ASP A 1 222 ? -5.705 -12.494 26.323 1.00 87.19 222 ASP A N 1
ATOM 1674 C CA . ASP A 1 222 ? -4.891 -11.272 26.294 1.00 87.19 222 ASP A CA 1
ATOM 1675 C C . ASP A 1 222 ? -3.968 -11.263 25.062 1.00 87.19 222 ASP A C 1
ATOM 1677 O O . ASP A 1 222 ? -3.883 -10.271 24.338 1.00 87.19 222 ASP A O 1
ATOM 1681 N N . ALA A 1 223 ? -3.347 -12.405 24.743 1.00 90.75 223 ALA A N 1
ATOM 1682 C CA . ALA A 1 223 ? -2.544 -12.557 23.531 1.00 90.75 223 ALA A CA 1
ATOM 1683 C C . ALA A 1 223 ? -3.384 -12.397 22.249 1.00 90.75 223 ALA A C 1
ATOM 1685 O O . ALA A 1 223 ? -2.948 -11.753 21.293 1.00 90.75 223 ALA A O 1
ATOM 1686 N N . ARG A 1 224 ? -4.610 -12.944 22.216 1.00 91.00 224 ARG A N 1
ATOM 1687 C CA . ARG A 1 224 ? -5.522 -12.825 21.061 1.00 91.00 224 ARG A CA 1
ATOM 1688 C C . ARG A 1 224 ? -5.987 -11.393 20.814 1.00 91.00 224 ARG A C 1
ATOM 1690 O O . ARG A 1 224 ? -6.144 -11.009 19.653 1.00 91.00 224 ARG A O 1
ATOM 1697 N N . ALA A 1 225 ? -6.160 -10.604 21.872 1.00 86.19 225 ALA A N 1
ATOM 1698 C CA . ALA A 1 225 ? -6.505 -9.190 21.768 1.00 86.19 225 ALA A CA 1
ATOM 1699 C C . ALA A 1 225 ? -5.443 -8.360 21.039 1.00 86.19 225 ALA A C 1
ATOM 1701 O O . ALA A 1 225 ? -5.763 -7.407 20.329 1.00 86.19 225 ALA A O 1
ATOM 1702 N N . LEU A 1 226 ? -4.184 -8.770 21.163 1.00 88.81 226 LEU A N 1
ATOM 1703 C CA . LEU A 1 226 ? -3.046 -8.106 20.545 1.00 88.81 226 LEU A CA 1
ATOM 1704 C C . LEU A 1 226 ? -2.739 -8.617 19.130 1.00 88.81 226 LEU A C 1
ATOM 1706 O O . LEU A 1 226 ? -1.981 -7.971 18.405 1.00 88.81 226 LEU A O 1
ATOM 1710 N N . LEU A 1 227 ? -3.338 -9.737 18.700 1.00 90.62 227 LEU A N 1
ATOM 1711 C CA . LEU A 1 227 ? -3.028 -10.346 17.405 1.00 90.62 227 LEU A CA 1
ATOM 1712 C C . LEU A 1 227 ? -3.293 -9.413 16.229 1.00 90.62 227 LEU A C 1
ATOM 1714 O O . LEU A 1 227 ? -2.500 -9.413 15.302 1.00 90.62 227 LEU A O 1
ATOM 1718 N N . TYR A 1 228 ? -4.361 -8.617 16.236 1.00 88.81 228 TYR A N 1
ATOM 1719 C CA . TYR A 1 228 ? -4.622 -7.711 15.114 1.00 88.81 228 TYR A CA 1
ATOM 1720 C C . TYR A 1 228 ? -3.479 -6.713 14.914 1.00 88.81 228 TYR A C 1
ATOM 1722 O O . TYR A 1 228 ? -2.924 -6.625 13.819 1.00 88.81 228 TYR A O 1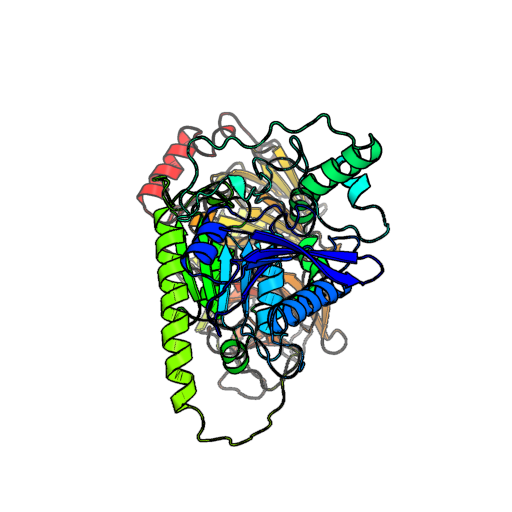
ATOM 1730 N N . ARG A 1 229 ? -3.098 -6.032 16.003 1.00 86.25 229 ARG A N 1
ATOM 1731 C CA . ARG A 1 229 ? -1.999 -5.061 16.054 1.00 86.25 229 ARG A CA 1
ATOM 1732 C C . ARG A 1 229 ? -0.685 -5.712 15.624 1.00 86.25 229 ARG A C 1
ATOM 1734 O O . ARG A 1 229 ? -0.009 -5.205 14.738 1.00 86.25 229 ARG A O 1
ATOM 1741 N N . TYR A 1 230 ? -0.380 -6.883 16.179 1.00 89.62 230 TYR A N 1
ATOM 1742 C CA . TYR A 1 230 ? 0.806 -7.655 15.819 1.00 89.62 230 TYR A CA 1
ATOM 1743 C C . TYR A 1 230 ? 0.807 -8.100 14.350 1.00 89.62 230 TYR A C 1
ATOM 1745 O O . TYR A 1 230 ? 1.791 -7.913 13.654 1.00 89.62 230 TYR A O 1
ATOM 1753 N N . LEU A 1 231 ? -0.282 -8.676 13.842 1.00 89.25 231 LEU A N 1
ATOM 1754 C CA . LEU A 1 231 ? -0.343 -9.219 12.483 1.00 89.25 231 LEU A CA 1
ATOM 1755 C C . LEU A 1 231 ? -0.351 -8.124 11.410 1.00 89.25 231 LEU A C 1
ATOM 1757 O O . LEU A 1 231 ? 0.162 -8.374 10.322 1.00 89.25 231 LEU A O 1
ATOM 1761 N N . ILE A 1 232 ? -0.894 -6.935 11.701 1.00 85.25 232 ILE A N 1
ATOM 1762 C CA . ILE A 1 232 ? -0.697 -5.748 10.853 1.00 85.25 232 ILE A CA 1
ATOM 1763 C C . ILE A 1 232 ? 0.760 -5.310 10.904 1.00 85.25 232 ILE A C 1
ATOM 1765 O O . ILE A 1 232 ? 1.371 -5.149 9.856 1.00 85.25 232 ILE A O 1
ATOM 1769 N N . TYR A 1 233 ? 1.335 -5.173 12.102 1.00 85.12 233 TYR A N 1
ATOM 1770 C CA . TYR A 1 233 ? 2.731 -4.769 12.259 1.00 85.12 233 TYR A CA 1
ATOM 1771 C C . TYR A 1 233 ? 3.708 -5.738 11.567 1.00 85.12 233 TYR A C 1
ATOM 1773 O O . TYR A 1 233 ? 4.743 -5.346 11.048 1.00 85.12 233 TYR A O 1
ATOM 1781 N N . GLU A 1 234 ? 3.398 -7.028 11.525 1.00 85.31 234 GLU A N 1
ATOM 1782 C CA . GLU A 1 234 ? 4.235 -8.025 10.853 1.00 85.31 234 GLU A CA 1
ATOM 1783 C C . GLU A 1 234 ? 3.819 -8.261 9.386 1.00 85.31 234 GLU A C 1
ATOM 1785 O O . GLU A 1 234 ? 4.346 -9.170 8.747 1.00 85.31 234 GLU A O 1
ATOM 1790 N N . ASN A 1 235 ? 2.859 -7.497 8.844 1.00 85.56 235 ASN A N 1
ATOM 1791 C CA . ASN A 1 235 ? 2.335 -7.635 7.475 1.00 85.56 235 ASN A CA 1
ATOM 1792 C C . ASN A 1 235 ? 1.825 -9.048 7.129 1.00 85.56 235 ASN A C 1
ATOM 1794 O O . ASN A 1 235 ? 1.909 -9.516 5.991 1.00 85.56 235 ASN A O 1
ATOM 1798 N N . ARG A 1 236 ? 1.285 -9.766 8.117 1.00 89.00 236 ARG A N 1
ATOM 1799 C CA . ARG A 1 236 ? 0.911 -11.184 7.980 1.00 89.00 236 ARG A CA 1
ATOM 1800 C C . ARG A 1 236 ? -0.513 -11.394 7.483 1.00 89.00 236 ARG A C 1
ATOM 1802 O O . ARG A 1 236 ? -0.794 -12.442 6.902 1.00 89.00 236 ARG A O 1
ATOM 1809 N N . TRP A 1 237 ? -1.399 -10.417 7.672 1.00 90.44 237 TRP A N 1
ATOM 1810 C CA . TRP A 1 237 ? -2.807 -10.529 7.279 1.00 90.44 237 TRP A CA 1
ATOM 1811 C C . TRP A 1 237 ? -3.030 -10.899 5.807 1.00 90.44 237 TRP A C 1
ATOM 1813 O O . TRP A 1 237 ? -3.744 -11.877 5.576 1.00 90.44 237 TRP A O 1
ATOM 1823 N N . PRO A 1 238 ? -2.416 -10.216 4.817 1.00 89.00 238 PRO A N 1
ATOM 1824 C CA . PRO A 1 238 ? -2.681 -10.491 3.407 1.00 89.00 238 PRO A CA 1
ATOM 1825 C C . PRO A 1 238 ? -2.386 -11.942 3.022 1.00 89.00 238 PRO A C 1
ATOM 1827 O O . PRO A 1 238 ? -3.188 -12.572 2.343 1.00 89.00 238 PRO A O 1
ATOM 1830 N N . ALA A 1 239 ? -1.260 -12.494 3.485 1.00 89.00 239 ALA A N 1
ATOM 1831 C CA . ALA A 1 239 ? -0.901 -13.884 3.215 1.00 89.00 239 ALA A CA 1
ATOM 1832 C C . ALA A 1 239 ? -1.823 -14.866 3.954 1.00 89.00 239 ALA A C 1
ATOM 1834 O O . ALA A 1 239 ? -2.227 -15.876 3.386 1.00 89.00 239 ALA A O 1
ATOM 1835 N N . MET A 1 240 ? -2.191 -14.555 5.202 1.00 91.25 240 MET A N 1
ATOM 1836 C CA . MET A 1 240 ? -3.028 -15.423 6.034 1.00 91.25 240 MET A CA 1
ATOM 1837 C C . MET A 1 240 ? -4.444 -15.618 5.496 1.00 91.25 240 MET A C 1
ATOM 1839 O O . MET A 1 240 ? -5.033 -16.663 5.759 1.00 91.25 240 MET A O 1
ATOM 1843 N N . VAL A 1 241 ? -4.998 -14.637 4.781 1.00 92.75 241 VAL A N 1
ATOM 1844 C CA . VAL A 1 241 ? -6.370 -14.715 4.252 1.00 92.75 241 VAL A CA 1
ATOM 1845 C C . VAL A 1 241 ? -6.441 -14.838 2.731 1.00 92.75 241 VAL A C 1
ATOM 1847 O O . VAL A 1 241 ? -7.542 -14.908 2.187 1.00 92.75 241 VAL A O 1
ATOM 1850 N N . ALA A 1 242 ? -5.297 -14.909 2.042 1.00 89.00 242 ALA A N 1
ATOM 1851 C CA . ALA A 1 242 ? -5.220 -14.888 0.580 1.00 89.00 242 ALA A CA 1
ATOM 1852 C C . ALA A 1 242 ? -6.089 -15.959 -0.097 1.00 89.00 242 ALA A C 1
ATOM 1854 O O . ALA A 1 242 ? -6.618 -15.721 -1.179 1.00 89.00 242 ALA A O 1
ATOM 1855 N N . ALA A 1 243 ? -6.274 -17.128 0.520 1.00 88.38 243 ALA A N 1
ATOM 1856 C CA . ALA A 1 243 ? -7.127 -18.173 -0.046 1.00 88.38 243 ALA A CA 1
ATOM 1857 C C . ALA A 1 243 ? -8.634 -17.835 0.017 1.00 88.38 243 ALA A C 1
ATOM 1859 O O . ALA A 1 243 ? -9.397 -18.331 -0.808 1.00 88.38 243 ALA A O 1
ATOM 1860 N N . LEU A 1 244 ? -9.069 -16.961 0.936 1.00 88.50 244 LEU A N 1
ATOM 1861 C CA . LEU A 1 244 ? -10.462 -16.501 1.030 1.00 88.50 244 LEU A CA 1
ATOM 1862 C C . LEU A 1 244 ? -10.782 -15.347 0.076 1.00 88.50 244 LEU A C 1
ATOM 1864 O O . LEU A 1 244 ? -11.907 -15.282 -0.426 1.00 88.50 244 LEU A O 1
ATOM 1868 N N . ASP A 1 245 ? -9.851 -14.410 -0.139 1.00 83.69 245 ASP A N 1
ATOM 1869 C CA . ASP A 1 245 ? -10.077 -13.209 -0.963 1.00 83.69 245 ASP A CA 1
ATOM 1870 C C . ASP A 1 245 ? -9.289 -13.150 -2.274 1.00 83.69 245 ASP A C 1
ATOM 1872 O O . ASP A 1 245 ? -9.500 -12.250 -3.081 1.00 83.69 245 ASP A O 1
ATOM 1876 N N . GLY A 1 246 ? -8.448 -14.144 -2.539 1.00 73.50 246 GLY A N 1
ATOM 1877 C CA . GLY A 1 246 ? -7.674 -14.268 -3.770 1.00 73.50 246 GLY A CA 1
ATOM 1878 C C . GLY A 1 246 ? -6.337 -13.522 -3.760 1.00 73.50 246 GLY A C 1
ATOM 1879 O O . GLY A 1 246 ? -5.691 -13.464 -4.806 1.00 73.50 246 GLY A O 1
ATOM 1880 N N . GLY A 1 247 ? -5.912 -12.924 -2.637 1.00 79.19 247 GLY A N 1
ATOM 1881 C CA . GLY A 1 247 ? -4.570 -12.336 -2.442 1.00 79.19 247 GLY A CA 1
ATOM 1882 C C . GLY A 1 247 ? -4.259 -11.052 -3.237 1.00 79.19 247 GLY A C 1
ATOM 1883 O O . GLY A 1 247 ? -3.315 -10.330 -2.904 1.00 79.19 247 GLY A O 1
ATOM 1884 N N . ARG A 1 248 ? -5.075 -10.733 -4.248 1.00 76.69 248 ARG A N 1
ATOM 1885 C CA . ARG A 1 248 ? -5.097 -9.492 -5.048 1.00 76.69 248 ARG A CA 1
ATOM 1886 C C . ARG A 1 248 ? -6.529 -8.992 -5.227 1.00 76.69 248 ARG A C 1
ATOM 1888 O O . ARG A 1 248 ? -6.975 -8.664 -6.323 1.00 76.69 248 ARG A O 1
ATOM 1895 N N . GLU A 1 249 ? -7.303 -9.053 -4.154 1.00 80.81 249 GLU A N 1
ATOM 1896 C CA . GLU A 1 249 ? -8.715 -8.726 -4.216 1.00 80.81 249 GLU A CA 1
ATOM 1897 C C . GLU A 1 249 ? -8.939 -7.297 -4.722 1.00 80.81 249 GLU A C 1
ATOM 1899 O O . GLU A 1 249 ? -8.149 -6.393 -4.450 1.00 80.81 249 GLU A O 1
ATOM 1904 N N . TRP A 1 250 ? -10.024 -7.131 -5.478 1.00 84.56 250 TRP A N 1
ATOM 1905 C CA . TRP A 1 250 ? -10.402 -5.941 -6.253 1.00 84.56 250 TRP A CA 1
ATOM 1906 C C . TRP A 1 250 ? -9.600 -5.672 -7.534 1.00 84.56 250 TRP A C 1
ATOM 1908 O O . TRP A 1 250 ? -10.080 -4.932 -8.395 1.00 84.56 250 TRP A O 1
ATOM 1918 N N . GLU A 1 251 ? -8.444 -6.303 -7.733 1.00 80.00 251 GLU A N 1
ATOM 1919 C CA . GLU A 1 251 ? -7.682 -6.180 -8.980 1.00 80.00 251 GLU A CA 1
ATOM 1920 C C . GLU A 1 251 ? -8.296 -7.053 -10.087 1.00 80.00 251 GLU A C 1
ATOM 1922 O O . GLU A 1 251 ? -8.714 -8.190 -9.860 1.00 80.00 251 GLU A O 1
ATOM 1927 N N . GLY A 1 252 ? -8.397 -6.516 -11.307 1.00 76.00 252 GLY A N 1
ATOM 1928 C CA . GLY A 1 252 ? -8.850 -7.285 -12.476 1.00 76.00 252 GLY A CA 1
ATOM 1929 C C . GLY A 1 252 ? -10.310 -7.763 -12.433 1.00 76.00 252 GLY A C 1
ATOM 1930 O O . GLY A 1 252 ? -10.701 -8.626 -13.221 1.00 76.00 252 GLY A O 1
ATOM 1931 N N . TRP A 1 253 ? -11.147 -7.225 -11.537 1.00 82.62 253 TRP A N 1
ATOM 1932 C CA . TRP A 1 253 ? -12.574 -7.548 -11.510 1.00 82.62 253 TRP A CA 1
ATOM 1933 C C . TRP A 1 253 ? -13.234 -7.166 -12.842 1.00 82.62 253 TRP A C 1
ATOM 1935 O O . TRP A 1 253 ? -13.189 -6.015 -13.273 1.00 82.62 253 TRP A O 1
ATOM 1945 N N . THR A 1 254 ? -13.879 -8.125 -13.505 1.00 83.88 254 THR A N 1
ATOM 1946 C CA . THR A 1 254 ? -14.609 -7.868 -14.754 1.00 83.88 254 THR A CA 1
ATOM 1947 C C . THR A 1 254 ? -15.939 -7.166 -14.475 1.00 83.88 254 THR A C 1
ATOM 1949 O O . THR A 1 254 ? -16.498 -7.277 -13.380 1.00 83.88 254 THR A O 1
ATOM 1952 N N . ALA A 1 255 ? -16.506 -6.488 -15.479 1.00 82.44 255 ALA A N 1
ATOM 1953 C CA . ALA A 1 255 ? -17.837 -5.885 -15.360 1.00 82.44 255 ALA A CA 1
ATOM 1954 C C . ALA A 1 255 ? -18.908 -6.918 -14.961 1.00 82.44 255 ALA A C 1
ATOM 1956 O O . ALA A 1 255 ? -19.755 -6.630 -14.120 1.00 82.44 255 ALA A O 1
ATOM 1957 N N . ALA A 1 256 ? -18.823 -8.143 -15.492 1.00 81.38 256 ALA A N 1
ATOM 1958 C CA . ALA A 1 256 ? -19.721 -9.241 -15.140 1.00 81.38 256 ALA A CA 1
ATOM 1959 C C . ALA A 1 256 ? -19.555 -9.699 -13.680 1.00 81.38 256 ALA A C 1
ATOM 1961 O O . ALA A 1 256 ? -20.546 -9.950 -12.996 1.00 81.38 256 ALA A O 1
ATOM 1962 N N . ARG A 1 257 ? -18.317 -9.769 -13.168 1.00 83.25 257 ARG A N 1
ATOM 1963 C CA . ARG A 1 257 ? -18.060 -10.119 -11.763 1.00 83.25 257 ARG A CA 1
ATOM 1964 C C . ARG A 1 257 ? -18.598 -9.040 -10.822 1.00 83.25 257 ARG A C 1
ATOM 1966 O O . ARG A 1 257 ? -19.309 -9.367 -9.878 1.00 83.25 257 ARG A O 1
ATOM 1973 N N . ARG A 1 258 ? -18.366 -7.760 -11.139 1.00 86.19 258 ARG A N 1
ATOM 1974 C CA . ARG A 1 258 ? -18.981 -6.626 -10.423 1.00 86.19 258 ARG A CA 1
ATOM 1975 C C . ARG A 1 258 ? -20.505 -6.658 -10.497 1.00 86.19 258 ARG A C 1
ATOM 1977 O O . ARG A 1 258 ? -21.173 -6.310 -9.533 1.00 86.19 258 ARG A O 1
ATOM 1984 N N . ALA A 1 259 ? -21.066 -7.110 -11.621 1.00 83.69 259 ALA A N 1
ATOM 1985 C CA . ALA A 1 259 ? -22.510 -7.195 -11.802 1.00 83.69 259 ALA A CA 1
ATOM 1986 C C . ALA A 1 259 ? -23.203 -8.173 -10.849 1.00 83.69 259 ALA A C 1
ATOM 1988 O O . ALA A 1 259 ? -24.361 -7.949 -10.497 1.00 83.69 259 ALA A O 1
ATOM 1989 N N . ARG A 1 260 ? -22.483 -9.212 -10.417 1.00 85.81 260 ARG A N 1
ATOM 1990 C CA . ARG A 1 260 ? -22.951 -10.204 -9.445 1.00 85.81 260 ARG A CA 1
ATOM 1991 C C . ARG A 1 260 ? -22.796 -9.757 -7.992 1.00 85.81 260 ARG A C 1
ATOM 1993 O O . ARG A 1 260 ? -23.383 -10.391 -7.122 1.00 85.81 260 ARG A O 1
ATOM 2000 N N . TRP A 1 261 ? -22.022 -8.702 -7.735 1.00 91.44 261 TRP A N 1
ATOM 2001 C CA . TRP A 1 261 ? -21.825 -8.183 -6.387 1.00 91.44 261 TRP A CA 1
ATOM 2002 C C . TRP A 1 261 ? -23.156 -7.672 -5.810 1.00 91.44 261 TRP A C 1
ATOM 2004 O O . TRP A 1 261 ? -23.834 -6.885 -6.490 1.00 91.44 261 TRP A O 1
ATOM 2014 N N . PRO A 1 262 ? -23.542 -8.080 -4.585 1.00 93.69 262 PRO A N 1
ATOM 2015 C CA . PRO A 1 262 ? -24.776 -7.602 -3.980 1.00 93.69 262 PRO A CA 1
ATOM 2016 C C . PRO A 1 262 ? -24.734 -6.090 -3.724 1.00 93.69 262 PRO A C 1
ATOM 2018 O O . PRO A 1 262 ? -23.679 -5.551 -3.372 1.00 93.69 262 PRO A O 1
ATOM 2021 N N . PRO A 1 263 ? -25.875 -5.386 -3.819 1.00 93.75 263 PRO A N 1
ATOM 2022 C CA . PRO A 1 263 ? -25.976 -4.013 -3.343 1.00 93.75 263 PRO A CA 1
ATOM 2023 C C . PRO A 1 263 ? -25.431 -3.907 -1.922 1.00 93.75 263 PRO A C 1
ATOM 2025 O O . PRO A 1 263 ? -25.767 -4.711 -1.052 1.00 93.75 263 PRO A O 1
ATOM 2028 N N . THR A 1 264 ? -24.535 -2.952 -1.709 1.00 94.75 264 THR A N 1
ATOM 2029 C CA . THR A 1 264 ? -23.776 -2.832 -0.469 1.00 94.75 264 THR A CA 1
ATOM 2030 C C . THR A 1 264 ? -23.980 -1.457 0.120 1.00 94.75 264 THR A C 1
ATOM 2032 O O . THR A 1 264 ? -23.845 -0.440 -0.563 1.00 94.75 264 THR A O 1
ATOM 2035 N N . VAL A 1 265 ? -24.270 -1.431 1.411 1.00 94.44 265 VAL A N 1
ATOM 2036 C CA . VAL A 1 265 ? -24.291 -0.199 2.180 1.00 94.44 265 VAL A CA 1
ATOM 2037 C C . VAL A 1 265 ? -23.151 -0.241 3.183 1.00 94.44 265 VAL A C 1
ATOM 2039 O O . VAL A 1 265 ? -22.986 -1.219 3.905 1.00 94.44 265 VAL A O 1
ATOM 2042 N N . ILE A 1 266 ? -22.335 0.802 3.187 1.00 93.75 266 ILE A N 1
ATOM 2043 C CA . ILE A 1 266 ? -21.196 0.959 4.074 1.00 93.75 266 ILE A CA 1
ATOM 2044 C C . ILE A 1 266 ? -21.436 2.164 4.956 1.00 93.75 266 ILE A C 1
ATOM 2046 O O . ILE A 1 266 ? -21.801 3.238 4.480 1.00 93.75 266 ILE A O 1
ATOM 2050 N N . PHE A 1 267 ? -21.165 1.961 6.229 1.00 89.75 267 PHE A N 1
ATOM 2051 C CA . PHE A 1 267 ? -21.132 2.977 7.250 1.00 89.75 267 PHE A CA 1
ATOM 2052 C C . PHE A 1 267 ? -19.745 2.950 7.906 1.00 89.75 267 PHE A C 1
ATOM 2054 O O . PHE A 1 267 ? -19.268 1.877 8.280 1.00 89.75 267 PHE A O 1
ATOM 2061 N N . HIS A 1 268 ? -19.067 4.099 7.973 1.00 94.44 268 HIS A N 1
ATOM 2062 C CA . HIS A 1 268 ? -17.650 4.179 8.341 1.00 94.44 268 HIS A CA 1
ATOM 2063 C C . HIS A 1 268 ? -17.327 5.480 9.102 1.00 94.44 268 HIS A C 1
ATOM 2065 O O . HIS A 1 268 ? -17.866 6.530 8.759 1.00 94.44 268 HIS A O 1
ATOM 2071 N N . GLY A 1 269 ? -16.460 5.435 10.119 1.00 91.94 269 GLY A N 1
ATOM 2072 C CA . GLY A 1 269 ? -16.028 6.624 10.869 1.00 91.94 269 GLY A CA 1
ATOM 2073 C C . GLY A 1 269 ? -14.922 7.399 10.145 1.00 91.94 269 GLY A C 1
ATOM 2074 O O . GLY A 1 269 ? -13.929 6.818 9.727 1.00 91.94 269 GLY A O 1
ATOM 2075 N N . GLY A 1 270 ? -15.063 8.714 9.977 1.00 88.62 270 GLY A N 1
ATOM 2076 C CA . GLY A 1 270 ? -14.075 9.530 9.254 1.00 88.62 270 GLY A CA 1
ATOM 2077 C C . GLY A 1 270 ? -12.697 9.606 9.932 1.00 88.62 270 GLY A C 1
ATOM 2078 O O . GLY A 1 270 ? -11.713 9.910 9.268 1.00 88.62 270 GLY A O 1
ATOM 2079 N N . GLY A 1 271 ? -12.619 9.312 11.235 1.00 86.38 271 GLY A N 1
ATOM 2080 C CA . GLY A 1 271 ? -11.390 9.267 12.035 1.00 86.38 271 GLY A CA 1
ATOM 2081 C C . GLY A 1 271 ? -10.947 7.848 12.407 1.00 86.38 271 GLY A C 1
ATOM 2082 O O . GLY A 1 271 ? -10.274 7.665 13.420 1.00 86.38 271 GLY A O 1
ATOM 2083 N N . ASP A 1 272 ? -11.356 6.834 11.642 1.00 90.62 272 ASP A N 1
ATOM 2084 C CA . ASP A 1 272 ? -11.046 5.433 11.923 1.00 90.62 272 ASP A CA 1
ATOM 2085 C C . ASP A 1 272 ? -9.548 5.124 11.738 1.00 90.62 272 ASP A C 1
ATOM 2087 O O . ASP A 1 272 ? -9.022 5.047 10.625 1.00 90.62 272 ASP A O 1
ATOM 2091 N N . THR A 1 273 ? -8.851 4.933 12.859 1.00 84.38 273 THR A N 1
ATOM 2092 C CA . THR A 1 273 ? -7.422 4.584 12.898 1.00 84.38 273 THR A CA 1
ATOM 2093 C C . THR A 1 273 ? -7.165 3.080 12.825 1.00 84.38 273 THR A C 1
ATOM 2095 O O . THR A 1 273 ? -6.033 2.661 12.580 1.00 84.38 273 THR A O 1
ATOM 2098 N N . ALA A 1 274 ? -8.186 2.246 13.040 1.00 85.56 274 ALA A N 1
ATOM 2099 C CA . ALA A 1 274 ? -8.035 0.795 13.034 1.00 85.56 274 ALA A CA 1
ATOM 2100 C C . ALA A 1 274 ? -8.280 0.202 11.643 1.00 85.56 274 ALA A C 1
ATOM 2102 O O . ALA A 1 274 ? -7.667 -0.811 11.306 1.00 85.56 274 ALA A O 1
ATOM 2103 N N . VAL A 1 275 ? -9.160 0.810 10.848 1.00 90.94 275 VAL A N 1
ATOM 2104 C CA . VAL A 1 275 ? -9.452 0.480 9.451 1.00 90.94 275 VAL A CA 1
ATOM 2105 C C . VAL A 1 275 ? -9.655 1.798 8.699 1.00 90.94 275 VAL A C 1
ATOM 2107 O O . VAL A 1 275 ? -10.711 2.396 8.834 1.00 90.94 275 VAL A O 1
ATOM 2110 N N . PRO A 1 276 ? -8.704 2.262 7.874 1.00 89.81 276 PRO A N 1
ATOM 2111 C CA . PRO A 1 276 ? -8.834 3.550 7.207 1.00 89.81 276 PRO A CA 1
ATOM 2112 C C . PRO A 1 276 ? -10.048 3.611 6.284 1.00 89.81 276 PRO A C 1
ATOM 2114 O O . PRO A 1 276 ? -10.353 2.642 5.576 1.00 89.81 276 PRO A O 1
ATOM 2117 N N . LEU A 1 277 ? -10.648 4.799 6.180 1.00 92.44 277 LEU A N 1
ATOM 2118 C CA . LEU A 1 277 ? -11.763 5.075 5.270 1.00 92.44 277 LEU A CA 1
ATOM 2119 C C . LEU A 1 277 ? -11.467 4.650 3.822 1.00 92.44 277 LEU A C 1
ATOM 2121 O O . LEU A 1 277 ? -12.345 4.096 3.151 1.00 92.44 277 LEU A O 1
ATOM 2125 N N . ALA A 1 278 ? -10.212 4.798 3.384 1.00 91.69 278 ALA A N 1
ATOM 2126 C CA . ALA A 1 278 ? -9.724 4.380 2.070 1.00 91.69 278 ALA A CA 1
ATOM 2127 C C . ALA A 1 278 ? -10.044 2.909 1.734 1.00 91.69 278 ALA A C 1
ATOM 2129 O O . ALA A 1 278 ? -10.336 2.585 0.582 1.00 91.69 278 ALA A O 1
ATOM 2130 N N . VAL A 1 279 ? -10.088 2.016 2.735 1.00 92.75 279 VAL A N 1
ATOM 2131 C CA . VAL A 1 279 ? -10.501 0.617 2.539 1.00 92.75 279 VAL A CA 1
ATOM 2132 C C . VAL A 1 279 ? -11.928 0.568 1.992 1.00 92.75 279 VAL A C 1
ATOM 2134 O O . VAL A 1 279 ? -12.198 -0.103 0.997 1.00 92.75 279 VAL A O 1
ATOM 2137 N N . SER A 1 280 ? -12.852 1.313 2.600 1.00 94.94 280 SER A N 1
ATOM 2138 C CA . SER A 1 280 ? -14.256 1.372 2.176 1.00 94.94 280 SER A CA 1
ATOM 2139 C C . SER A 1 280 ? -14.445 2.125 0.859 1.00 94.94 280 SER A C 1
ATOM 2141 O O . SER A 1 280 ? -15.248 1.712 0.016 1.00 94.94 280 SER A O 1
ATOM 2143 N N . GLU A 1 281 ? -13.682 3.195 0.647 1.00 93.62 281 GLU A N 1
ATOM 2144 C CA . GLU A 1 281 ? -13.698 3.947 -0.607 1.00 93.62 281 GLU A CA 1
ATOM 2145 C C . GLU A 1 281 ? -13.235 3.104 -1.786 1.00 93.62 281 GLU A C 1
ATOM 2147 O O . GLU A 1 281 ? -13.875 3.152 -2.838 1.00 93.62 281 GLU A O 1
ATOM 2152 N N . ARG A 1 282 ? -12.219 2.257 -1.592 1.00 91.75 282 ARG A N 1
ATOM 2153 C CA . ARG A 1 282 ? -11.723 1.353 -2.627 1.00 91.75 282 ARG A CA 1
ATOM 2154 C C . ARG A 1 282 ? -12.798 0.389 -3.118 1.00 91.75 282 ARG A C 1
ATOM 2156 O O . ARG A 1 282 ? -12.962 0.217 -4.323 1.00 91.75 282 ARG A O 1
ATOM 2163 N N . LEU A 1 283 ? -13.582 -0.210 -2.218 1.00 92.56 283 LEU A N 1
ATOM 2164 C CA . LEU A 1 283 ? -14.701 -1.069 -2.631 1.00 92.56 283 LEU A CA 1
ATOM 2165 C C . LEU A 1 283 ? -15.751 -0.281 -3.421 1.00 92.56 283 LEU A C 1
ATOM 2167 O O . LEU A 1 283 ? -16.263 -0.776 -4.426 1.00 92.56 283 LEU A O 1
ATOM 2171 N N . ARG A 1 284 ? -16.059 0.951 -2.997 1.00 93.19 284 ARG A N 1
ATOM 2172 C CA . ARG A 1 284 ? -17.000 1.818 -3.719 1.00 93.19 284 ARG A CA 1
ATOM 2173 C C . ARG A 1 284 ? -16.489 2.200 -5.104 1.00 93.19 284 ARG A C 1
ATOM 2175 O O . ARG A 1 284 ? -17.270 2.206 -6.050 1.00 93.19 284 ARG A O 1
ATOM 2182 N N . GLU A 1 285 ? -15.209 2.515 -5.223 1.00 91.00 285 GLU A N 1
ATOM 2183 C CA . GLU A 1 285 ? -14.548 2.817 -6.490 1.00 91.00 285 GLU A CA 1
ATOM 2184 C C . GLU A 1 285 ? -14.626 1.614 -7.437 1.00 91.00 285 GLU A C 1
ATOM 2186 O O . GLU A 1 285 ? -15.078 1.740 -8.574 1.00 91.00 285 GLU A O 1
ATOM 2191 N N . VAL A 1 286 ? -14.274 0.428 -6.935 1.00 90.00 286 VAL A N 1
ATOM 2192 C CA . VAL A 1 286 ? -14.234 -0.806 -7.723 1.00 90.00 286 VAL A CA 1
ATOM 2193 C C . VAL A 1 286 ? -15.631 -1.212 -8.178 1.00 90.00 286 VAL A C 1
ATOM 2195 O O . VAL A 1 286 ? -15.812 -1.524 -9.349 1.00 90.00 286 VAL A O 1
ATOM 2198 N N . MET A 1 287 ? -16.631 -1.215 -7.292 1.00 89.81 287 MET A N 1
ATOM 2199 C CA . MET A 1 287 ? -17.989 -1.681 -7.622 1.00 89.81 287 MET A CA 1
ATOM 2200 C C . MET A 1 287 ? -18.870 -0.620 -8.283 1.00 89.81 287 MET A C 1
ATOM 2202 O O . MET A 1 287 ? -19.865 -0.970 -8.926 1.00 89.81 287 MET A O 1
ATOM 2206 N N . GLY A 1 288 ? -18.515 0.655 -8.132 1.00 86.25 288 GLY A N 1
ATOM 2207 C CA . GLY A 1 288 ? -19.298 1.800 -8.572 1.00 86.25 288 GLY A CA 1
ATOM 2208 C C . GLY A 1 288 ? -20.274 2.313 -7.508 1.00 86.25 288 GLY A C 1
ATOM 2209 O O . GLY A 1 288 ? -20.821 1.564 -6.690 1.00 86.25 288 GLY A O 1
ATOM 2210 N N . ARG A 1 289 ? -20.537 3.624 -7.566 1.00 85.75 289 ARG A N 1
ATOM 2211 C CA . ARG A 1 289 ? -21.417 4.354 -6.632 1.00 85.75 289 ARG A CA 1
ATOM 2212 C C . ARG A 1 289 ? -22.872 3.876 -6.662 1.00 85.75 289 ARG A C 1
ATOM 2214 O O . ARG A 1 289 ? -23.579 4.022 -5.670 1.00 85.75 289 ARG A O 1
ATOM 2221 N N . ASP A 1 290 ? -23.293 3.270 -7.768 1.00 82.62 290 ASP A N 1
ATOM 2222 C CA . ASP A 1 290 ? -24.652 2.748 -7.940 1.00 82.62 290 ASP A CA 1
ATOM 2223 C C . ASP A 1 290 ? -24.880 1.459 -7.138 1.00 82.62 290 ASP A C 1
ATOM 2225 O O . ASP A 1 290 ? -26.006 1.158 -6.746 1.00 82.62 290 ASP A O 1
ATOM 2229 N N . ARG A 1 291 ? -23.811 0.690 -6.878 1.00 86.25 291 ARG A N 1
ATOM 2230 C CA . ARG A 1 291 ? -23.873 -0.549 -6.085 1.00 86.25 291 ARG A CA 1
ATOM 2231 C C . ARG A 1 291 ? -23.477 -0.354 -4.639 1.00 86.25 291 ARG A C 1
ATOM 2233 O O . ARG A 1 291 ? -23.991 -1.070 -3.784 1.00 86.25 291 ARG A O 1
ATOM 2240 N N . VAL A 1 292 ? -22.535 0.548 -4.383 1.00 93.12 292 VAL A N 1
ATOM 2241 C CA . VAL A 1 292 ? -21.970 0.760 -3.054 1.00 93.12 292 VAL A CA 1
ATOM 2242 C C . VAL A 1 292 ? -22.303 2.164 -2.582 1.00 93.12 292 VAL A C 1
ATOM 2244 O O . VAL A 1 292 ? -21.744 3.158 -3.049 1.00 93.12 292 VAL A O 1
ATOM 2247 N N . ALA A 1 293 ? -23.201 2.238 -1.607 1.00 92.38 293 ALA A N 1
ATOM 2248 C CA . ALA A 1 293 ? -23.459 3.459 -0.867 1.00 92.38 293 ALA A CA 1
ATOM 2249 C C . ALA A 1 293 ? -22.488 3.539 0.313 1.00 92.38 293 ALA A C 1
ATOM 2251 O O . ALA A 1 293 ? -22.477 2.636 1.139 1.00 92.38 293 ALA A O 1
ATOM 2252 N N . LEU A 1 294 ? -21.701 4.610 0.396 1.00 92.75 294 LEU A N 1
ATOM 2253 C CA . LEU A 1 294 ? -20.800 4.873 1.518 1.00 92.75 294 LEU A CA 1
ATOM 2254 C C . LEU A 1 294 ? -21.299 6.091 2.287 1.00 92.75 294 LEU A C 1
ATOM 2256 O O . LEU A 1 294 ? -21.467 7.157 1.693 1.00 92.75 294 LEU A O 1
ATOM 2260 N N . PHE A 1 295 ? -21.512 5.907 3.583 1.00 91.88 295 PHE A N 1
ATOM 2261 C CA . PHE A 1 295 ? -21.861 6.939 4.541 1.00 91.88 295 PHE A CA 1
ATOM 2262 C C . PHE A 1 295 ? -20.725 7.098 5.547 1.00 91.88 295 PHE A C 1
ATOM 2264 O O . PHE A 1 295 ? -20.284 6.114 6.145 1.00 91.88 295 PHE A O 1
ATOM 2271 N N . VAL A 1 296 ? -20.256 8.333 5.708 1.00 90.88 296 VAL A N 1
ATOM 2272 C CA . VAL A 1 296 ? -19.120 8.668 6.568 1.00 90.88 296 VAL A CA 1
ATOM 2273 C C . VAL A 1 296 ? -19.629 9.451 7.769 1.00 90.88 296 VAL A C 1
ATOM 2275 O O . VAL A 1 296 ? -20.290 10.471 7.599 1.00 90.88 296 VAL A O 1
ATOM 2278 N N . ALA A 1 297 ? -19.331 8.962 8.969 1.00 88.25 297 ALA A N 1
ATOM 2279 C CA . ALA A 1 297 ? -19.576 9.678 10.210 1.00 88.25 297 ALA A CA 1
ATOM 2280 C C . ALA A 1 297 ? -18.334 10.503 10.558 1.00 88.25 297 ALA A C 1
ATOM 2282 O O . ALA A 1 297 ? -17.340 9.973 11.058 1.00 88.25 297 ALA A O 1
ATOM 2283 N N . GLU A 1 298 ? -18.377 11.792 10.234 1.00 86.75 298 GLU A N 1
ATOM 2284 C CA . GLU A 1 298 ? -17.221 12.687 10.326 1.00 86.75 298 GLU A CA 1
ATOM 2285 C C . GLU A 1 298 ? -16.584 12.694 11.726 1.00 86.75 298 GLU A C 1
ATOM 2287 O O . GLU A 1 298 ? -17.263 12.808 12.751 1.00 86.75 298 GLU A O 1
ATOM 2292 N N . GLY A 1 299 ? -15.256 12.544 11.761 1.00 85.38 299 GLY A N 1
ATOM 2293 C CA . GLY A 1 299 ? -14.448 12.558 12.986 1.00 85.38 299 GLY A CA 1
ATOM 2294 C C . GLY A 1 299 ? -14.653 11.387 13.958 1.00 85.38 299 GLY A C 1
ATOM 2295 O O . GLY A 1 299 ? -14.033 11.392 15.018 1.00 85.38 299 GLY A O 1
ATOM 2296 N N . GLN A 1 300 ? -15.501 10.403 13.640 1.00 90.12 300 GLN A N 1
ATOM 2297 C CA . GLN A 1 300 ? -15.749 9.256 14.521 1.00 90.12 300 GLN A CA 1
ATOM 2298 C C . GLN A 1 300 ? -14.697 8.151 14.373 1.00 90.12 300 GLN A C 1
ATOM 2300 O O . GLN A 1 300 ? -14.153 7.953 13.285 1.00 90.12 300 GLN A O 1
ATOM 2305 N N . ASP A 1 301 ? -14.446 7.426 15.467 1.00 88.62 301 ASP A N 1
ATOM 2306 C CA . ASP A 1 301 ? -13.464 6.342 15.544 1.00 88.62 301 ASP A CA 1
ATOM 2307 C C . ASP A 1 301 ? -13.988 4.997 14.997 1.00 88.62 301 ASP A C 1
ATOM 2309 O O . ASP A 1 301 ? -15.123 4.870 14.520 1.00 88.62 301 ASP A O 1
ATOM 2313 N N . HIS A 1 302 ? -13.133 3.971 15.043 1.00 90.81 302 HIS A N 1
ATOM 2314 C CA . HIS A 1 302 ? -13.512 2.610 14.671 1.00 90.81 302 HIS A CA 1
ATOM 2315 C C . HIS A 1 302 ? -14.622 2.081 15.582 1.00 90.81 302 HIS A C 1
ATOM 2317 O O . HIS A 1 302 ? -14.440 1.989 16.797 1.00 90.81 302 HIS A O 1
ATOM 2323 N N . LEU A 1 303 ? -15.733 1.627 14.991 1.00 88.88 303 LEU A N 1
ATOM 2324 C CA . LEU A 1 303 ? -16.866 1.046 15.726 1.00 88.88 303 LEU A CA 1
ATOM 2325 C C . LEU A 1 303 ? -17.386 1.961 16.853 1.00 88.88 303 LEU A C 1
ATOM 2327 O O . LEU A 1 303 ? -17.698 1.490 17.950 1.00 88.88 303 LEU A O 1
ATOM 2331 N N . PHE A 1 304 ? -17.439 3.274 16.619 1.00 86.56 304 PHE A N 1
ATOM 2332 C CA . PHE A 1 304 ? -17.923 4.261 17.594 1.00 86.56 304 PHE A CA 1
ATOM 2333 C C . PHE A 1 304 ? -19.364 4.003 18.079 1.00 86.56 304 PHE A C 1
ATOM 2335 O O . PHE A 1 304 ? -19.772 4.445 19.152 1.00 86.56 304 PHE A O 1
ATOM 2342 N N . GLU A 1 305 ? -20.148 3.256 17.300 1.00 86.62 305 GLU A N 1
ATOM 2343 C CA . GLU A 1 305 ? -21.549 2.922 17.562 1.00 86.62 305 GLU A CA 1
ATOM 2344 C C . GLU A 1 305 ? -21.752 1.663 18.420 1.00 86.62 305 GLU A C 1
ATOM 2346 O O . GLU A 1 305 ? -22.889 1.309 18.731 1.00 86.62 305 GLU A O 1
ATOM 2351 N N . ARG A 1 306 ? -20.679 0.959 18.796 1.00 85.25 306 ARG A N 1
ATOM 2352 C CA . ARG A 1 306 ? -20.738 -0.439 19.260 1.00 85.25 306 ARG A CA 1
ATOM 2353 C C . ARG A 1 306 ? -21.591 -0.667 20.502 1.00 85.25 306 ARG A C 1
ATOM 2355 O O . ARG A 1 306 ? -22.037 -1.784 20.745 1.00 85.25 306 ARG A O 1
ATOM 2362 N N . ALA A 1 307 ? -21.812 0.386 21.282 1.00 81.38 307 ALA A N 1
ATOM 2363 C CA . ALA A 1 307 ? -22.623 0.388 22.496 1.00 81.38 307 ALA A CA 1
ATOM 2364 C C . ALA A 1 307 ? -23.821 1.355 22.419 1.00 81.38 307 ALA A C 1
ATOM 2366 O O . ALA A 1 307 ? -24.455 1.634 23.434 1.00 81.38 307 ALA A O 1
ATOM 2367 N N . MET A 1 308 ? -24.110 1.890 21.235 1.00 83.38 308 MET A N 1
ATOM 2368 C CA . MET A 1 308 ? -25.092 2.948 21.025 1.00 83.38 308 MET A CA 1
ATOM 2369 C C . MET A 1 308 ? -26.475 2.391 20.684 1.00 83.38 308 MET A C 1
ATOM 2371 O O . MET A 1 308 ? -26.600 1.313 20.097 1.00 83.38 308 MET A O 1
ATOM 2375 N N . PHE A 1 309 ? -27.504 3.174 21.013 1.00 87.50 309 PHE A N 1
ATOM 2376 C CA . PHE A 1 309 ? -28.912 2.935 20.687 1.00 87.50 309 PHE A CA 1
ATOM 2377 C C . PHE A 1 309 ? -29.422 4.021 19.727 1.00 87.50 309 PHE A C 1
ATOM 2379 O O . PHE A 1 309 ? -28.897 5.131 19.714 1.00 87.50 309 PHE A O 1
ATOM 2386 N N . LEU A 1 310 ? -30.432 3.707 18.910 1.00 86.81 310 LEU A N 1
ATOM 2387 C CA . LEU A 1 310 ? -30.909 4.549 17.800 1.00 86.81 310 LEU A CA 1
ATOM 2388 C C . LEU A 1 310 ? -31.397 5.939 18.232 1.00 86.81 310 LEU A C 1
ATOM 2390 O O . LEU A 1 310 ? -31.264 6.893 17.476 1.00 86.81 310 LEU A O 1
ATOM 2394 N N . GLU A 1 311 ? -31.987 6.046 19.417 1.00 82.88 311 GLU A N 1
ATOM 2395 C CA . GLU A 1 311 ? -32.503 7.296 19.987 1.00 82.88 311 GLU A CA 1
ATOM 2396 C C . GLU A 1 311 ? -31.439 8.169 20.670 1.00 82.88 311 GLU A C 1
ATOM 2398 O O . GLU A 1 311 ? -31.756 9.268 21.119 1.00 82.88 311 GLU A O 1
ATOM 2403 N N . GLU A 1 312 ? -30.189 7.712 20.778 1.00 81.19 312 GLU A N 1
ATOM 2404 C CA . GLU A 1 312 ? -29.134 8.523 21.382 1.00 81.19 312 GLU A CA 1
ATOM 2405 C C . GLU A 1 312 ? -28.626 9.597 20.411 1.00 81.19 312 GLU A C 1
ATOM 2407 O O . GLU A 1 312 ? -27.986 9.303 19.401 1.00 81.19 312 GLU A O 1
ATOM 2412 N N . GLU A 1 313 ? -28.851 10.867 20.757 1.00 73.44 313 GLU A N 1
ATOM 2413 C CA . GLU A 1 313 ? -28.317 12.021 20.029 1.00 73.44 313 GLU A CA 1
ATOM 2414 C C . GLU A 1 313 ? -26.831 12.232 20.363 1.00 73.44 313 GLU A C 1
ATOM 2416 O O . GLU A 1 313 ? -26.462 13.017 21.239 1.00 73.44 313 GLU A O 1
ATOM 2421 N N . ARG A 1 314 ? -25.953 11.499 19.672 1.00 76.25 314 ARG A N 1
ATOM 2422 C CA . ARG A 1 314 ? -24.496 11.698 19.716 1.00 76.25 314 ARG A CA 1
ATOM 2423 C C . ARG A 1 314 ? -23.928 11.938 18.314 1.00 76.25 314 ARG A C 1
ATOM 2425 O O . ARG A 1 314 ? -24.538 11.498 17.336 1.00 76.25 314 ARG A O 1
ATOM 2432 N N . PRO A 1 315 ? -22.767 12.610 18.192 1.00 73.62 315 PRO A N 1
ATOM 2433 C CA . PRO A 1 315 ? -22.110 12.811 16.902 1.00 73.62 315 PRO A CA 1
ATOM 2434 C C . PRO A 1 315 ? -21.990 11.504 16.100 1.00 73.62 315 PRO A C 1
ATOM 2436 O O . PRO A 1 315 ? -21.555 10.486 16.631 1.00 73.62 315 PRO A O 1
ATOM 2439 N N . GLY A 1 316 ? -22.416 11.526 14.835 1.00 73.62 316 GLY A N 1
ATOM 2440 C CA . GLY A 1 316 ? -22.368 10.378 13.924 1.00 73.62 316 GLY A CA 1
ATOM 2441 C C . GLY A 1 316 ? -23.546 9.395 13.998 1.00 73.62 316 GLY A C 1
ATOM 2442 O O . GLY A 1 316 ? -23.626 8.516 13.141 1.00 73.62 316 GLY A O 1
ATOM 2443 N N . MET A 1 317 ? -24.475 9.516 14.960 1.00 78.50 317 MET A N 1
ATOM 2444 C CA . MET A 1 317 ? -25.649 8.620 15.084 1.00 78.50 317 MET A CA 1
ATOM 2445 C C . MET A 1 317 ? -26.774 8.887 14.065 1.00 78.50 317 MET A C 1
ATOM 2447 O O . MET A 1 317 ? -27.630 8.030 13.824 1.00 78.50 317 MET A O 1
ATOM 2451 N N . ASP A 1 318 ? -26.741 10.035 13.392 1.00 73.38 318 ASP A N 1
ATOM 2452 C CA . ASP A 1 318 ? -27.539 10.320 12.195 1.00 73.38 318 ASP A CA 1
ATOM 2453 C C . ASP A 1 318 ? -27.222 9.344 11.048 1.00 73.38 318 ASP A C 1
ATOM 2455 O O . ASP A 1 318 ? -28.097 8.945 10.271 1.00 73.38 318 ASP A O 1
ATOM 2459 N N . THR A 1 319 ? -25.970 8.896 10.993 1.00 72.94 319 THR A N 1
ATOM 2460 C CA . THR A 1 319 ? -25.432 8.090 9.907 1.00 72.94 319 THR A CA 1
ATOM 2461 C C . THR A 1 319 ? -25.983 6.652 9.923 1.00 72.94 319 THR A C 1
ATOM 2463 O O . THR A 1 319 ? -26.519 6.240 8.889 1.00 72.94 319 THR A O 1
ATOM 2466 N N . PRO A 1 320 ? -25.983 5.882 11.039 1.00 71.50 320 PRO A N 1
ATOM 2467 C CA . PRO A 1 320 ? -26.688 4.599 11.129 1.00 71.50 320 PRO A CA 1
ATOM 2468 C C . PRO A 1 320 ? -28.159 4.685 10.710 1.00 71.50 320 PRO A C 1
ATOM 2470 O O . PRO A 1 320 ? -28.630 3.857 9.928 1.00 71.50 320 PRO A O 1
ATOM 2473 N N . THR A 1 321 ? -28.873 5.723 11.154 1.00 72.69 321 THR A N 1
ATOM 2474 C CA . THR A 1 321 ? -30.292 5.931 10.824 1.00 72.69 321 THR A CA 1
ATOM 2475 C C . THR A 1 321 ? -30.501 6.146 9.321 1.00 72.69 321 THR A C 1
ATOM 2477 O O . THR A 1 321 ? -31.340 5.479 8.707 1.00 72.69 321 THR A O 1
ATOM 2480 N N . ALA A 1 322 ? -29.693 7.004 8.690 1.00 72.12 322 ALA A N 1
ATOM 2481 C CA . ALA A 1 322 ? -29.725 7.226 7.241 1.00 72.12 322 ALA A CA 1
ATOM 2482 C C . ALA A 1 322 ? -29.364 5.957 6.443 1.00 72.12 322 ALA A C 1
ATOM 2484 O O . ALA A 1 322 ? -29.966 5.648 5.408 1.00 72.12 322 ALA A O 1
ATOM 2485 N N . THR A 1 323 ? -28.404 5.188 6.952 1.00 74.12 323 THR A N 1
ATOM 2486 C CA . THR A 1 323 ? -27.915 3.947 6.344 1.00 74.12 323 THR A CA 1
ATOM 2487 C C . THR A 1 323 ? -28.998 2.860 6.366 1.00 74.12 323 THR A C 1
ATOM 2489 O O . THR A 1 323 ? -29.247 2.203 5.350 1.00 74.12 323 THR A O 1
ATOM 2492 N N . LEU A 1 324 ? -29.708 2.720 7.490 1.00 73.25 324 LEU A N 1
ATOM 2493 C CA . LEU A 1 324 ? -30.848 1.812 7.639 1.00 73.25 324 LEU A CA 1
ATOM 2494 C C . LEU A 1 324 ? -32.003 2.184 6.710 1.00 73.25 324 LEU A C 1
ATOM 2496 O O . LEU A 1 324 ? -32.543 1.308 6.035 1.00 73.25 324 LEU A O 1
ATOM 2500 N N . ALA A 1 325 ? -32.335 3.474 6.602 1.00 74.31 325 ALA A N 1
ATOM 2501 C CA . ALA A 1 325 ? -33.359 3.939 5.669 1.00 74.31 325 ALA A CA 1
ATOM 2502 C C . ALA A 1 325 ? -33.025 3.538 4.220 1.00 74.31 325 ALA A C 1
ATOM 2504 O O . ALA A 1 325 ? -33.896 3.072 3.478 1.00 74.31 325 ALA A O 1
ATOM 2505 N N . LYS A 1 326 ? -31.748 3.632 3.826 1.00 74.62 326 LYS A N 1
ATOM 2506 C CA . LYS A 1 326 ? -31.292 3.209 2.495 1.00 74.62 326 LYS A CA 1
ATOM 2507 C C . LYS A 1 326 ? -31.335 1.692 2.306 1.00 74.62 326 LYS A C 1
ATOM 2509 O O . LYS A 1 326 ? -31.714 1.239 1.227 1.00 74.62 326 LYS A O 1
ATOM 2514 N N . LEU A 1 327 ? -31.015 0.908 3.336 1.00 70.12 327 LEU A N 1
ATOM 2515 C CA . LEU A 1 327 ? -31.136 -0.553 3.301 1.00 70.12 327 LEU A CA 1
ATOM 2516 C C . LEU A 1 327 ? -32.601 -0.988 3.103 1.00 70.12 327 LEU A C 1
ATOM 2518 O O . LEU A 1 327 ? -32.896 -1.845 2.266 1.00 70.12 327 LEU A O 1
ATOM 2522 N N . SER A 1 328 ? -33.534 -0.347 3.811 1.00 71.94 328 SER A N 1
ATOM 2523 C CA . SER A 1 328 ? -34.974 -0.591 3.665 1.00 71.94 328 SER A CA 1
ATOM 2524 C C . SER A 1 328 ? -35.507 -0.150 2.291 1.00 71.94 328 SER A C 1
ATOM 2526 O O . SER A 1 328 ? -36.335 -0.849 1.704 1.00 71.94 328 SER A O 1
ATOM 2528 N N . ALA A 1 329 ? -34.999 0.952 1.726 1.00 68.50 329 ALA A N 1
ATOM 2529 C CA . ALA A 1 329 ? -35.350 1.404 0.375 1.00 68.50 329 ALA A CA 1
ATOM 2530 C C . ALA A 1 329 ? -34.813 0.464 -0.723 1.00 68.50 329 ALA A C 1
ATOM 2532 O O . ALA A 1 329 ? -35.546 0.102 -1.648 1.00 68.50 329 ALA A O 1
ATOM 2533 N N . ALA A 1 330 ? -33.566 -0.002 -0.595 1.00 61.50 330 ALA A N 1
ATOM 2534 C CA . ALA A 1 330 ? -32.965 -0.970 -1.514 1.00 61.50 330 ALA A CA 1
ATOM 2535 C C . ALA A 1 330 ? -33.766 -2.283 -1.557 1.00 61.50 330 ALA A C 1
ATOM 2537 O O . ALA A 1 330 ? -34.007 -2.829 -2.635 1.00 61.50 330 ALA A O 1
ATOM 2538 N N . LYS A 1 331 ? -34.276 -2.750 -0.405 1.00 66.25 331 LYS A N 1
ATOM 2539 C CA . LYS A 1 331 ? -35.200 -3.896 -0.328 1.00 66.25 331 LYS A CA 1
ATOM 2540 C C . LYS A 1 331 ? -36.443 -3.690 -1.203 1.00 66.25 331 LYS A C 1
ATOM 2542 O O . LYS A 1 331 ? -36.823 -4.610 -1.926 1.00 66.25 331 LYS A O 1
ATOM 2547 N N . GLN A 1 332 ? -37.082 -2.520 -1.140 1.00 63.66 332 GLN A N 1
ATOM 2548 C CA . GLN A 1 332 ? -38.300 -2.236 -1.913 1.00 63.66 332 GLN A CA 1
ATOM 2549 C C . GLN A 1 332 ? -38.036 -2.173 -3.427 1.00 63.66 332 GLN A C 1
ATOM 2551 O O . GLN A 1 332 ? -38.825 -2.705 -4.211 1.00 63.66 332 GLN A O 1
ATOM 2556 N N . GLN A 1 333 ? -36.910 -1.592 -3.850 1.00 57.78 333 GLN A N 1
ATOM 2557 C CA . GLN A 1 333 ? -36.527 -1.525 -5.268 1.00 57.78 333 GLN A CA 1
ATOM 2558 C C . GLN A 1 333 ? -36.151 -2.900 -5.848 1.00 57.78 333 GLN A C 1
ATOM 2560 O O . GLN A 1 333 ? -36.563 -3.244 -6.955 1.00 57.78 333 GLN A O 1
ATOM 2565 N N . LEU A 1 334 ? -35.428 -3.731 -5.092 1.00 52.50 334 LEU A N 1
ATOM 2566 C CA . LEU A 1 334 ? -35.066 -5.090 -5.520 1.00 52.50 334 LEU A CA 1
ATOM 2567 C C . LEU A 1 334 ? -36.290 -6.013 -5.610 1.00 52.50 334 LEU A C 1
ATOM 2569 O O . LEU A 1 334 ? -36.385 -6.828 -6.524 1.00 52.50 334 LEU A O 1
ATOM 2573 N N . LEU A 1 335 ? -37.251 -5.861 -4.695 1.00 55.00 335 LEU A N 1
ATOM 2574 C CA . LEU A 1 335 ? -38.516 -6.604 -4.714 1.00 55.00 335 LEU A CA 1
ATOM 2575 C C . LEU A 1 335 ? -39.382 -6.289 -5.938 1.00 55.00 335 LEU A C 1
ATOM 2577 O O . LEU A 1 335 ? -40.013 -7.185 -6.491 1.00 55.00 335 LEU A O 1
ATOM 2581 N N . THR A 1 336 ? -39.399 -5.030 -6.372 1.00 51.62 336 THR A N 1
ATOM 2582 C CA . THR A 1 336 ? -40.205 -4.577 -7.515 1.00 51.62 336 THR A CA 1
ATOM 2583 C C . THR A 1 336 ? -39.528 -4.868 -8.860 1.00 51.62 336 THR A C 1
ATOM 2585 O O . THR A 1 336 ? -40.210 -5.226 -9.820 1.00 51.62 336 THR A O 1
ATOM 2588 N N . GLY A 1 337 ? -38.192 -4.815 -8.934 1.00 43.00 337 GLY A N 1
ATOM 2589 C CA . GLY A 1 337 ? -37.426 -5.107 -10.155 1.00 43.00 337 GLY A CA 1
ATOM 2590 C C . GLY A 1 337 ? -37.416 -6.582 -10.585 1.00 43.00 337 GLY A C 1
ATOM 2591 O O . GLY A 1 337 ? -37.382 -6.873 -11.781 1.00 43.00 337 GLY A O 1
ATOM 2592 N N . ILE A 1 338 ? -37.509 -7.530 -9.642 1.00 43.25 338 ILE A N 1
ATOM 2593 C CA . ILE A 1 338 ? -37.525 -8.977 -9.943 1.00 43.25 338 ILE A CA 1
ATOM 2594 C C . ILE A 1 338 ? -38.806 -9.395 -10.692 1.00 43.25 338 ILE A C 1
ATOM 2596 O O . ILE A 1 338 ? -38.765 -10.318 -11.504 1.00 43.25 338 ILE A O 1
ATOM 2600 N N . SER A 1 339 ? -39.917 -8.667 -10.526 1.00 30.75 339 SER A N 1
ATOM 2601 C CA . SER A 1 339 ? -41.164 -8.923 -11.266 1.00 30.75 339 SER A CA 1
ATOM 2602 C C . SER A 1 339 ? -41.063 -8.634 -12.774 1.00 30.75 339 SER A C 1
ATOM 2604 O O . SER A 1 339 ? -41.921 -9.082 -13.532 1.00 30.75 339 SER A O 1
ATOM 2606 N N . LEU A 1 340 ? -40.049 -7.886 -13.223 1.00 32.03 340 LEU A N 1
ATOM 2607 C CA . LEU A 1 340 ? -39.889 -7.456 -14.620 1.00 32.03 340 LEU A CA 1
ATOM 2608 C C . LEU A 1 340 ? -38.846 -8.278 -15.403 1.00 32.03 340 LEU A C 1
ATOM 2610 O O . LEU A 1 340 ? -38.850 -8.251 -16.632 1.00 32.03 340 LEU A O 1
ATOM 2614 N N . ALA A 1 341 ? -37.971 -9.030 -14.726 1.00 28.98 341 ALA A N 1
ATOM 2615 C CA . ALA A 1 341 ? -36.802 -9.672 -15.341 1.00 28.98 341 ALA A CA 1
ATOM 2616 C C . ALA A 1 341 ? -37.023 -11.120 -15.838 1.00 28.98 341 ALA A C 1
ATOM 2618 O O . ALA A 1 341 ? -36.112 -11.719 -16.409 1.00 28.98 341 ALA A O 1
ATOM 2619 N N . THR A 1 342 ? -38.223 -11.698 -15.708 1.00 27.62 342 THR A N 1
ATOM 2620 C CA . THR A 1 342 ? -38.531 -13.088 -16.122 1.00 27.62 342 THR A CA 1
ATOM 2621 C C . THR A 1 342 ? -38.629 -13.317 -17.640 1.00 27.62 342 THR A C 1
ATOM 2623 O O . THR A 1 342 ? -39.096 -14.364 -18.083 1.00 27.62 342 THR A O 1
ATOM 2626 N N . ARG A 1 343 ? -38.162 -12.389 -18.486 1.00 29.23 343 ARG A N 1
ATOM 2627 C CA . ARG A 1 343 ? -38.078 -12.591 -19.942 1.00 29.23 343 ARG A CA 1
ATOM 2628 C C . ARG A 1 343 ? -36.730 -12.149 -20.498 1.00 29.23 343 ARG A C 1
ATOM 2630 O O . ARG A 1 343 ? -36.575 -10.995 -20.882 1.00 29.23 343 ARG A O 1
ATOM 2637 N N . LYS A 1 344 ? -35.825 -13.126 -20.619 1.00 25.75 344 LYS A N 1
ATOM 2638 C CA . LYS A 1 344 ? -34.922 -13.414 -21.757 1.00 25.75 344 LYS A CA 1
ATOM 2639 C C . LYS A 1 344 ? -33.593 -13.972 -21.246 1.00 25.75 344 LYS A C 1
ATOM 2641 O O . LYS A 1 344 ? -32.695 -13.236 -20.861 1.00 25.75 344 LYS A O 1
ATOM 2646 N N . THR A 1 345 ? -33.466 -15.291 -21.303 1.00 25.72 345 THR A N 1
ATOM 2647 C CA . THR A 1 345 ? -32.179 -15.988 -21.323 1.00 25.72 345 THR A CA 1
ATOM 2648 C C . THR A 1 345 ? -31.659 -16.015 -22.756 1.00 25.72 345 THR A C 1
ATOM 2650 O O . THR A 1 345 ? -32.391 -16.437 -23.651 1.00 25.72 345 THR A O 1
ATOM 2653 N N . ASN A 1 346 ? -30.401 -15.634 -22.979 1.00 24.50 346 ASN A N 1
ATOM 2654 C CA . ASN A 1 346 ? -29.614 -16.286 -24.021 1.00 24.50 346 ASN A CA 1
ATOM 2655 C C . ASN A 1 346 ? -28.123 -16.309 -23.669 1.00 24.50 346 ASN A C 1
ATOM 2657 O O . ASN A 1 346 ? -27.563 -15.348 -23.147 1.00 24.50 346 ASN A O 1
ATOM 2661 N N . THR A 1 347 ? -27.546 -17.472 -23.925 1.00 26.56 347 THR A N 1
ATOM 2662 C CA . THR A 1 347 ? -26.221 -17.982 -23.579 1.00 26.56 347 THR A CA 1
ATOM 2663 C C . THR A 1 347 ? -25.145 -17.471 -24.538 1.00 26.56 347 THR A C 1
ATOM 2665 O O . THR A 1 347 ? -25.359 -17.468 -25.746 1.00 26.56 347 THR A O 1
ATOM 2668 N N . ALA A 1 348 ? -23.955 -17.151 -24.023 1.00 23.78 348 ALA A N 1
ATOM 2669 C CA . ALA A 1 348 ? -22.699 -17.251 -24.772 1.00 23.78 348 ALA A CA 1
ATOM 2670 C C . ALA A 1 348 ? -21.522 -17.421 -23.795 1.00 23.78 348 ALA A C 1
ATOM 2672 O O . ALA A 1 348 ? -21.341 -16.632 -22.869 1.00 23.78 348 ALA A O 1
ATOM 2673 N N . ILE A 1 349 ? -20.765 -18.497 -23.994 1.00 26.58 349 ILE A N 1
ATOM 2674 C CA . ILE A 1 349 ? -19.577 -18.902 -23.237 1.00 26.58 349 ILE A CA 1
ATOM 2675 C C . ILE A 1 349 ? -18.370 -18.205 -23.868 1.00 26.58 349 ILE A C 1
ATOM 2677 O O . ILE A 1 349 ? -18.158 -18.387 -25.061 1.00 26.58 349 ILE A O 1
ATOM 2681 N N . HIS A 1 350 ? -17.555 -17.483 -23.092 1.00 26.97 350 HIS A N 1
ATOM 2682 C CA . HIS A 1 350 ? -16.185 -17.152 -23.496 1.00 26.97 350 HIS A CA 1
ATOM 2683 C C . HIS A 1 350 ? -15.217 -17.101 -22.305 1.00 26.97 350 HIS A C 1
ATOM 2685 O O . HIS A 1 350 ? -15.557 -16.721 -21.187 1.00 26.97 350 HIS A O 1
ATOM 2691 N N . THR A 1 351 ? -14.017 -17.581 -22.605 1.00 24.73 351 THR A N 1
ATOM 2692 C CA . THR A 1 351 ? -12.876 -17.984 -21.780 1.00 24.73 351 THR A CA 1
ATOM 2693 C C . THR A 1 351 ? -12.088 -16.822 -21.158 1.00 24.73 351 THR A C 1
ATOM 2695 O O . THR A 1 351 ? -12.018 -15.735 -21.724 1.00 24.73 351 THR A O 1
ATOM 2698 N N . ALA A 1 352 ? -11.477 -17.077 -19.994 1.00 27.12 352 ALA A N 1
ATOM 2699 C CA . ALA A 1 352 ? -10.646 -16.152 -19.206 1.00 27.12 352 ALA A CA 1
ATOM 2700 C C . ALA A 1 352 ? -9.256 -15.872 -19.828 1.00 27.12 352 ALA A C 1
ATOM 2702 O O . ALA A 1 352 ? -8.765 -16.730 -20.563 1.00 27.12 352 ALA A O 1
ATOM 2703 N N . PRO A 1 353 ? -8.562 -14.767 -19.471 1.00 31.12 353 PRO A N 1
ATOM 2704 C CA . PRO A 1 353 ? -7.124 -14.636 -19.689 1.00 31.12 353 PRO A CA 1
ATOM 2705 C C . PRO A 1 353 ? -6.298 -14.780 -18.395 1.00 31.12 353 PRO A C 1
ATOM 2707 O O . PRO A 1 353 ? -6.768 -14.530 -17.284 1.00 31.12 353 PRO A O 1
ATOM 2710 N N . ALA A 1 354 ? -5.061 -15.231 -18.600 1.00 29.00 354 ALA A N 1
ATOM 2711 C CA . ALA A 1 354 ? -4.064 -15.682 -17.636 1.00 29.00 354 ALA A CA 1
ATOM 2712 C C . ALA A 1 354 ? -3.145 -14.552 -17.114 1.00 29.00 354 ALA A C 1
ATOM 2714 O O . ALA A 1 354 ? -3.298 -13.390 -17.485 1.00 29.00 354 ALA A O 1
ATOM 2715 N N . ALA A 1 355 ? -2.192 -14.922 -16.247 1.00 32.09 355 ALA A N 1
ATOM 2716 C CA . ALA A 1 355 ? -1.095 -14.087 -15.746 1.00 32.09 355 ALA A CA 1
ATOM 2717 C C . ALA A 1 355 ? -0.435 -13.234 -16.850 1.00 32.09 355 ALA A C 1
ATOM 2719 O O . ALA A 1 355 ? -0.322 -13.693 -17.985 1.00 32.09 355 ALA A O 1
ATOM 2720 N N . MET A 1 356 ? 0.014 -12.012 -16.517 1.00 43.44 356 MET A N 1
ATOM 2721 C CA . MET A 1 356 ? 0.683 -11.108 -17.466 1.00 43.44 356 MET A CA 1
ATOM 2722 C C . MET A 1 356 ? 2.076 -11.636 -17.833 1.00 43.44 356 MET A C 1
ATOM 2724 O O . MET A 1 356 ? 3.098 -11.205 -17.310 1.00 43.44 356 MET A O 1
ATOM 2728 N N . THR A 1 357 ? 2.107 -12.602 -18.741 1.00 40.91 357 THR A N 1
ATOM 2729 C CA . THR A 1 357 ? 3.286 -12.962 -19.522 1.00 40.91 357 THR A CA 1
ATOM 2730 C C . THR A 1 357 ? 3.420 -11.985 -20.686 1.00 40.91 357 THR A C 1
ATOM 2732 O O . THR A 1 357 ? 2.410 -11.545 -21.240 1.00 40.91 357 THR A O 1
ATOM 2735 N N . ALA A 1 358 ? 4.652 -11.649 -21.074 1.00 46.66 358 ALA A N 1
ATOM 2736 C CA . ALA A 1 358 ? 4.921 -10.824 -22.246 1.00 46.66 358 ALA A CA 1
ATOM 2737 C C . ALA A 1 358 ? 4.317 -11.483 -23.500 1.00 46.66 358 ALA A C 1
ATOM 2739 O O . ALA A 1 358 ? 4.854 -12.450 -24.034 1.00 46.66 358 ALA A O 1
ATOM 2740 N N . ASN A 1 359 ? 3.169 -10.982 -23.959 1.00 50.34 359 ASN A N 1
ATOM 2741 C CA . ASN A 1 359 ? 2.613 -11.366 -25.248 1.00 50.34 359 ASN A CA 1
ATOM 2742 C C . ASN A 1 359 ? 3.245 -10.478 -26.319 1.00 50.34 359 ASN A C 1
ATOM 2744 O O . ASN A 1 359 ? 3.173 -9.253 -26.241 1.00 50.34 359 ASN A O 1
ATOM 2748 N N . ALA A 1 360 ? 3.777 -11.087 -27.380 1.00 53.09 360 ALA A N 1
ATOM 2749 C CA . ALA A 1 360 ? 4.310 -10.385 -28.553 1.00 53.09 360 ALA A CA 1
ATOM 2750 C C . ALA A 1 360 ? 3.263 -9.515 -29.299 1.00 53.09 360 ALA A C 1
ATOM 2752 O O . ALA A 1 360 ? 3.597 -8.858 -30.288 1.00 53.09 360 ALA A O 1
ATOM 2753 N N . SER A 1 361 ? 2.006 -9.517 -28.838 1.00 61.28 361 SER A N 1
ATOM 2754 C CA . SER A 1 361 ? 0.874 -8.719 -29.314 1.00 61.28 361 SER A CA 1
ATOM 2755 C C . SER A 1 361 ? 0.533 -7.501 -28.438 1.00 61.28 361 SER A C 1
ATOM 2757 O O . SER A 1 361 ? -0.508 -6.895 -28.677 1.00 61.28 361 SER A O 1
ATOM 2759 N N . ALA A 1 362 ? 1.331 -7.171 -27.414 1.00 79.56 362 ALA A N 1
ATOM 2760 C CA . ALA A 1 362 ? 1.114 -5.980 -26.588 1.00 79.56 362 ALA A CA 1
ATOM 2761 C C . ALA A 1 362 ? 1.241 -4.694 -27.424 1.00 79.56 362 ALA A C 1
ATOM 2763 O O . ALA A 1 362 ? 2.081 -4.607 -28.322 1.00 79.56 362 ALA A O 1
ATOM 2764 N N . VAL A 1 363 ? 0.399 -3.694 -27.154 1.00 86.62 363 VAL A N 1
ATOM 2765 C CA . VAL A 1 363 ? 0.470 -2.418 -27.876 1.00 86.62 363 VAL A CA 1
ATOM 2766 C C . VAL A 1 363 ? 1.688 -1.628 -27.371 1.00 86.62 363 VAL A C 1
ATOM 2768 O O . VAL A 1 363 ? 1.799 -1.427 -26.159 1.00 86.62 363 VAL A O 1
ATOM 2771 N N . PRO A 1 364 ? 2.616 -1.180 -28.236 1.00 89.81 364 PRO A N 1
ATOM 2772 C CA . PRO A 1 364 ? 3.767 -0.390 -27.804 1.00 89.81 364 PRO A CA 1
ATOM 2773 C C . PRO A 1 364 ? 3.351 0.965 -27.230 1.00 89.81 364 PRO A C 1
ATOM 2775 O O . PRO A 1 364 ? 2.477 1.641 -27.773 1.00 89.81 364 PRO A O 1
ATOM 2778 N N . ARG A 1 365 ? 4.014 1.389 -26.153 1.00 93.31 365 ARG A N 1
ATOM 2779 C CA . ARG A 1 365 ? 3.974 2.778 -25.697 1.00 93.31 365 ARG A CA 1
ATOM 2780 C C . ARG A 1 365 ? 4.946 3.612 -26.519 1.00 93.31 365 ARG A C 1
ATOM 2782 O O . ARG A 1 365 ? 6.155 3.395 -26.463 1.00 93.31 365 ARG A O 1
ATOM 2789 N N . THR A 1 366 ? 4.420 4.594 -27.241 1.00 92.06 366 THR A N 1
ATOM 2790 C CA . THR A 1 366 ? 5.221 5.481 -28.093 1.00 92.06 366 THR A CA 1
ATOM 2791 C C . THR A 1 366 ? 6.030 6.479 -27.262 1.00 92.06 366 THR A C 1
ATOM 2793 O O . THR A 1 366 ? 5.619 6.891 -26.173 1.00 92.06 366 THR A O 1
ATOM 2796 N N . ILE A 1 367 ? 7.189 6.912 -27.770 1.00 95.50 367 ILE A N 1
ATOM 2797 C CA . ILE A 1 367 ? 7.982 7.971 -27.128 1.00 95.50 367 ILE A CA 1
ATOM 2798 C C . ILE A 1 367 ? 7.355 9.334 -27.425 1.00 95.50 367 ILE A C 1
ATOM 2800 O O . ILE A 1 367 ? 7.460 9.847 -28.542 1.00 95.50 367 ILE A O 1
ATOM 2804 N N . GLN A 1 368 ? 6.801 9.973 -26.395 1.00 94.12 368 GLN A N 1
ATOM 2805 C CA . GLN A 1 368 ? 6.328 11.356 -26.471 1.00 94.12 368 GLN A CA 1
ATOM 2806 C C . GLN A 1 368 ? 7.496 12.340 -26.549 1.00 94.12 368 GLN A C 1
ATOM 2808 O O . GLN A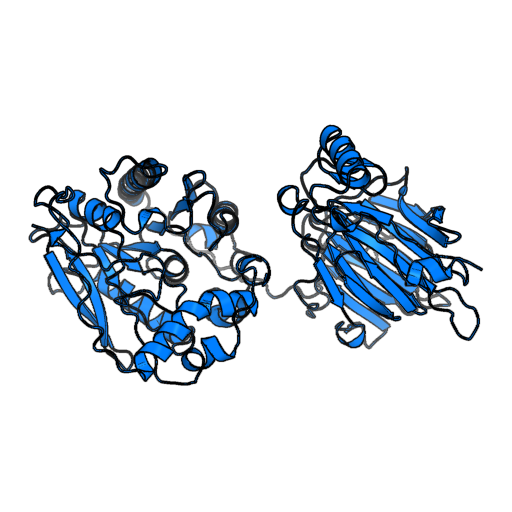 1 368 ? 7.449 13.329 -27.283 1.00 94.12 368 GLN A O 1
ATOM 2813 N N . LYS A 1 369 ? 8.570 12.075 -25.797 1.00 94.94 369 LYS A N 1
ATOM 2814 C CA . LYS A 1 369 ? 9.727 12.967 -25.729 1.00 94.94 369 LYS A CA 1
ATOM 2815 C C . LYS A 1 369 ? 11.003 12.194 -25.440 1.00 94.94 369 LYS A C 1
ATOM 2817 O O . LYS A 1 369 ? 11.021 11.389 -24.527 1.00 94.94 369 LYS A O 1
ATOM 2822 N N . ALA A 1 370 ? 12.078 12.492 -26.162 1.00 97.06 370 ALA A N 1
ATOM 2823 C CA . ALA A 1 370 ? 13.423 12.043 -25.816 1.00 97.06 370 ALA A CA 1
ATOM 2824 C C . ALA A 1 370 ? 14.357 13.254 -25.758 1.00 97.06 370 ALA A C 1
ATOM 2826 O O . ALA A 1 370 ? 14.301 14.103 -26.650 1.00 97.06 370 ALA A O 1
ATOM 2827 N N . PHE A 1 371 ? 15.165 13.375 -24.707 1.00 98.12 371 PHE A N 1
ATOM 2828 C CA . PHE A 1 371 ? 16.051 14.525 -24.518 1.00 98.12 371 PHE A CA 1
ATOM 2829 C C . PHE A 1 371 ? 17.262 14.185 -23.646 1.00 98.12 371 PHE A C 1
ATOM 2831 O O . PHE A 1 371 ? 17.174 13.359 -22.740 1.00 98.12 371 PHE A O 1
ATOM 2838 N N . LEU A 1 372 ? 18.390 14.837 -23.928 1.00 98.44 372 LEU A N 1
ATOM 2839 C CA . LEU A 1 372 ? 19.637 14.677 -23.185 1.00 98.44 372 LEU A CA 1
ATOM 2840 C C . LEU A 1 372 ? 19.517 15.288 -21.780 1.00 98.44 372 LEU A C 1
ATOM 2842 O O . LEU A 1 372 ? 19.057 16.424 -21.635 1.00 98.44 372 LEU A O 1
ATOM 2846 N N . ALA A 1 373 ? 19.970 14.560 -20.758 1.00 97.88 373 ALA A N 1
ATOM 2847 C CA . ALA A 1 373 ? 20.090 15.093 -19.406 1.00 97.88 373 ALA A CA 1
ATOM 2848 C C . ALA A 1 373 ? 21.202 16.148 -19.316 1.00 97.88 373 ALA A C 1
ATOM 2850 O O . ALA A 1 373 ? 22.320 15.954 -19.805 1.00 97.88 373 ALA A O 1
ATOM 2851 N N . VAL A 1 374 ? 20.896 17.265 -18.659 1.00 97.25 374 VAL A N 1
ATOM 2852 C CA . VAL A 1 374 ? 21.788 18.424 -18.565 1.00 97.25 374 VAL A CA 1
ATOM 2853 C C . VAL A 1 374 ? 22.728 18.249 -17.385 1.00 97.25 374 VAL A C 1
ATOM 2855 O O . VAL A 1 374 ? 22.288 17.980 -16.272 1.00 97.25 374 VAL A O 1
ATOM 2858 N N . GLU A 1 375 ? 24.027 18.413 -17.618 1.00 96.19 375 GLU A N 1
ATOM 2859 C CA . GLU A 1 375 ? 25.016 18.363 -16.545 1.00 96.19 375 GLU A CA 1
ATOM 2860 C C . GLU A 1 375 ? 25.094 19.695 -15.795 1.00 96.19 375 GLU A C 1
ATOM 2862 O O . GLU A 1 375 ? 25.204 20.755 -16.413 1.00 96.19 375 GLU A O 1
ATOM 2867 N N . GLN A 1 376 ? 25.072 19.642 -14.466 1.00 94.88 376 GLN A N 1
ATOM 2868 C CA . GLN A 1 376 ? 25.136 20.809 -13.592 1.00 94.88 376 GLN A CA 1
ATOM 2869 C C . GLN A 1 376 ? 25.840 20.486 -12.266 1.00 94.88 376 GLN A C 1
ATOM 2871 O O . GLN A 1 376 ? 26.047 19.322 -11.918 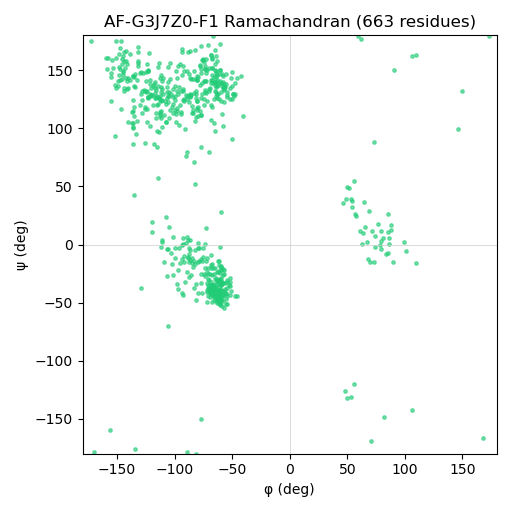1.00 94.88 376 GLN A O 1
ATOM 2876 N N . ALA A 1 377 ? 26.245 21.533 -11.546 1.00 92.38 377 ALA A N 1
ATOM 2877 C CA . ALA A 1 377 ? 26.761 21.411 -10.187 1.00 92.38 377 ALA A CA 1
ATOM 2878 C C . ALA A 1 377 ? 25.602 21.385 -9.180 1.00 92.38 377 ALA A C 1
ATOM 2880 O O . ALA A 1 377 ? 24.629 22.116 -9.357 1.00 92.38 377 ALA A O 1
ATOM 2881 N N . GLU A 1 378 ? 25.734 20.575 -8.133 1.00 89.56 378 GLU A N 1
ATOM 2882 C CA . GLU A 1 378 ? 24.801 20.487 -7.004 1.00 89.56 378 GLU A CA 1
ATOM 2883 C C . GLU A 1 378 ? 25.569 20.241 -5.699 1.00 89.56 378 GLU A C 1
ATOM 2885 O O . GLU A 1 378 ? 26.755 19.888 -5.716 1.00 89.56 378 GLU A O 1
ATOM 2890 N N . GLY A 1 379 ? 24.892 20.439 -4.564 1.00 85.06 379 GLY A N 1
ATOM 2891 C CA . GLY A 1 379 ? 25.486 20.257 -3.239 1.00 85.06 379 GLY A CA 1
ATOM 2892 C C . GLY A 1 379 ? 26.782 21.056 -3.081 1.00 85.06 379 GLY A C 1
ATOM 2893 O O . GLY A 1 379 ? 26.852 22.238 -3.425 1.00 85.06 379 GLY A O 1
ATOM 2894 N N . GLN A 1 380 ? 27.828 20.397 -2.587 1.00 85.12 380 GLN A N 1
ATOM 2895 C CA . GLN A 1 380 ? 29.164 20.972 -2.490 1.00 85.12 380 GLN A CA 1
ATOM 2896 C C . GLN A 1 380 ? 30.129 20.196 -3.392 1.00 85.12 380 GLN A C 1
ATOM 2898 O O . GLN A 1 380 ? 30.641 19.145 -3.024 1.00 85.12 380 GLN A O 1
ATOM 2903 N N . GLY A 1 381 ? 30.372 20.721 -4.597 1.00 83.25 381 GLY A N 1
ATOM 2904 C CA . GLY A 1 381 ? 31.338 20.168 -5.556 1.00 83.25 381 GLY A CA 1
ATOM 2905 C C . GLY A 1 381 ? 30.861 18.939 -6.341 1.00 83.25 381 GLY A C 1
ATOM 2906 O O . GLY A 1 381 ? 31.610 18.443 -7.185 1.00 83.25 381 GLY A O 1
ATOM 2907 N N . ALA A 1 382 ? 29.639 18.452 -6.101 1.00 89.69 382 ALA A N 1
ATOM 2908 C CA . ALA A 1 382 ? 29.087 17.303 -6.809 1.00 89.69 382 ALA A CA 1
ATOM 2909 C C . ALA A 1 382 ? 28.612 17.694 -8.217 1.00 89.69 382 ALA A C 1
ATOM 2911 O O . ALA A 1 382 ? 28.225 18.837 -8.484 1.00 89.69 382 ALA A O 1
ATOM 2912 N N . ARG A 1 383 ? 28.650 16.729 -9.141 1.00 95.00 383 ARG A N 1
ATOM 2913 C CA . ARG A 1 383 ? 28.153 16.878 -10.513 1.00 95.00 383 ARG A CA 1
ATOM 2914 C C . ARG A 1 383 ? 26.997 15.919 -10.726 1.00 95.00 383 ARG A C 1
ATOM 2916 O O . ARG A 1 383 ? 27.108 14.737 -10.405 1.00 95.00 383 ARG A O 1
ATOM 2923 N N . VAL A 1 384 ? 25.916 16.427 -11.303 1.00 96.69 384 VAL A N 1
ATOM 2924 C CA . VAL A 1 384 ? 24.737 15.631 -11.647 1.00 96.69 384 VAL A CA 1
ATOM 2925 C C . VAL A 1 384 ? 24.332 15.881 -13.089 1.00 96.69 384 VAL A C 1
ATOM 2927 O O . VAL A 1 384 ? 24.476 16.991 -13.601 1.00 96.69 384 VAL A O 1
ATOM 2930 N N . ARG A 1 385 ? 23.793 14.856 -13.745 1.00 98.19 385 ARG A N 1
ATOM 2931 C CA . ARG A 1 385 ? 23.029 14.990 -14.985 1.00 98.19 385 ARG A CA 1
ATOM 2932 C C . ARG A 1 385 ? 21.544 14.953 -14.652 1.00 98.19 385 ARG A C 1
ATOM 2934 O O . ARG A 1 385 ? 21.009 13.881 -14.377 1.00 98.19 385 ARG A O 1
ATOM 2941 N N . ARG A 1 386 ? 20.880 16.107 -14.708 1.00 98.31 386 ARG A N 1
ATOM 2942 C CA . ARG A 1 386 ? 19.449 16.238 -14.418 1.00 98.31 386 ARG A CA 1
ATOM 2943 C C . ARG A 1 386 ? 18.614 16.021 -15.671 1.00 98.31 386 ARG A C 1
ATOM 2945 O O . ARG A 1 386 ? 18.835 16.672 -16.695 1.00 98.31 386 ARG A O 1
ATOM 2952 N N . SER A 1 387 ? 17.632 15.127 -15.593 1.00 97.56 387 SER A N 1
ATOM 2953 C CA . SER A 1 387 ? 16.655 14.904 -16.669 1.00 97.56 387 SER A CA 1
ATOM 2954 C C . SER A 1 387 ? 15.288 15.500 -16.313 1.00 97.56 387 SER A C 1
ATOM 2956 O O . SER A 1 387 ? 14.901 16.535 -16.865 1.00 97.56 387 SER A O 1
ATOM 2958 N N . ILE A 1 388 ? 14.584 14.899 -15.353 1.00 98.19 388 ILE A N 1
ATOM 2959 C CA . ILE A 1 388 ? 13.362 15.446 -14.748 1.00 98.19 388 ILE A CA 1
ATOM 2960 C C . ILE A 1 388 ? 13.761 16.555 -13.764 1.00 98.19 388 ILE A C 1
ATOM 2962 O O . ILE A 1 388 ? 14.756 16.420 -13.056 1.00 98.19 388 ILE A O 1
ATOM 2966 N N . GLY A 1 389 ? 13.020 17.664 -13.747 1.00 96.06 389 GLY A N 1
ATOM 2967 C CA . GLY A 1 389 ? 13.342 18.879 -12.986 1.00 96.06 389 GLY A CA 1
ATOM 2968 C C . GLY A 1 389 ? 13.956 19.996 -13.844 1.00 96.06 389 GLY A C 1
ATOM 2969 O O . GLY A 1 389 ? 14.152 21.122 -13.379 1.00 96.06 389 GLY A O 1
ATOM 2970 N N . THR A 1 390 ? 14.230 19.727 -15.124 1.00 95.75 390 THR A N 1
ATOM 2971 C CA . THR A 1 390 ? 14.752 20.712 -16.088 1.00 95.75 390 THR A CA 1
ATOM 2972 C C . THR A 1 390 ? 13.623 21.509 -16.760 1.00 95.75 390 THR A C 1
ATOM 2974 O O . THR A 1 390 ? 12.461 21.107 -16.714 1.00 95.75 390 THR A O 1
ATOM 2977 N N . PRO A 1 391 ? 13.909 22.625 -17.461 1.00 93.75 391 PRO A N 1
ATOM 2978 C CA . PRO A 1 391 ? 12.906 23.293 -18.297 1.00 93.75 391 PRO A CA 1
ATOM 2979 C C . PRO A 1 391 ? 12.314 22.393 -19.391 1.00 93.75 391 PRO A C 1
ATOM 2981 O O . PRO A 1 391 ? 11.182 22.617 -19.813 1.00 93.75 391 PRO A O 1
ATOM 2984 N N . ALA A 1 392 ? 13.058 21.375 -19.843 1.00 93.00 392 ALA A N 1
ATOM 2985 C CA . ALA A 1 392 ? 12.556 20.409 -20.812 1.00 93.00 392 ALA A CA 1
ATOM 2986 C C . ALA A 1 392 ? 11.464 19.515 -20.204 1.00 93.00 392 ALA A C 1
ATOM 2988 O O . ALA A 1 392 ? 10.517 19.165 -20.905 1.00 93.00 392 ALA A O 1
ATOM 2989 N N . LEU A 1 393 ? 11.559 19.165 -18.924 1.00 96.38 393 LEU A N 1
ATOM 2990 C CA . LEU A 1 393 ? 10.547 18.380 -18.227 1.00 96.38 393 LEU A CA 1
ATOM 2991 C C . LEU A 1 393 ? 10.566 18.744 -16.745 1.00 96.38 393 LEU A C 1
ATOM 2993 O O . LEU A 1 393 ? 11.352 18.197 -15.974 1.00 96.38 393 LEU A O 1
ATOM 2997 N N . ARG A 1 394 ? 9.718 19.704 -16.363 1.00 94.06 394 ARG A N 1
ATOM 2998 C CA . ARG A 1 394 ? 9.704 20.247 -14.997 1.00 94.06 394 ARG A CA 1
ATOM 2999 C C . ARG A 1 394 ? 9.358 19.191 -13.955 1.00 94.06 394 ARG A C 1
ATOM 3001 O O . ARG A 1 394 ? 9.999 19.158 -12.921 1.00 94.06 394 ARG A O 1
ATOM 3008 N N . HIS A 1 395 ? 8.385 18.345 -14.257 1.00 95.44 395 HIS A N 1
ATOM 3009 C CA . HIS A 1 395 ? 8.008 17.165 -13.488 1.00 95.44 395 HIS A CA 1
ATOM 3010 C C . HIS A 1 395 ? 7.225 16.219 -14.409 1.00 95.44 395 HIS A C 1
ATOM 3012 O O . HIS A 1 395 ? 6.676 16.646 -15.429 1.00 95.44 395 HIS A O 1
ATOM 3018 N N . LEU A 1 396 ? 7.147 14.948 -14.034 1.00 97.19 396 LEU A N 1
ATOM 3019 C CA . LEU A 1 396 ? 6.331 13.917 -14.672 1.00 97.19 396 LEU A CA 1
ATOM 3020 C C . LEU A 1 396 ? 5.668 13.116 -13.553 1.00 97.19 396 LEU A C 1
ATOM 3022 O O . LEU A 1 396 ? 6.240 12.133 -13.107 1.00 97.19 396 LEU A O 1
ATOM 3026 N N . THR A 1 397 ? 4.508 13.565 -13.063 1.00 94.56 397 THR A N 1
ATOM 3027 C CA . THR A 1 397 ? 3.877 13.009 -11.848 1.00 94.56 397 THR A CA 1
ATOM 3028 C C . THR A 1 397 ? 3.847 11.467 -11.864 1.00 94.56 397 THR A C 1
ATOM 3030 O O . THR A 1 397 ? 3.454 10.889 -12.880 1.00 94.56 397 THR A O 1
ATOM 3033 N N . PRO A 1 398 ? 4.297 10.786 -10.796 1.00 96.62 398 PRO A N 1
ATOM 3034 C CA . PRO A 1 398 ? 4.699 11.338 -9.499 1.00 96.62 398 PRO A CA 1
ATOM 3035 C C . PRO A 1 398 ? 6.170 11.794 -9.426 1.00 96.62 398 PRO A C 1
ATOM 3037 O O . PRO A 1 398 ? 6.635 12.198 -8.373 1.00 96.62 398 PRO A O 1
ATOM 3040 N N . PHE A 1 399 ? 6.937 11.741 -10.511 1.00 98.50 399 PHE A N 1
ATOM 3041 C CA . PHE A 1 399 ? 8.368 12.053 -10.520 1.00 98.50 399 PHE A CA 1
ATOM 3042 C C . PHE A 1 399 ? 8.639 13.556 -10.564 1.00 98.50 399 PHE A C 1
ATOM 3044 O O . PHE A 1 399 ? 8.216 14.265 -11.484 1.00 98.50 399 PHE A O 1
ATOM 3051 N N . LEU A 1 400 ? 9.394 14.032 -9.581 1.00 98.25 400 LEU A N 1
ATOM 3052 C CA . LEU A 1 400 ? 9.727 15.443 -9.392 1.00 98.25 400 LEU A CA 1
ATOM 3053 C C . LEU A 1 400 ? 11.102 15.778 -9.971 1.00 98.25 400 LEU A C 1
ATOM 3055 O O . LEU A 1 400 ? 11.295 16.836 -10.566 1.00 98.25 400 LEU A O 1
ATOM 3059 N N . MET A 1 401 ? 12.057 14.863 -9.816 1.00 98.12 401 MET A N 1
ATOM 3060 C CA . MET A 1 401 ? 13.445 15.059 -10.217 1.00 98.12 401 MET A CA 1
ATOM 3061 C C . MET A 1 401 ? 14.120 13.715 -10.472 1.00 98.12 401 MET A C 1
ATOM 3063 O O . MET A 1 401 ? 13.847 12.755 -9.759 1.00 98.12 401 MET A O 1
ATOM 3067 N N . LEU A 1 402 ? 15.014 13.662 -11.458 1.00 98.62 402 LEU A N 1
ATOM 3068 C CA . LEU A 1 402 ? 15.934 12.542 -11.638 1.00 98.62 402 LEU A CA 1
ATOM 3069 C C . LEU A 1 402 ? 17.323 13.080 -11.954 1.00 98.62 402 LEU A C 1
ATOM 3071 O O . LEU A 1 402 ? 17.532 13.647 -13.035 1.00 98.62 402 LEU A O 1
ATOM 3075 N N . ASP A 1 403 ? 18.248 12.820 -11.040 1.00 98.44 403 ASP A N 1
ATOM 3076 C CA . ASP A 1 403 ? 19.665 13.119 -11.181 1.00 98.44 403 ASP A CA 1
ATOM 3077 C C . ASP A 1 403 ? 20.468 11.831 -11.330 1.00 98.44 403 ASP A C 1
ATOM 3079 O O . ASP A 1 403 ? 20.348 10.920 -10.520 1.00 98.44 403 ASP A O 1
ATOM 3083 N N . HIS A 1 404 ? 21.324 11.778 -12.346 1.00 98.50 404 HIS A N 1
ATOM 3084 C CA . HIS A 1 404 ? 22.416 10.813 -12.430 1.00 98.50 404 HIS A CA 1
ATOM 3085 C C . HIS A 1 404 ? 23.682 11.489 -11.906 1.00 98.50 404 HIS A C 1
ATOM 3087 O O . HIS A 1 404 ? 24.255 12.353 -12.575 1.00 98.50 404 HIS A O 1
ATOM 3093 N N . PHE A 1 405 ? 24.069 11.158 -10.678 1.00 97.38 405 PHE A N 1
ATOM 3094 C CA . PHE A 1 405 ? 25.172 11.801 -9.979 1.00 97.38 405 PHE A CA 1
ATOM 3095 C C . PHE A 1 405 ? 26.501 11.081 -10.201 1.00 97.38 405 PHE A C 1
ATOM 3097 O O . PHE A 1 405 ? 26.556 9.865 -10.352 1.00 97.38 405 PHE A O 1
ATOM 3104 N N . SER A 1 406 ? 27.579 11.861 -10.168 1.00 95.25 406 SER A N 1
ATOM 3105 C CA . SER A 1 406 ? 28.962 11.393 -10.106 1.00 95.25 406 SER A CA 1
ATOM 3106 C C . SER A 1 406 ? 29.706 12.258 -9.090 1.00 95.25 406 SER A C 1
ATOM 3108 O O . SER A 1 406 ? 30.057 13.409 -9.375 1.00 95.25 406 SER A O 1
ATOM 3110 N N . ILE A 1 407 ? 29.961 11.710 -7.905 1.00 92.88 407 ILE A N 1
ATOM 3111 C CA . ILE A 1 407 ? 30.538 12.440 -6.774 1.00 92.88 407 ILE A CA 1
ATOM 3112 C C . ILE A 1 407 ? 32.003 12.041 -6.611 1.00 92.88 407 ILE A C 1
ATOM 3114 O O . ILE A 1 407 ? 32.321 10.921 -6.212 1.00 92.88 407 ILE A O 1
ATOM 3118 N N . LYS A 1 408 ? 32.906 12.964 -6.949 1.00 88.44 408 LYS A N 1
ATOM 3119 C CA . LYS A 1 408 ? 34.351 12.778 -6.763 1.00 88.44 408 LYS A CA 1
ATOM 3120 C C . LYS A 1 408 ? 34.743 12.933 -5.288 1.00 88.44 408 LYS A C 1
ATOM 3122 O O . LYS A 1 408 ? 34.019 13.594 -4.542 1.00 88.44 408 LYS A O 1
ATOM 3127 N N . PRO A 1 409 ? 35.906 12.400 -4.873 1.00 83.38 409 PRO A N 1
ATOM 3128 C CA . PRO A 1 409 ? 36.462 12.682 -3.554 1.00 83.38 409 PRO A CA 1
ATOM 3129 C C . PRO A 1 409 ? 36.502 14.187 -3.247 1.00 83.38 409 PRO A C 1
ATOM 3131 O O . PRO A 1 409 ? 36.881 14.988 -4.102 1.00 83.38 409 PRO A O 1
ATOM 3134 N N . GLY A 1 410 ? 36.107 14.567 -2.028 1.00 82.75 410 GLY A N 1
ATOM 3135 C CA . GLY A 1 410 ? 36.026 15.971 -1.603 1.00 82.75 410 GLY A CA 1
ATOM 3136 C C . GLY A 1 410 ? 34.777 16.723 -2.082 1.00 82.75 410 GLY A C 1
ATOM 3137 O O . GLY A 1 410 ? 34.734 17.945 -1.966 1.00 82.75 410 GLY A O 1
ATOM 3138 N N . ALA A 1 411 ? 33.779 16.016 -2.620 1.00 90.38 411 ALA A N 1
ATOM 3139 C CA . ALA A 1 411 ? 32.452 16.537 -2.937 1.00 90.38 411 ALA A CA 1
ATOM 3140 C C . ALA A 1 411 ? 31.352 15.752 -2.201 1.00 90.38 411 ALA A C 1
ATOM 3142 O O . ALA A 1 411 ? 31.597 14.652 -1.715 1.00 90.38 411 ALA A O 1
ATOM 3143 N N . GLY A 1 412 ? 30.131 16.287 -2.139 1.00 91.12 412 GLY A N 1
ATOM 3144 C CA . GLY A 1 412 ? 28.982 15.577 -1.566 1.00 91.12 412 GLY A CA 1
ATOM 3145 C C . GLY A 1 412 ? 27.763 16.464 -1.334 1.00 91.12 412 GLY A C 1
ATOM 3146 O O . GLY A 1 412 ? 27.702 17.600 -1.818 1.00 91.12 412 GLY A O 1
ATOM 3147 N N . PHE A 1 413 ? 26.807 15.941 -0.571 1.00 93.69 413 PHE A N 1
ATOM 3148 C CA . PHE A 1 413 ? 25.578 16.629 -0.190 1.00 93.69 413 PHE A CA 1
ATOM 3149 C C . PHE A 1 413 ? 25.534 16.772 1.340 1.00 93.69 413 PHE A C 1
ATOM 3151 O O . PHE A 1 413 ? 24.984 15.909 2.024 1.00 93.69 413 PHE A O 1
ATOM 3158 N N . PRO A 1 414 ? 26.140 17.836 1.903 1.00 94.31 414 PRO A N 1
ATOM 3159 C CA . PRO A 1 414 ? 26.116 18.074 3.346 1.00 94.31 414 PRO A CA 1
ATOM 3160 C C . PRO A 1 414 ? 24.693 18.397 3.835 1.00 94.31 414 PRO A C 1
ATOM 3162 O O . PRO A 1 414 ? 23.759 18.461 3.039 1.00 94.31 414 PRO A O 1
ATOM 3165 N N . ASP A 1 415 ? 24.542 18.627 5.139 1.00 96.44 415 ASP A N 1
ATOM 3166 C CA . ASP A 1 415 ? 23.273 18.845 5.845 1.00 96.44 415 ASP A CA 1
ATOM 3167 C C . ASP A 1 415 ? 22.270 19.717 5.071 1.00 96.44 415 ASP A C 1
ATOM 3169 O O . ASP A 1 415 ? 22.438 20.933 4.932 1.00 96.44 415 ASP A O 1
ATOM 3173 N N . HIS A 1 416 ? 21.182 19.104 4.612 1.00 96.62 416 HIS A N 1
ATOM 3174 C CA . HIS A 1 416 ? 20.124 19.770 3.860 1.00 96.62 416 HIS A CA 1
ATOM 3175 C C . HIS A 1 416 ? 18.743 19.186 4.201 1.00 96.62 416 HIS A C 1
ATOM 3177 O O . HIS A 1 416 ? 18.644 18.017 4.582 1.00 96.62 416 HIS A O 1
ATOM 3183 N N . PRO A 1 417 ? 17.666 19.993 4.136 1.00 97.75 417 PRO A N 1
ATOM 3184 C CA . PRO A 1 417 ? 16.330 19.526 4.481 1.00 97.75 417 PRO A CA 1
ATOM 3185 C C . PRO A 1 417 ? 15.594 18.911 3.284 1.00 97.75 417 PRO A C 1
ATOM 3187 O O . PRO A 1 417 ? 15.968 19.169 2.145 1.00 97.75 417 PRO A O 1
ATOM 3190 N N . HIS A 1 418 ? 14.500 18.191 3.559 1.00 98.31 418 HIS A N 1
ATOM 3191 C CA . HIS A 1 418 ? 13.437 17.801 2.617 1.00 98.31 418 HIS A CA 1
ATOM 3192 C C . HIS A 1 418 ? 12.064 17.826 3.303 1.00 98.31 418 HIS A C 1
ATOM 3194 O O . HIS A 1 418 ? 11.974 17.597 4.510 1.00 98.31 418 HIS A O 1
ATOM 3200 N N . ARG A 1 419 ? 10.983 18.064 2.545 1.00 98.25 419 ARG A N 1
ATOM 3201 C CA . ARG A 1 419 ? 9.583 17.901 3.004 1.00 98.25 419 ARG A CA 1
ATOM 3202 C C . ARG A 1 419 ? 8.658 17.497 1.856 1.00 98.25 419 ARG A C 1
ATOM 3204 O O . ARG A 1 419 ? 8.748 18.067 0.770 1.00 98.25 419 ARG A O 1
ATOM 3211 N N . GLY A 1 420 ? 7.719 16.593 2.143 1.00 96.88 420 GLY A N 1
ATOM 3212 C CA . GLY A 1 420 ? 6.570 16.287 1.284 1.00 96.88 420 GLY A CA 1
ATOM 3213 C C . GLY A 1 420 ? 6.869 15.423 0.055 1.00 96.88 420 GLY A C 1
ATOM 3214 O O . GLY A 1 420 ? 6.046 15.363 -0.858 1.00 96.88 420 GLY A O 1
ATOM 3215 N N . GLN A 1 421 ? 8.013 14.740 0.043 1.00 97.88 421 GLN A N 1
ATOM 3216 C CA . GLN A 1 421 ? 8.456 13.855 -1.035 1.00 97.88 421 GLN A CA 1
ATOM 3217 C C . GLN A 1 421 ? 9.165 12.612 -0.486 1.00 97.88 421 GLN A C 1
ATOM 3219 O O . GLN A 1 421 ? 9.550 12.570 0.685 1.00 97.88 421 GLN A O 1
ATOM 3224 N N . GLU A 1 422 ? 9.363 11.621 -1.347 1.00 96.19 422 GLU A N 1
ATOM 3225 C CA . GLU A 1 422 ? 10.310 10.529 -1.146 1.00 96.19 422 GLU A CA 1
ATOM 3226 C C . GLU A 1 422 ? 11.548 10.757 -2.015 1.00 96.19 422 GLU A C 1
ATOM 3228 O O . GLU A 1 422 ? 11.440 11.211 -3.157 1.00 96.19 422 GLU A O 1
ATOM 3233 N N . THR A 1 423 ? 12.726 10.429 -1.493 1.00 97.00 423 THR A N 1
ATOM 3234 C CA . THR A 1 423 ? 13.968 10.395 -2.262 1.00 97.00 423 THR A CA 1
ATOM 3235 C C . THR A 1 423 ? 14.461 8.959 -2.344 1.00 97.00 423 THR A C 1
ATOM 3237 O O . THR A 1 423 ? 14.600 8.281 -1.327 1.00 97.00 423 THR A O 1
ATOM 3240 N N . ILE A 1 424 ? 14.696 8.491 -3.565 1.00 98.06 424 ILE 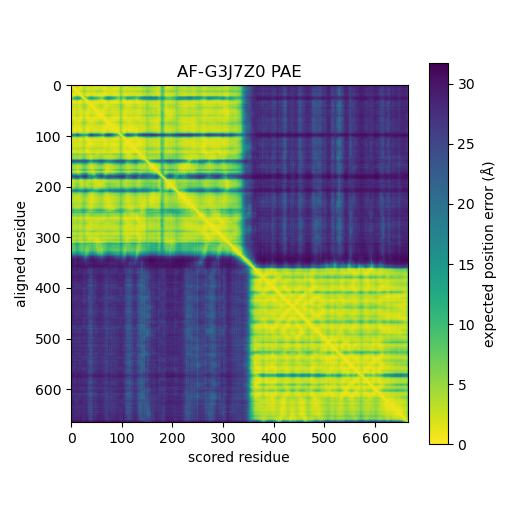A N 1
ATOM 3241 C CA . ILE A 1 424 ? 15.167 7.143 -3.852 1.00 98.06 424 ILE A CA 1
ATOM 3242 C C . ILE A 1 424 ? 16.586 7.253 -4.395 1.00 98.06 424 ILE A C 1
ATOM 3244 O O . ILE A 1 424 ? 16.783 7.716 -5.522 1.00 98.06 424 ILE A O 1
ATOM 3248 N N . THR A 1 425 ? 17.550 6.823 -3.591 1.00 98.44 425 THR A N 1
ATOM 3249 C CA . THR A 1 425 ? 18.968 6.769 -3.951 1.00 98.44 425 THR A CA 1
ATOM 3250 C C . THR A 1 425 ? 19.273 5.359 -4.446 1.00 98.44 425 THR A C 1
ATOM 3252 O O . THR A 1 425 ? 19.090 4.403 -3.696 1.00 98.44 425 THR A O 1
ATOM 3255 N N . TYR A 1 426 ? 19.726 5.203 -5.692 1.00 98.50 426 TYR A N 1
ATOM 3256 C CA . TYR A 1 426 ? 20.209 3.930 -6.238 1.00 98.50 426 TYR A CA 1
ATOM 3257 C C . TYR A 1 426 ? 21.686 4.039 -6.593 1.00 98.50 426 TYR A C 1
ATOM 3259 O O . TYR A 1 426 ? 22.044 4.768 -7.521 1.00 98.50 426 TYR A O 1
ATOM 3267 N N . LEU A 1 427 ? 22.548 3.318 -5.874 1.00 98.50 427 LEU A N 1
ATOM 3268 C CA . LEU A 1 427 ? 23.982 3.417 -6.101 1.00 98.50 427 LEU A CA 1
ATOM 3269 C C . LEU A 1 427 ? 24.452 2.410 -7.153 1.00 98.50 427 LEU A C 1
ATOM 3271 O O . LEU A 1 427 ? 24.215 1.210 -7.039 1.00 98.50 427 LEU A O 1
ATOM 3275 N N . LEU A 1 428 ? 25.123 2.902 -8.191 1.00 98.06 428 LEU A N 1
ATOM 3276 C CA . LEU A 1 428 ? 25.621 2.098 -9.307 1.00 98.06 428 LEU A CA 1
ATOM 3277 C C . LEU A 1 428 ? 27.074 1.671 -9.071 1.00 98.06 428 LEU A C 1
ATOM 3279 O O . LEU A 1 428 ? 27.405 0.513 -9.309 1.00 98.06 428 LEU A O 1
ATOM 3283 N N . GLU A 1 429 ? 27.909 2.583 -8.567 1.00 97.31 429 GLU A N 1
ATOM 3284 C CA . GLU A 1 429 ? 29.335 2.367 -8.304 1.00 97.31 429 GLU A CA 1
ATOM 3285 C C . GLU A 1 429 ? 29.766 3.058 -7.001 1.00 97.31 429 GLU A C 1
ATOM 3287 O O . GLU A 1 429 ? 29.354 4.189 -6.722 1.00 97.31 429 GLU A O 1
ATOM 3292 N N . GLY A 1 430 ? 30.633 2.391 -6.232 1.00 96.25 430 GLY A N 1
ATOM 3293 C CA . GLY A 1 430 ? 31.183 2.897 -4.971 1.00 96.25 430 GLY A CA 1
ATOM 3294 C C . GLY A 1 430 ? 30.266 2.707 -3.754 1.00 96.25 430 GLY A C 1
ATOM 3295 O O . GLY A 1 430 ? 29.525 1.723 -3.675 1.00 96.25 430 GLY A O 1
ATOM 3296 N N . ALA A 1 431 ? 30.344 3.627 -2.790 1.00 95.56 431 ALA A N 1
ATOM 3297 C CA . ALA A 1 431 ? 29.538 3.673 -1.570 1.00 95.56 431 ALA A CA 1
ATOM 3298 C C . ALA A 1 431 ? 29.214 5.123 -1.144 1.00 95.56 431 ALA A C 1
ATOM 3300 O O . ALA A 1 431 ? 30.025 6.040 -1.297 1.00 95.56 431 ALA A O 1
ATOM 3301 N N . VAL A 1 432 ? 28.028 5.340 -0.575 1.00 95.25 432 VAL A N 1
ATOM 3302 C CA . VAL A 1 432 ? 27.593 6.631 -0.014 1.00 95.25 432 VAL A CA 1
ATOM 3303 C C . VAL A 1 432 ? 27.076 6.411 1.402 1.00 95.25 432 VAL A C 1
ATOM 3305 O O . VAL A 1 432 ? 26.232 5.548 1.629 1.00 95.25 432 VAL A O 1
ATOM 3308 N N . ASP A 1 433 ? 27.569 7.200 2.353 1.00 94.62 433 ASP A N 1
ATOM 3309 C CA . ASP A 1 433 ? 27.010 7.261 3.702 1.00 94.62 433 ASP A CA 1
ATOM 3310 C C . ASP A 1 433 ? 25.852 8.247 3.753 1.00 94.62 433 ASP A C 1
ATOM 3312 O O . ASP A 1 433 ? 25.930 9.326 3.165 1.00 94.62 433 ASP A O 1
ATOM 3316 N N . HIS A 1 434 ? 24.827 7.907 4.525 1.00 94.69 434 HIS A N 1
ATOM 3317 C CA . HIS A 1 434 ? 23.753 8.821 4.883 1.00 94.69 434 HIS A CA 1
ATOM 3318 C C . HIS A 1 434 ? 23.626 8.939 6.404 1.00 94.69 434 HIS A C 1
ATOM 3320 O O . HIS A 1 434 ? 23.905 7.993 7.146 1.00 94.69 434 HIS A O 1
ATOM 3326 N N . GLU A 1 435 ? 23.193 10.106 6.865 1.00 93.19 435 GLU A N 1
ATOM 3327 C CA . GLU A 1 435 ? 22.955 10.411 8.276 1.00 93.19 435 GLU A CA 1
ATOM 3328 C C . GLU A 1 435 ? 21.868 11.477 8.387 1.00 93.19 435 GLU A C 1
ATOM 3330 O O . GLU A 1 435 ? 21.897 12.462 7.648 1.00 93.19 435 GLU A O 1
ATOM 3335 N N . ASP A 1 436 ? 20.935 11.315 9.323 1.00 93.81 436 ASP A N 1
ATOM 3336 C CA . ASP A 1 436 ? 19.858 12.274 9.542 1.00 93.81 436 ASP A CA 1
ATOM 3337 C C . ASP A 1 436 ? 19.665 12.670 11.013 1.00 93.81 436 ASP A C 1
ATOM 3339 O O . ASP A 1 436 ? 20.194 12.076 11.958 1.00 93.81 436 ASP A O 1
ATOM 3343 N N . PHE A 1 437 ? 18.839 13.691 11.218 1.00 93.00 437 PHE A N 1
ATOM 3344 C CA . PHE A 1 437 ? 18.499 14.187 12.549 1.00 93.00 437 PHE A CA 1
ATOM 3345 C C . PHE A 1 437 ? 17.509 13.305 13.339 1.00 93.00 437 PHE A C 1
ATOM 3347 O O . PHE A 1 437 ? 17.172 13.615 14.488 1.00 93.00 437 PHE A O 1
ATOM 3354 N N . THR A 1 438 ? 17.002 12.214 12.749 1.00 82.75 438 THR A N 1
ATOM 3355 C CA . THR A 1 438 ? 16.161 11.238 13.447 1.00 82.75 438 THR A CA 1
ATOM 3356 C C . THR A 1 438 ? 17.017 10.207 14.177 1.00 82.75 438 THR A C 1
ATOM 3358 O O . THR A 1 438 ? 16.525 9.574 15.115 1.00 82.75 438 THR A O 1
ATOM 3361 N N . GLY A 1 439 ? 18.306 10.139 13.823 1.00 86.19 439 GLY A N 1
ATOM 3362 C CA . GLY A 1 439 ? 19.288 9.171 14.295 1.00 86.19 439 GLY A CA 1
ATOM 3363 C C . GLY A 1 439 ? 19.508 8.028 13.302 1.00 86.19 439 GLY A C 1
ATOM 3364 O O . GLY A 1 439 ? 20.273 7.112 13.602 1.00 86.19 439 GLY A O 1
ATOM 3365 N N . ALA A 1 440 ? 18.846 8.055 12.142 1.00 84.88 440 ALA A N 1
ATOM 3366 C CA . ALA A 1 440 ? 19.062 7.091 11.080 1.00 84.88 440 ALA A CA 1
ATOM 3367 C C . ALA A 1 440 ? 20.399 7.376 10.389 1.00 84.88 440 ALA A C 1
ATOM 3369 O O . ALA A 1 440 ? 20.724 8.510 10.039 1.00 84.88 440 ALA A O 1
ATOM 3370 N N . SER A 1 441 ? 21.190 6.328 10.196 1.00 92.88 441 SER A N 1
ATOM 3371 C CA . SER A 1 441 ? 22.447 6.392 9.459 1.00 92.88 441 SER A CA 1
ATOM 3372 C C . SER A 1 441 ? 22.785 5.031 8.872 1.00 92.88 441 SER A C 1
ATOM 3374 O O . SER A 1 441 ? 22.291 4.000 9.340 1.00 92.88 441 SER A O 1
ATOM 3376 N N . GLY A 1 442 ? 23.629 5.028 7.850 1.00 92.62 442 GLY A N 1
ATOM 3377 C CA . GLY A 1 442 ? 24.029 3.809 7.171 1.00 92.62 442 GLY A CA 1
ATOM 3378 C C . GLY A 1 442 ? 24.858 4.079 5.928 1.00 92.62 442 GLY A C 1
ATOM 3379 O O . GLY A 1 442 ? 25.112 5.225 5.560 1.00 92.62 442 GLY A O 1
ATOM 3380 N N . THR A 1 443 ? 25.265 2.993 5.279 1.00 95.31 443 THR A N 1
ATOM 3381 C CA . THR A 1 443 ? 25.998 3.020 4.013 1.00 95.31 443 THR A CA 1
ATOM 3382 C C . THR A 1 443 ? 25.160 2.341 2.937 1.00 95.31 443 THR A C 1
ATOM 3384 O O . THR A 1 443 ? 24.676 1.216 3.120 1.00 95.31 443 THR A O 1
ATOM 3387 N N . ILE A 1 444 ? 25.013 3.026 1.809 1.00 96.81 444 ILE A N 1
ATOM 3388 C CA . ILE A 1 444 ? 24.437 2.523 0.567 1.00 96.81 444 ILE A CA 1
ATOM 3389 C C . ILE A 1 444 ? 25.621 2.053 -0.275 1.00 96.81 444 ILE A C 1
ATOM 3391 O O . ILE A 1 444 ? 26.467 2.868 -0.636 1.00 96.81 444 ILE A O 1
ATOM 3395 N N . ASN A 1 445 ? 25.730 0.752 -0.538 1.00 97.69 445 ASN A N 1
ATOM 3396 C CA . ASN A 1 445 ? 26.807 0.194 -1.363 1.00 97.69 445 ASN A CA 1
ATOM 3397 C C . ASN A 1 445 ? 26.365 0.067 -2.822 1.00 97.69 445 ASN A C 1
ATOM 3399 O O . ASN A 1 445 ? 25.181 0.174 -3.132 1.00 97.69 445 ASN A O 1
ATOM 3403 N N . ALA A 1 446 ? 27.303 -0.202 -3.729 1.00 97.44 446 ALA A N 1
ATOM 3404 C CA . ALA A 1 446 ? 26.984 -0.481 -5.124 1.00 97.44 446 ALA A CA 1
ATOM 3405 C C . ALA A 1 446 ? 25.912 -1.583 -5.251 1.00 97.44 446 ALA A C 1
ATOM 3407 O O . ALA A 1 446 ? 26.055 -2.694 -4.739 1.00 97.44 446 ALA A O 1
ATOM 3408 N N . GLY A 1 447 ? 24.830 -1.261 -5.957 1.00 97.25 447 GLY A N 1
ATOM 3409 C CA . GLY A 1 447 ? 23.653 -2.102 -6.129 1.00 97.25 447 GLY A CA 1
ATOM 3410 C C . GLY A 1 447 ? 22.565 -1.924 -5.065 1.00 97.25 447 GLY A C 1
ATOM 3411 O O . GLY A 1 447 ? 21.446 -2.374 -5.311 1.00 97.25 447 GLY A O 1
ATOM 3412 N N . ASP A 1 448 ? 22.855 -1.286 -3.929 1.00 98.19 448 ASP A N 1
ATOM 3413 C CA . ASP A 1 448 ? 21.869 -1.001 -2.885 1.00 98.19 448 ASP A CA 1
ATOM 3414 C C . ASP A 1 448 ? 20.988 0.194 -3.273 1.00 98.19 448 ASP A C 1
ATOM 3416 O O . ASP A 1 448 ? 21.388 1.093 -4.024 1.00 98.19 448 ASP A O 1
ATOM 3420 N N . LEU A 1 449 ? 19.784 0.216 -2.705 1.00 97.81 449 LEU A N 1
ATOM 3421 C CA . LEU A 1 449 ? 18.886 1.356 -2.747 1.00 97.81 449 LEU A CA 1
ATOM 3422 C C . LEU A 1 449 ? 18.506 1.815 -1.348 1.00 97.81 449 LEU A C 1
ATOM 3424 O O . LEU A 1 449 ? 18.350 1.010 -0.428 1.00 97.81 449 LEU A O 1
ATOM 3428 N N . GLN A 1 450 ? 18.245 3.109 -1.239 1.00 96.38 450 GLN A N 1
ATOM 3429 C CA . GLN A 1 450 ? 17.567 3.708 -0.105 1.00 96.38 450 GLN A CA 1
ATOM 3430 C C . GLN A 1 450 ? 16.308 4.422 -0.575 1.00 96.38 450 GLN A C 1
ATOM 3432 O O . GLN A 1 450 ? 16.365 5.260 -1.469 1.00 96.38 450 GLN A O 1
ATOM 3437 N N . PHE A 1 451 ? 15.190 4.134 0.082 1.00 95.44 451 PHE A N 1
ATOM 3438 C CA . PHE A 1 451 ? 13.937 4.863 -0.053 1.00 95.44 451 PHE A CA 1
ATOM 3439 C C . PHE A 1 451 ? 13.722 5.675 1.224 1.00 95.44 451 PHE A C 1
ATOM 3441 O O . PHE A 1 451 ? 13.399 5.117 2.274 1.00 95.44 451 PHE A O 1
ATOM 3448 N N . MET A 1 452 ? 13.921 6.988 1.150 1.00 95.50 452 MET A N 1
ATOM 3449 C CA . MET A 1 452 ? 13.671 7.900 2.262 1.00 95.50 452 MET A CA 1
ATOM 3450 C C . MET A 1 452 ? 12.370 8.659 2.024 1.00 95.50 452 MET A C 1
ATOM 3452 O O . MET A 1 452 ? 12.270 9.476 1.114 1.00 95.50 452 MET A O 1
ATOM 3456 N N . THR A 1 453 ? 11.383 8.450 2.885 1.00 94.81 453 THR A N 1
ATOM 3457 C CA . THR A 1 453 ? 10.189 9.289 2.969 1.00 94.81 453 THR A CA 1
ATOM 3458 C C . THR A 1 453 ? 10.503 10.504 3.843 1.00 94.81 453 THR A C 1
ATOM 3460 O O . THR A 1 453 ? 10.735 10.347 5.040 1.00 94.81 453 THR A O 1
ATOM 3463 N N . ALA A 1 454 ? 10.478 11.718 3.282 1.00 96.25 454 ALA A N 1
ATOM 3464 C CA . ALA A 1 454 ? 10.730 12.944 4.047 1.00 96.25 454 ALA A CA 1
ATOM 3465 C C . ALA A 1 454 ? 9.528 13.367 4.909 1.00 96.25 454 ALA A C 1
ATOM 3467 O O . ALA A 1 454 ? 9.709 13.942 5.982 1.00 96.25 454 ALA A O 1
ATOM 3468 N N . GLY A 1 455 ? 8.301 13.110 4.434 1.00 95.12 455 GLY A N 1
ATOM 3469 C CA . GLY A 1 455 ? 7.064 13.442 5.147 1.00 95.12 455 GLY A CA 1
ATOM 3470 C C . GLY A 1 455 ? 7.049 14.892 5.643 1.00 95.12 455 GLY A C 1
ATOM 3471 O O . GLY A 1 455 ? 7.426 15.810 4.906 1.00 95.12 455 GLY A O 1
ATOM 3472 N N . LYS A 1 456 ? 6.680 15.092 6.914 1.00 92.88 456 LYS A N 1
ATOM 3473 C CA . LYS A 1 456 ? 6.613 16.410 7.569 1.00 92.88 456 LYS A CA 1
ATOM 3474 C C . LYS A 1 456 ? 7.955 17.144 7.670 1.00 92.88 456 LYS A C 1
ATOM 3476 O O . LYS A 1 456 ? 7.958 18.341 7.952 1.00 92.88 456 LYS A O 1
ATOM 3481 N N . GLY A 1 457 ? 9.087 16.484 7.444 1.00 96.75 457 GLY A N 1
ATOM 3482 C CA . GLY A 1 457 ? 10.394 17.131 7.444 1.00 96.75 457 GLY A CA 1
ATOM 3483 C C . GLY A 1 457 ? 11.514 16.205 7.890 1.00 96.75 457 GLY A C 1
ATOM 3484 O O . GLY A 1 457 ? 11.417 15.572 8.937 1.00 96.75 457 GLY A O 1
ATOM 3485 N N . VAL A 1 458 ? 12.604 16.191 7.126 1.00 96.31 458 VAL A N 1
ATOM 3486 C CA . VAL A 1 458 ? 13.871 15.561 7.511 1.00 96.31 458 VAL A CA 1
ATOM 3487 C C . VAL A 1 458 ? 15.028 16.492 7.176 1.00 96.31 458 VAL A C 1
ATOM 3489 O O . VAL A 1 458 ? 14.959 17.207 6.178 1.00 96.31 458 VAL A O 1
ATOM 3492 N N . GLN A 1 459 ? 16.068 16.521 8.008 1.00 97.38 459 GLN A N 1
ATOM 3493 C CA . GLN A 1 459 ? 17.365 17.093 7.652 1.00 97.38 459 GLN A CA 1
ATOM 3494 C C . GLN A 1 459 ? 18.407 15.980 7.668 1.00 97.38 459 GLN A C 1
ATOM 3496 O O . GLN A 1 459 ? 18.492 15.244 8.652 1.00 97.38 459 GLN A O 1
ATOM 3501 N N . HIS A 1 460 ? 19.161 15.857 6.576 1.00 97.06 460 HIS A N 1
ATOM 3502 C CA . HIS A 1 460 ? 20.104 14.759 6.376 1.00 97.06 460 HIS A CA 1
ATOM 3503 C C . HIS A 1 460 ? 21.336 15.171 5.564 1.00 97.06 460 HIS A C 1
ATOM 3505 O O . HIS A 1 460 ? 21.374 16.264 4.995 1.00 97.06 460 HIS A O 1
ATOM 3511 N N . ALA A 1 461 ? 22.338 14.301 5.525 1.00 95.75 461 ALA A N 1
ATOM 3512 C CA . ALA A 1 461 ? 23.520 14.411 4.679 1.00 95.75 461 ALA A CA 1
ATOM 3513 C C . ALA A 1 461 ? 23.739 13.107 3.901 1.00 95.75 461 ALA A C 1
ATOM 3515 O O . ALA A 1 461 ? 23.433 12.029 4.407 1.00 95.75 461 ALA A O 1
ATOM 3516 N N . GLU A 1 462 ? 24.303 13.213 2.697 1.00 94.31 462 GLU A N 1
ATOM 3517 C CA . GLU A 1 462 ? 24.670 12.094 1.821 1.00 94.31 462 GLU A CA 1
ATOM 3518 C C . GLU A 1 462 ? 26.101 12.323 1.307 1.00 94.31 462 GLU A C 1
ATOM 3520 O O . GLU A 1 462 ? 26.366 13.206 0.481 1.00 94.31 462 GLU A O 1
ATOM 3525 N N . MET A 1 463 ? 27.053 11.556 1.838 1.00 94.12 463 MET A N 1
ATOM 3526 C CA . MET A 1 463 ? 28.486 11.791 1.660 1.00 94.12 463 MET A CA 1
ATOM 3527 C C . MET A 1 463 ? 29.177 10.566 1.049 1.00 94.12 463 MET A C 1
ATOM 3529 O O . MET A 1 463 ? 29.071 9.472 1.602 1.00 94.12 463 MET A O 1
ATOM 3533 N N . PRO A 1 464 ? 29.918 10.713 -0.064 1.00 93.69 464 PRO A N 1
ATOM 3534 C CA . PRO A 1 464 ? 30.587 9.589 -0.714 1.00 93.69 464 PRO A CA 1
ATOM 3535 C C . PRO A 1 464 ? 31.719 9.008 0.136 1.00 93.69 464 PRO A C 1
ATOM 3537 O O . PRO A 1 464 ? 32.402 9.719 0.881 1.00 93.69 464 PRO A O 1
ATOM 3540 N N . HIS A 1 465 ? 31.977 7.716 -0.047 1.00 90.75 465 HIS A N 1
ATOM 3541 C CA . HIS A 1 465 ? 33.217 7.087 0.396 1.00 90.75 465 HIS A CA 1
ATOM 3542 C C . HIS A 1 465 ? 34.383 7.480 -0.512 1.00 90.75 465 HIS A C 1
ATOM 3544 O O . HIS A 1 465 ? 34.211 7.842 -1.679 1.00 90.75 465 HIS A O 1
ATOM 3550 N N . LEU A 1 466 ? 35.597 7.381 0.029 1.00 89.88 466 LEU A N 1
ATOM 3551 C CA . LEU A 1 466 ? 36.811 7.448 -0.773 1.00 89.88 466 LEU A CA 1
ATOM 3552 C C . LEU A 1 466 ? 37.071 6.065 -1.379 1.00 89.88 466 LEU A C 1
ATOM 3554 O O . LEU A 1 466 ? 37.505 5.160 -0.670 1.00 89.88 466 LEU A O 1
ATOM 3558 N N . ASN A 1 467 ? 36.823 5.917 -2.680 1.00 88.50 467 ASN A N 1
ATOM 3559 C CA . ASN A 1 467 ? 37.184 4.701 -3.407 1.00 88.50 467 ASN A CA 1
ATOM 3560 C C . ASN A 1 467 ? 38.714 4.549 -3.451 1.00 88.50 467 ASN A C 1
ATOM 3562 O O . ASN A 1 467 ? 39.434 5.543 -3.576 1.00 88.50 467 ASN A O 1
ATOM 3566 N N . GLU A 1 468 ? 39.218 3.313 -3.371 1.00 86.56 468 GLU A N 1
ATOM 3567 C CA . GLU A 1 468 ? 40.663 3.022 -3.303 1.00 86.56 468 GLU A CA 1
ATOM 3568 C C . GLU A 1 468 ? 41.450 3.559 -4.511 1.00 86.56 468 GLU A C 1
ATOM 3570 O O . GLU A 1 468 ? 42.601 3.973 -4.379 1.00 86.56 468 GLU A O 1
ATOM 3575 N N . ASP A 1 469 ? 40.820 3.589 -5.684 1.00 88.75 469 ASP A N 1
ATOM 3576 C CA . ASP A 1 469 ? 41.383 4.083 -6.943 1.00 88.75 469 ASP A CA 1
ATOM 3577 C C . ASP A 1 469 ? 41.132 5.586 -7.185 1.00 88.75 469 ASP A C 1
ATOM 3579 O O . ASP A 1 469 ? 41.533 6.133 -8.214 1.00 88.75 469 ASP A O 1
ATOM 3583 N N . GLY A 1 470 ? 40.469 6.271 -6.245 1.00 89.31 470 GLY A N 1
ATOM 3584 C CA . GLY A 1 470 ? 40.088 7.678 -6.360 1.00 89.31 470 GLY A CA 1
ATOM 3585 C C . GLY A 1 470 ? 38.959 7.951 -7.361 1.00 89.31 470 GLY A C 1
ATOM 3586 O O . GLY A 1 470 ? 38.724 9.116 -7.705 1.00 89.31 470 GLY A O 1
ATOM 3587 N N . SER A 1 471 ? 38.270 6.912 -7.841 1.00 93.31 471 SER A N 1
ATOM 3588 C CA . SER A 1 471 ? 37.107 7.044 -8.720 1.00 93.31 471 SER A CA 1
ATOM 3589 C C . SER A 1 471 ? 35.937 7.758 -8.030 1.00 93.31 471 SER A C 1
ATOM 3591 O O . SER A 1 471 ? 35.886 7.915 -6.808 1.00 93.31 471 SER A O 1
ATOM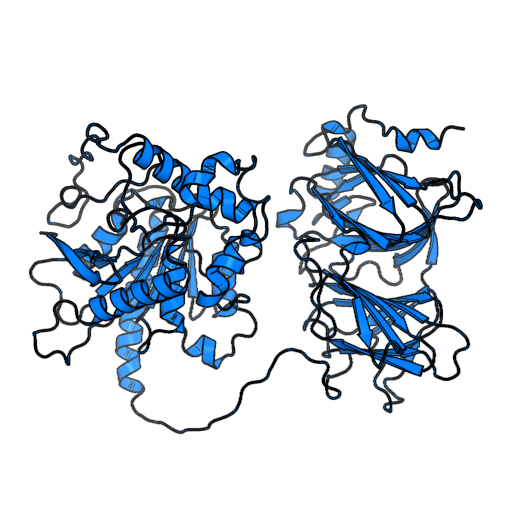 3593 N N . ALA A 1 472 ? 34.998 8.248 -8.840 1.00 94.75 472 ALA A N 1
ATOM 3594 C CA . ALA A 1 472 ? 33.776 8.859 -8.337 1.00 94.75 472 ALA A CA 1
ATOM 3595 C C . ALA A 1 472 ? 32.767 7.790 -7.897 1.00 94.75 472 ALA A C 1
ATOM 3597 O O . ALA A 1 472 ? 32.740 6.692 -8.442 1.00 94.75 472 ALA A O 1
ATOM 3598 N N . ASN A 1 473 ? 31.889 8.152 -6.967 1.00 96.56 473 ASN A N 1
ATOM 3599 C CA . ASN A 1 473 ? 30.707 7.360 -6.640 1.00 96.56 473 ASN A CA 1
ATOM 3600 C C . ASN A 1 473 ? 29.583 7.757 -7.596 1.00 96.56 473 ASN A C 1
ATOM 3602 O O . ASN A 1 473 ? 29.302 8.952 -7.752 1.00 96.56 473 ASN A O 1
ATOM 3606 N N . VAL A 1 474 ? 28.966 6.775 -8.248 1.00 97.94 474 VAL A N 1
ATOM 3607 C CA . VAL A 1 474 ? 28.002 6.997 -9.334 1.00 97.94 474 VAL A CA 1
ATOM 3608 C C . VAL A 1 474 ? 26.664 6.390 -8.956 1.00 97.94 474 VAL A C 1
ATOM 3610 O O . VAL A 1 474 ? 26.605 5.257 -8.481 1.00 97.94 474 VAL A O 1
ATOM 3613 N N . GLY A 1 475 ? 25.577 7.122 -9.173 1.00 98.12 475 GLY A N 1
ATOM 3614 C CA . GLY A 1 475 ? 24.243 6.652 -8.818 1.00 98.12 475 GLY A CA 1
ATOM 3615 C C . GLY A 1 475 ? 23.117 7.516 -9.362 1.00 98.12 475 GLY A C 1
ATOM 3616 O O . GLY A 1 475 ? 23.339 8.490 -10.084 1.00 98.12 475 GLY A O 1
ATOM 3617 N N . LEU A 1 476 ? 21.890 7.135 -9.024 1.00 98.69 476 LEU A N 1
ATOM 3618 C CA . LEU A 1 476 ? 20.671 7.853 -9.365 1.00 98.69 476 LEU A CA 1
ATOM 3619 C C . LEU A 1 476 ? 19.994 8.386 -8.102 1.00 98.69 476 LEU A C 1
ATOM 3621 O O . LEU A 1 476 ? 19.838 7.644 -7.137 1.00 98.69 476 LEU A O 1
ATOM 3625 N N . GLN A 1 477 ? 19.529 9.634 -8.154 1.00 98.38 477 GLN A N 1
ATOM 3626 C CA . GLN A 1 477 ? 18.614 10.221 -7.179 1.00 98.38 477 GLN A CA 1
ATOM 3627 C C . GLN A 1 477 ? 17.274 10.492 -7.861 1.00 98.38 477 GLN A C 1
ATOM 3629 O O . GLN A 1 477 ? 17.183 11.365 -8.728 1.00 98.38 477 GLN A O 1
ATOM 3634 N N . LEU A 1 478 ? 16.231 9.759 -7.477 1.00 98.69 478 LEU A N 1
ATOM 3635 C CA . LEU A 1 478 ? 14.865 9.962 -7.962 1.00 98.69 478 LEU A CA 1
ATOM 3636 C C . LEU A 1 478 ? 14.011 10.567 -6.850 1.00 98.69 478 LEU A C 1
ATOM 3638 O O . LEU A 1 478 ? 13.887 9.988 -5.775 1.00 98.69 478 LEU A O 1
ATOM 3642 N N . TRP A 1 479 ? 13.395 11.717 -7.107 1.00 98.56 479 TRP A N 1
ATOM 3643 C CA . TRP A 1 479 ? 12.402 12.293 -6.201 1.00 98.56 479 TRP A CA 1
ATOM 3644 C C . TRP A 1 479 ? 10.999 11.928 -6.663 1.00 98.56 479 TRP A C 1
ATOM 3646 O O . TRP A 1 479 ? 10.643 12.143 -7.827 1.00 98.56 479 TRP A O 1
ATOM 3656 N N . VAL A 1 480 ? 10.204 11.408 -5.735 1.00 98.31 480 VAL A N 1
ATOM 3657 C CA . VAL A 1 480 ? 8.826 10.977 -5.959 1.00 98.31 480 VAL A CA 1
ATOM 3658 C C . VAL A 1 480 ? 7.909 11.785 -5.051 1.00 98.31 480 VAL A C 1
ATOM 3660 O O . VAL A 1 480 ? 8.144 11.903 -3.852 1.00 98.31 480 VAL A O 1
ATOM 3663 N N . ASP A 1 481 ? 6.872 12.376 -5.627 1.00 97.94 481 ASP A N 1
ATOM 3664 C CA . ASP A 1 481 ? 5.882 13.150 -4.896 1.00 97.94 481 ASP A CA 1
ATOM 3665 C C . ASP A 1 481 ? 5.080 12.245 -3.958 1.00 97.94 481 ASP A C 1
ATOM 3667 O O . ASP A 1 481 ? 4.704 11.130 -4.333 1.00 97.94 481 ASP A O 1
ATOM 3671 N N . LEU A 1 482 ? 4.806 12.729 -2.746 1.00 95.06 482 LEU A N 1
ATOM 3672 C CA . LEU A 1 482 ? 3.880 12.066 -1.829 1.00 95.06 482 LEU A CA 1
ATOM 3673 C C . LEU A 1 482 ? 2.441 12.521 -2.111 1.00 95.06 482 LEU A C 1
ATOM 3675 O O . LEU A 1 482 ? 2.231 13.716 -2.367 1.00 95.06 482 LEU A O 1
ATOM 3679 N N . PRO A 1 483 ? 1.444 11.623 -1.988 1.00 89.56 483 PRO A N 1
ATOM 3680 C CA . PRO A 1 483 ? 0.039 12.003 -1.934 1.00 89.56 483 PRO A CA 1
ATOM 3681 C C . PRO A 1 483 ? -0.185 13.090 -0.885 1.00 89.56 483 PRO A C 1
ATOM 3683 O O . PRO A 1 483 ? 0.470 13.077 0.161 1.00 89.56 483 PRO A O 1
ATOM 3686 N N . THR A 1 484 ? -1.087 14.033 -1.156 1.00 89.69 484 THR A N 1
ATOM 3687 C CA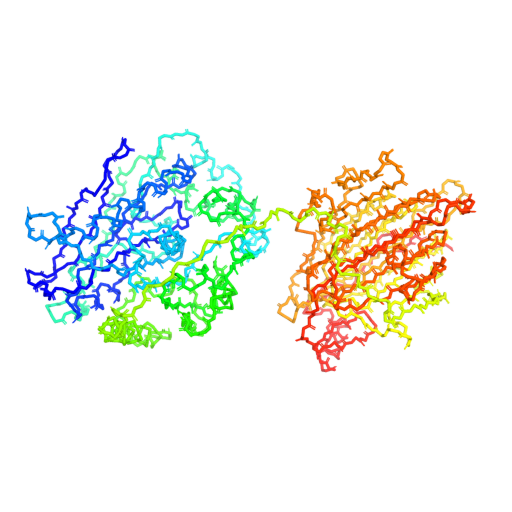 . THR A 1 484 ? -1.388 15.166 -0.262 1.00 89.69 484 THR A CA 1
ATOM 3688 C C . THR A 1 484 ? -1.560 14.740 1.198 1.00 89.69 484 THR A C 1
ATOM 3690 O O . THR A 1 484 ? -0.983 15.349 2.097 1.00 89.69 484 THR A O 1
ATOM 3693 N N . GLU A 1 485 ? -2.281 13.652 1.437 1.00 85.38 485 GLU A N 1
ATOM 3694 C CA . GLU A 1 485 ? -2.559 13.087 2.754 1.00 85.38 485 GLU A CA 1
ATOM 3695 C C . GLU A 1 485 ? -1.327 12.492 3.461 1.00 85.38 485 GLU A C 1
ATOM 3697 O O . GLU A 1 485 ? -1.322 12.366 4.684 1.00 85.38 485 GLU A O 1
ATOM 3702 N N . LEU A 1 486 ? -0.261 12.167 2.722 1.00 84.75 486 LEU A N 1
ATOM 3703 C CA . LEU A 1 486 ? 0.990 11.616 3.254 1.00 84.75 486 LEU A CA 1
ATOM 3704 C C . LEU A 1 486 ? 2.125 12.642 3.332 1.00 84.75 486 LEU A C 1
ATOM 3706 O O . LEU A 1 486 ? 3.154 12.363 3.944 1.00 84.75 486 LEU A O 1
ATOM 3710 N N . LYS A 1 487 ? 1.957 13.854 2.791 1.00 91.62 487 LYS A N 1
ATOM 3711 C CA . LYS A 1 487 ? 3.008 14.890 2.808 1.00 91.62 487 LYS A CA 1
ATOM 3712 C C . LYS A 1 487 ? 3.471 15.309 4.201 1.00 91.62 487 LYS A C 1
ATOM 3714 O O . LYS A 1 487 ? 4.550 15.881 4.320 1.00 91.62 487 LYS A O 1
ATOM 3719 N N . TYR A 1 488 ? 2.684 15.019 5.233 1.00 89.25 488 TYR A N 1
ATOM 3720 C CA . TYR A 1 488 ? 2.986 15.331 6.630 1.00 89.25 488 TYR A CA 1
ATOM 3721 C C . TYR A 1 488 ? 3.071 14.084 7.522 1.00 89.25 488 TYR A C 1
ATOM 3723 O O . TYR A 1 488 ? 2.977 14.196 8.744 1.00 89.25 488 TYR A O 1
ATOM 3731 N N . CYS A 1 489 ? 3.268 12.897 6.938 1.00 81.19 489 CYS A N 1
ATOM 3732 C CA . CYS A 1 489 ? 3.571 11.700 7.719 1.00 81.19 489 CYS A CA 1
ATOM 3733 C C . CYS A 1 489 ? 4.934 11.823 8.424 1.00 81.19 489 CYS A C 1
ATOM 3735 O O . CYS A 1 489 ? 5.743 12.699 8.106 1.00 81.19 489 CYS A O 1
ATOM 3737 N N . GLU A 1 490 ? 5.216 10.930 9.371 1.00 89.25 490 GLU A N 1
ATOM 3738 C CA . GLU A 1 490 ? 6.559 10.837 9.951 1.00 89.25 490 GLU A CA 1
ATOM 3739 C C . GLU A 1 490 ? 7.592 10.428 8.884 1.00 89.25 490 GLU A C 1
ATOM 3741 O O . GLU A 1 490 ? 7.260 9.631 7.994 1.00 89.25 490 GLU A O 1
ATOM 3746 N N . PRO A 1 491 ? 8.838 10.936 8.964 1.00 89.31 491 PRO A N 1
ATOM 3747 C CA . PRO A 1 491 ? 9.924 10.463 8.119 1.00 89.31 491 PRO A CA 1
ATOM 3748 C C . PRO A 1 491 ? 10.181 8.965 8.306 1.00 89.31 491 PRO A C 1
ATOM 3750 O O . PRO A 1 491 ? 10.023 8.425 9.405 1.00 89.31 491 PRO A O 1
ATOM 3753 N N . ARG A 1 492 ? 10.596 8.281 7.239 1.00 85.88 492 ARG A N 1
ATOM 3754 C CA . ARG A 1 492 ? 10.855 6.832 7.253 1.00 85.88 492 ARG A CA 1
ATOM 3755 C C . ARG A 1 492 ? 11.967 6.470 6.276 1.00 85.88 492 ARG A C 1
ATOM 3757 O O . ARG A 1 492 ? 12.023 7.032 5.191 1.00 85.88 492 ARG A O 1
ATOM 3764 N N . TYR A 1 493 ? 12.769 5.462 6.618 1.00 84.12 493 TYR A N 1
ATOM 3765 C CA . TYR A 1 493 ? 13.729 4.836 5.706 1.00 84.12 493 TYR A CA 1
ATOM 3766 C C . TYR A 1 493 ? 13.325 3.404 5.378 1.00 84.12 493 TYR A C 1
ATOM 3768 O O . TYR A 1 493 ? 12.851 2.658 6.241 1.00 84.12 493 TYR A O 1
ATOM 3776 N N . ARG A 1 494 ? 13.571 3.008 4.134 1.00 84.38 494 ARG A N 1
ATOM 3777 C CA . ARG A 1 494 ? 13.552 1.619 3.700 1.00 84.38 494 ARG A CA 1
ATOM 3778 C C . ARG A 1 494 ? 14.760 1.357 2.808 1.00 84.38 494 ARG A C 1
ATOM 3780 O O . ARG A 1 494 ? 14.775 1.742 1.644 1.00 84.38 494 ARG A O 1
ATOM 3787 N N . ASP A 1 495 ? 15.748 0.670 3.365 1.00 88.75 495 ASP A N 1
ATOM 3788 C CA . ASP A 1 495 ? 16.884 0.167 2.597 1.00 88.75 495 ASP A CA 1
ATOM 3789 C C . ASP A 1 495 ? 16.494 -1.121 1.865 1.00 88.75 495 ASP A C 1
ATOM 3791 O O . ASP A 1 495 ? 15.755 -1.956 2.405 1.00 88.75 495 ASP A O 1
ATOM 3795 N N . LEU A 1 496 ? 17.028 -1.283 0.657 1.00 91.94 496 LEU A N 1
ATOM 3796 C CA . LEU A 1 496 ? 16.956 -2.499 -0.143 1.00 91.94 496 LEU A CA 1
ATOM 3797 C C . LEU A 1 496 ? 18.370 -2.872 -0.579 1.00 91.94 496 LEU A C 1
ATOM 3799 O O . LEU A 1 496 ? 18.998 -2.153 -1.357 1.00 91.94 496 LEU A O 1
ATOM 3803 N N . ARG A 1 497 ? 18.883 -3.990 -0.070 1.00 94.88 497 ARG A N 1
ATOM 3804 C CA . ARG A 1 497 ? 20.230 -4.451 -0.405 1.00 94.88 497 ARG A CA 1
ATOM 3805 C C . ARG A 1 497 ? 20.254 -5.089 -1.782 1.00 94.88 497 ARG A C 1
ATOM 3807 O O . ARG A 1 497 ? 19.306 -5.769 -2.169 1.00 94.88 497 ARG A O 1
ATOM 3814 N N . ALA A 1 498 ? 21.374 -4.955 -2.488 1.00 95.75 498 ALA A N 1
ATOM 3815 C CA . ALA A 1 498 ? 21.564 -5.521 -3.823 1.00 95.75 498 ALA A CA 1
ATOM 3816 C C . ALA A 1 498 ? 21.215 -7.019 -3.883 1.00 95.75 498 ALA A C 1
ATOM 3818 O O . ALA A 1 498 ? 20.587 -7.485 -4.831 1.00 95.75 498 ALA A O 1
ATOM 3819 N N . ALA A 1 499 ? 21.587 -7.763 -2.837 1.00 94.12 499 ALA A N 1
ATOM 3820 C CA . ALA A 1 499 ? 21.343 -9.199 -2.712 1.00 94.12 499 ALA A CA 1
ATOM 3821 C C . ALA A 1 499 ? 19.859 -9.574 -2.532 1.00 94.12 499 ALA A C 1
ATOM 3823 O O . ALA A 1 499 ? 19.499 -10.732 -2.723 1.00 94.12 499 ALA A O 1
ATOM 3824 N N . GLU A 1 500 ? 19.004 -8.622 -2.156 1.00 90.94 500 GLU A N 1
ATOM 3825 C CA . GLU A 1 500 ? 17.560 -8.827 -2.010 1.00 90.94 500 GLU A CA 1
ATOM 3826 C C . GLU A 1 500 ? 16.806 -8.612 -3.330 1.00 90.94 500 GLU A C 1
ATOM 3828 O O . GLU A 1 500 ? 15.634 -8.975 -3.418 1.00 90.94 500 GLU A O 1
ATOM 3833 N N . ILE A 1 501 ? 17.445 -8.021 -4.348 1.00 96.69 501 ILE A N 1
ATOM 3834 C CA . ILE A 1 501 ? 16.792 -7.635 -5.602 1.00 96.69 501 ILE A CA 1
ATOM 3835 C C . ILE A 1 501 ? 16.664 -8.859 -6.520 1.00 96.69 501 ILE A C 1
ATOM 3837 O O . ILE A 1 501 ? 17.680 -9.386 -6.982 1.00 96.69 501 ILE A O 1
ATOM 3841 N N . PRO A 1 502 ? 15.436 -9.307 -6.848 1.00 94.19 502 PRO A N 1
ATOM 3842 C CA . PRO A 1 502 ? 15.239 -10.401 -7.786 1.00 94.19 502 PRO A CA 1
ATOM 3843 C C . PRO A 1 502 ? 15.726 -10.025 -9.185 1.00 94.19 502 PRO A C 1
ATOM 3845 O O . PRO A 1 502 ? 15.557 -8.890 -9.639 1.00 94.19 502 PRO A O 1
ATOM 3848 N N . GLN A 1 503 ? 16.287 -11.003 -9.892 1.00 95.62 503 GLN A N 1
ATOM 3849 C CA . GLN A 1 503 ? 16.794 -10.832 -11.248 1.00 95.62 503 GLN A CA 1
ATOM 3850 C C . GLN A 1 503 ? 16.087 -11.781 -12.216 1.00 95.62 503 GLN A C 1
ATOM 3852 O O . GLN A 1 503 ? 15.822 -12.939 -11.895 1.00 95.62 503 GLN A O 1
ATOM 3857 N N . VAL A 1 504 ? 15.814 -11.280 -13.415 1.00 95.25 504 VAL A N 1
ATOM 3858 C CA . VAL A 1 504 ? 15.287 -12.029 -14.555 1.00 95.25 504 VAL A CA 1
ATOM 3859 C C . VAL A 1 504 ? 16.362 -12.092 -15.630 1.00 95.25 504 VAL A C 1
ATOM 3861 O O . VAL A 1 504 ? 16.970 -11.074 -15.956 1.00 95.25 504 VAL A O 1
ATOM 3864 N N . GLU A 1 505 ? 16.547 -13.268 -16.221 1.00 96.56 505 GLU A N 1
ATOM 3865 C CA . GLU A 1 505 ? 17.289 -13.437 -17.469 1.00 96.56 505 GLU A CA 1
ATOM 3866 C C . GLU A 1 505 ? 16.307 -13.677 -18.618 1.00 96.56 505 GLU A C 1
ATOM 3868 O O . GLU A 1 505 ? 15.410 -14.516 -18.521 1.00 96.56 505 GLU A O 1
ATOM 3873 N N . VAL A 1 506 ? 16.476 -12.937 -19.710 1.00 93.25 506 VAL A N 1
ATOM 3874 C CA . VAL A 1 506 ? 15.658 -13.032 -20.923 1.00 93.25 506 VAL A CA 1
ATOM 3875 C C . VAL A 1 506 ? 16.515 -13.612 -22.047 1.00 93.25 506 VAL A C 1
ATOM 3877 O O . VAL A 1 506 ? 17.706 -13.305 -22.152 1.00 93.25 506 VAL A O 1
ATOM 3880 N N . ASP A 1 507 ? 15.916 -14.486 -22.859 1.00 91.56 507 ASP A N 1
ATOM 3881 C CA . ASP A 1 507 ? 16.543 -15.135 -24.018 1.00 91.56 507 ASP A CA 1
ATOM 3882 C C . ASP A 1 507 ? 17.909 -15.777 -23.707 1.00 91.56 507 ASP A C 1
ATOM 3884 O O . ASP A 1 507 ? 18.905 -15.556 -24.393 1.00 91.56 507 ASP A O 1
ATOM 3888 N N . GLY A 1 508 ? 17.971 -16.572 -22.632 1.00 87.19 508 GLY A N 1
ATOM 3889 C CA . GLY A 1 508 ? 19.195 -17.280 -22.236 1.00 87.19 508 GLY A CA 1
ATOM 3890 C C . GLY A 1 508 ? 20.311 -16.360 -21.728 1.00 87.19 508 GLY A C 1
ATOM 3891 O O . GLY A 1 508 ? 21.488 -16.675 -21.903 1.00 87.19 508 GLY A O 1
ATOM 3892 N N . GLY A 1 509 ? 19.947 -15.215 -21.139 1.00 91.75 509 GLY A N 1
ATOM 3893 C CA . GLY A 1 509 ? 20.888 -14.240 -20.579 1.00 91.75 509 GLY A CA 1
ATOM 3894 C C . GLY A 1 509 ? 21.392 -13.208 -21.591 1.00 91.75 509 GLY A C 1
ATOM 3895 O O . GLY A 1 509 ? 22.412 -12.559 -21.351 1.00 91.75 509 GLY A O 1
ATOM 3896 N N . ALA A 1 510 ? 20.709 -13.054 -22.731 1.00 95.75 510 ALA A N 1
ATOM 3897 C CA . ALA A 1 510 ? 20.965 -11.956 -23.664 1.00 95.75 510 ALA A CA 1
ATOM 3898 C C . ALA A 1 510 ? 20.591 -10.601 -23.041 1.00 95.75 510 ALA A C 1
ATOM 3900 O O . ALA A 1 510 ? 21.278 -9.602 -23.258 1.00 95.75 510 ALA A O 1
ATOM 3901 N N . ALA A 1 511 ? 19.535 -10.585 -22.226 1.00 98.00 511 ALA A N 1
ATOM 3902 C CA . ALA A 1 511 ? 19.173 -9.450 -21.394 1.00 98.00 511 ALA A CA 1
ATOM 3903 C C . ALA A 1 511 ? 18.996 -9.866 -19.932 1.00 98.00 511 ALA A C 1
ATOM 3905 O O . ALA A 1 511 ? 18.529 -10.967 -19.631 1.00 98.00 511 ALA A O 1
ATOM 3906 N N . THR A 1 512 ? 19.333 -8.946 -19.035 1.00 98.38 512 THR A N 1
ATOM 3907 C CA . THR A 1 512 ? 19.217 -9.107 -17.588 1.00 98.38 512 THR A CA 1
ATOM 3908 C C . THR A 1 512 ? 18.399 -7.958 -17.022 1.00 98.38 512 THR A C 1
ATOM 3910 O O . THR A 1 512 ? 18.666 -6.802 -17.338 1.00 98.38 512 THR A O 1
ATOM 3913 N N . ILE A 1 513 ? 17.414 -8.258 -16.176 1.00 98.50 513 ILE A N 1
ATOM 3914 C CA . ILE A 1 513 ? 16.545 -7.255 -15.552 1.00 98.50 513 ILE A CA 1
ATOM 3915 C C . ILE A 1 513 ? 16.573 -7.445 -14.040 1.00 98.50 513 ILE A C 1
ATOM 3917 O O . ILE A 1 513 ? 16.132 -8.477 -13.536 1.00 98.50 513 ILE A O 1
ATOM 3921 N N . LYS A 1 514 ? 17.042 -6.439 -13.304 1.00 98.50 514 LYS A N 1
ATOM 3922 C CA . LYS A 1 514 ? 16.869 -6.350 -11.852 1.00 98.50 514 LYS A CA 1
ATOM 3923 C C . LYS A 1 514 ? 15.514 -5.721 -11.551 1.00 98.50 514 LYS A C 1
ATOM 3925 O O . LYS A 1 514 ? 15.251 -4.577 -11.931 1.00 98.50 514 LYS A O 1
ATOM 3930 N N . VAL A 1 515 ? 14.654 -6.462 -10.859 1.00 97.38 515 VAL A N 1
ATOM 3931 C CA . VAL A 1 515 ? 13.292 -6.038 -10.515 1.00 97.38 515 VAL A CA 1
ATOM 3932 C C . VAL A 1 515 ? 13.323 -5.313 -9.168 1.00 97.38 515 VAL A C 1
ATOM 3934 O O . VAL A 1 515 ? 12.971 -5.876 -8.134 1.00 97.38 515 VAL A O 1
ATOM 3937 N N . ILE A 1 516 ? 13.797 -4.062 -9.176 1.00 96.44 516 ILE A N 1
ATOM 3938 C CA . ILE A 1 516 ? 13.961 -3.236 -7.965 1.00 96.44 516 ILE A CA 1
ATOM 3939 C C . ILE A 1 516 ? 12.602 -2.971 -7.313 1.00 96.44 516 ILE A C 1
ATOM 3941 O O . ILE A 1 516 ? 12.429 -3.206 -6.121 1.00 96.44 516 ILE A O 1
ATOM 3945 N N . SER A 1 517 ? 11.631 -2.505 -8.100 1.00 92.88 517 SER A N 1
ATOM 3946 C CA . SER A 1 517 ? 10.241 -2.340 -7.675 1.00 92.88 517 SER A CA 1
ATOM 3947 C C . SER A 1 517 ? 9.304 -2.660 -8.837 1.00 92.88 517 SER A C 1
ATOM 3949 O O . SER A 1 517 ? 9.537 -2.196 -9.954 1.00 92.88 517 SER A O 1
ATOM 3951 N N . GLY A 1 518 ? 8.247 -3.434 -8.595 1.00 91.69 518 GLY A N 1
ATOM 3952 C CA . GLY A 1 518 ? 7.266 -3.827 -9.609 1.00 91.69 518 GLY A CA 1
ATOM 3953 C C . GLY A 1 518 ? 7.393 -5.282 -10.046 1.00 91.69 518 GLY A C 1
ATOM 3954 O O . GLY A 1 518 ? 7.641 -6.157 -9.221 1.00 91.69 518 GLY A O 1
ATOM 3955 N N . GLN A 1 519 ? 7.182 -5.548 -11.337 1.00 91.38 519 GLN A N 1
ATOM 3956 C CA . GLN A 1 519 ? 7.226 -6.902 -11.888 1.00 91.38 519 GLN A CA 1
ATOM 3957 C C . GLN A 1 519 ? 7.855 -6.925 -13.285 1.00 91.38 519 GLN A C 1
ATOM 3959 O O . GLN A 1 519 ? 7.600 -6.054 -14.120 1.00 91.38 519 GLN A O 1
ATOM 3964 N N . SER A 1 520 ? 8.623 -7.973 -13.577 1.00 92.19 520 SER A N 1
ATOM 3965 C CA . SER A 1 520 ? 9.085 -8.279 -14.931 1.00 92.19 520 SER A CA 1
ATOM 3966 C C . SER A 1 520 ? 9.064 -9.785 -15.173 1.00 92.19 520 SER A C 1
ATOM 3968 O O . SER A 1 520 ? 9.493 -10.550 -14.318 1.00 92.19 520 SER A O 1
ATOM 3970 N N . HIS A 1 521 ? 8.539 -10.224 -16.322 1.00 89.25 521 HIS A N 1
ATOM 3971 C CA . HIS A 1 521 ? 8.545 -11.633 -16.758 1.00 89.25 521 HIS A CA 1
ATOM 3972 C C . HIS A 1 521 ? 8.068 -12.642 -15.690 1.00 89.25 521 HIS A C 1
ATOM 3974 O O . HIS A 1 521 ? 8.609 -13.736 -15.557 1.00 89.25 521 HIS A O 1
ATOM 3980 N N . GLY A 1 522 ? 7.038 -12.275 -14.920 1.00 81.62 522 GLY A N 1
ATOM 3981 C CA . GLY A 1 522 ? 6.476 -13.120 -13.861 1.00 81.62 522 GLY A CA 1
ATOM 3982 C C . GLY A 1 522 ? 7.257 -13.130 -12.541 1.00 81.62 522 GLY A C 1
ATOM 3983 O O . GLY A 1 522 ? 6.847 -13.829 -11.619 1.00 81.62 522 GLY A O 1
ATOM 3984 N N . VAL A 1 523 ? 8.335 -12.349 -12.426 1.00 83.12 523 VAL A N 1
ATOM 3985 C CA . VAL A 1 523 ? 9.092 -12.137 -11.186 1.00 83.12 523 VAL A CA 1
ATOM 3986 C C . VAL A 1 523 ? 8.702 -10.792 -10.582 1.00 83.12 523 VAL A C 1
ATOM 3988 O O . VAL A 1 523 ? 8.833 -9.750 -11.226 1.00 83.12 523 VAL A O 1
ATOM 3991 N N . ASP A 1 524 ? 8.203 -10.827 -9.350 1.00 82.12 524 ASP A N 1
ATOM 3992 C CA . ASP A 1 524 ? 7.856 -9.648 -8.555 1.00 82.12 524 ASP A CA 1
ATOM 3993 C C . ASP A 1 524 ? 9.060 -9.162 -7.731 1.00 82.12 524 ASP A C 1
ATOM 3995 O O . ASP A 1 524 ? 9.882 -9.967 -7.289 1.00 82.12 524 ASP A O 1
ATOM 3999 N N . SER A 1 525 ? 9.136 -7.855 -7.481 1.00 84.62 525 SER A N 1
ATOM 4000 C CA . SER A 1 525 ? 10.107 -7.255 -6.563 1.00 84.62 525 SER A CA 1
ATOM 4001 C C . SER A 1 525 ? 9.809 -7.570 -5.093 1.00 84.62 525 SER A C 1
ATOM 4003 O O . SER A 1 525 ? 8.722 -8.029 -4.718 1.00 84.62 525 SER A O 1
ATOM 4005 N N . VAL A 1 526 ? 10.748 -7.191 -4.221 1.00 74.88 526 VAL A N 1
ATOM 4006 C CA . VAL A 1 526 ? 10.450 -6.965 -2.799 1.00 74.88 526 VAL A CA 1
ATOM 4007 C C . VAL A 1 526 ? 9.350 -5.896 -2.684 1.00 74.88 526 VAL A C 1
ATOM 4009 O O . VAL A 1 526 ? 9.314 -4.938 -3.459 1.00 74.88 526 VAL A O 1
ATOM 4012 N N . LYS A 1 527 ? 8.409 -6.090 -1.754 1.00 70.81 527 LYS A N 1
ATOM 4013 C CA . LYS A 1 527 ? 7.238 -5.214 -1.570 1.00 70.81 527 LYS A CA 1
ATOM 4014 C C . LYS A 1 527 ? 7.496 -4.126 -0.520 1.00 70.81 527 LYS A C 1
ATOM 4016 O O . LYS A 1 527 ? 8.445 -4.212 0.256 1.00 70.81 527 LYS A O 1
ATOM 4021 N N . ASP A 1 528 ? 6.614 -3.125 -0.504 1.00 65.94 528 ASP A N 1
ATOM 4022 C CA . ASP A 1 528 ? 6.518 -2.072 0.521 1.00 65.94 528 ASP A CA 1
ATOM 4023 C C . ASP A 1 528 ? 7.742 -1.134 0.612 1.00 65.94 528 ASP A C 1
ATOM 4025 O O . ASP A 1 528 ? 8.138 -0.694 1.693 1.00 65.94 528 ASP A O 1
ATOM 4029 N N . LEU A 1 529 ? 8.340 -0.811 -0.542 1.00 71.44 529 LEU A N 1
ATOM 4030 C CA . LEU A 1 529 ? 9.527 0.048 -0.643 1.00 71.44 529 LEU A CA 1
ATOM 4031 C C . LEU A 1 529 ? 9.214 1.550 -0.536 1.00 71.44 529 LEU A C 1
ATOM 4033 O O . LEU A 1 529 ? 9.915 2.270 0.167 1.00 71.44 529 LEU A O 1
ATOM 4037 N N . ALA A 1 530 ? 8.137 2.004 -1.177 1.00 76.38 530 ALA A N 1
ATOM 4038 C CA . ALA A 1 530 ? 7.728 3.408 -1.265 1.00 76.38 530 ALA A CA 1
ATOM 4039 C C . ALA A 1 530 ? 6.235 3.559 -0.932 1.00 76.38 530 ALA A C 1
ATOM 4041 O O . ALA A 1 530 ? 5.470 2.600 -1.085 1.00 76.38 530 ALA A O 1
ATOM 4042 N N . TYR A 1 531 ? 5.812 4.746 -0.491 1.00 74.81 531 TYR A N 1
ATOM 4043 C CA . TYR A 1 531 ? 4.389 5.049 -0.299 1.00 74.81 531 TYR A CA 1
ATOM 4044 C C . TYR A 1 531 ? 3.684 5.314 -1.627 1.00 74.81 531 TYR A C 1
ATOM 4046 O O . TYR A 1 531 ? 2.568 4.836 -1.841 1.00 74.81 531 TYR A O 1
ATOM 4054 N N . THR A 1 532 ? 4.338 6.045 -2.528 1.00 76.50 532 THR A N 1
ATOM 4055 C CA . THR A 1 532 ? 3.801 6.285 -3.868 1.00 76.50 532 THR A CA 1
ATOM 4056 C C . THR A 1 532 ? 4.106 5.085 -4.767 1.00 76.50 532 THR A C 1
ATOM 4058 O O . THR A 1 532 ? 5.273 4.703 -4.890 1.00 76.50 532 THR A O 1
ATOM 4061 N N . PRO A 1 533 ? 3.105 4.471 -5.433 1.00 85.00 533 PRO A N 1
ATOM 4062 C CA . PRO A 1 533 ? 3.344 3.326 -6.305 1.00 85.00 533 PRO A CA 1
ATOM 4063 C C . PRO A 1 533 ? 4.319 3.663 -7.440 1.00 85.00 533 PRO A C 1
ATOM 4065 O O . PRO A 1 533 ? 3.997 4.434 -8.347 1.00 85.00 533 PRO A O 1
ATOM 4068 N N . VAL A 1 534 ? 5.505 3.053 -7.390 1.00 92.69 534 VAL A N 1
ATOM 4069 C CA . VAL A 1 534 ? 6.591 3.234 -8.358 1.00 92.69 534 VAL A CA 1
ATOM 4070 C C . VAL A 1 534 ? 7.188 1.886 -8.740 1.00 92.69 534 VAL A C 1
ATOM 4072 O O . VAL A 1 534 ? 7.411 1.025 -7.891 1.00 92.69 534 VAL A O 1
ATOM 4075 N N . TRP A 1 535 ? 7.434 1.690 -10.028 1.00 96.69 535 TRP A N 1
ATOM 4076 C CA . TRP A 1 535 ? 8.196 0.588 -10.592 1.00 96.69 535 TRP A CA 1
ATOM 4077 C C . TRP A 1 535 ? 9.549 1.113 -11.044 1.00 96.69 535 TRP A C 1
ATOM 4079 O O . TRP A 1 535 ? 9.620 2.169 -11.670 1.00 96.69 535 TRP A O 1
ATOM 4089 N N . ILE A 1 536 ? 10.604 0.369 -10.731 1.00 98.38 536 ILE A N 1
ATOM 4090 C CA . ILE A 1 536 ? 11.981 0.656 -11.125 1.00 98.38 536 ILE A CA 1
ATOM 4091 C C . ILE A 1 536 ? 12.579 -0.668 -11.582 1.00 98.38 536 ILE A C 1
ATOM 4093 O O . ILE A 1 536 ? 12.555 -1.654 -10.844 1.00 98.38 536 ILE A O 1
ATOM 4097 N N . LEU A 1 537 ? 13.092 -0.691 -12.803 1.00 98.62 537 LEU A N 1
ATOM 4098 C CA . LEU A 1 537 ? 13.731 -1.852 -13.407 1.00 98.62 537 LEU A CA 1
ATOM 4099 C C . LEU A 1 537 ? 15.089 -1.412 -13.941 1.00 98.62 537 LEU A C 1
ATOM 4101 O O . LEU A 1 537 ? 15.136 -0.475 -14.733 1.00 98.62 537 LEU A O 1
ATOM 4105 N N . ASP A 1 538 ? 16.168 -2.068 -13.523 1.00 98.69 538 ASP A N 1
ATOM 4106 C CA . ASP A 1 538 ? 17.508 -1.868 -14.093 1.00 98.69 538 ASP A CA 1
ATOM 4107 C C . ASP A 1 538 ? 17.770 -2.974 -15.116 1.00 98.69 538 ASP A C 1
ATOM 4109 O O . ASP A 1 538 ? 17.759 -4.160 -14.781 1.00 98.69 538 ASP A O 1
ATOM 4113 N N . VAL A 1 539 ? 17.906 -2.576 -16.378 1.00 98.69 539 VAL A N 1
ATOM 4114 C CA . VAL A 1 539 ? 17.921 -3.452 -17.547 1.00 98.69 539 VAL A CA 1
ATOM 4115 C C . VAL A 1 539 ? 19.286 -3.362 -18.216 1.00 98.69 539 VAL A C 1
ATOM 4117 O O . VAL A 1 539 ? 19.715 -2.279 -18.612 1.00 98.69 539 VAL A O 1
ATOM 4120 N N . THR A 1 540 ? 19.928 -4.508 -18.415 1.00 98.75 540 THR A N 1
ATOM 4121 C CA . THR A 1 540 ? 21.139 -4.661 -19.228 1.00 98.75 540 THR A CA 1
ATOM 4122 C C . THR A 1 540 ? 20.810 -5.480 -20.473 1.00 98.75 540 THR A C 1
ATOM 4124 O O . THR A 1 540 ? 20.204 -6.546 -20.374 1.00 98.75 540 THR A O 1
ATOM 4127 N N . LEU A 1 541 ? 21.217 -4.992 -21.644 1.00 98.62 541 LEU A N 1
ATOM 4128 C CA . LEU A 1 541 ? 20.977 -5.589 -22.956 1.00 98.62 541 LEU A CA 1
ATOM 4129 C C . LEU A 1 541 ? 22.316 -5.805 -23.673 1.00 98.62 541 LEU A C 1
ATOM 4131 O O . LEU A 1 541 ? 22.991 -4.835 -24.029 1.00 98.62 541 LEU A O 1
ATOM 4135 N N . ARG A 1 542 ? 22.684 -7.058 -23.950 1.00 98.31 542 ARG A N 1
ATOM 4136 C CA . ARG A 1 542 ? 23.802 -7.356 -24.863 1.00 98.31 542 ARG A CA 1
ATOM 4137 C C . ARG A 1 542 ? 23.449 -6.959 -26.303 1.00 98.31 542 ARG A C 1
ATOM 4139 O O . ARG A 1 542 ? 22.258 -6.857 -26.603 1.00 98.31 542 ARG A O 1
ATOM 4146 N N . PRO A 1 543 ? 24.425 -6.760 -27.206 1.00 97.81 543 PRO A N 1
ATOM 4147 C CA . PRO A 1 543 ? 24.142 -6.515 -28.621 1.00 97.81 543 PRO A CA 1
ATOM 4148 C C . PRO A 1 543 ? 23.144 -7.529 -29.198 1.00 97.81 543 PRO A C 1
ATOM 4150 O O . PRO A 1 543 ? 23.292 -8.740 -29.022 1.00 97.81 543 PRO A O 1
ATOM 4153 N N . GLY A 1 544 ? 22.085 -7.023 -29.833 1.00 95.56 544 GLY A N 1
ATOM 4154 C CA . GLY A 1 544 ? 20.983 -7.813 -30.390 1.00 95.56 544 GLY A CA 1
ATOM 4155 C C . GLY A 1 544 ? 19.925 -8.295 -29.389 1.00 95.56 544 GLY A C 1
ATOM 4156 O O . GLY A 1 544 ? 18.930 -8.891 -29.811 1.00 95.56 544 GLY A O 1
ATOM 4157 N N . ALA A 1 545 ? 20.095 -8.050 -28.087 1.00 97.12 545 ALA A N 1
ATOM 4158 C CA . ALA A 1 545 ? 19.115 -8.422 -27.072 1.00 97.12 545 ALA A CA 1
ATOM 4159 C C . ALA A 1 545 ? 17.868 -7.532 -27.127 1.00 97.12 545 ALA A C 1
ATOM 4161 O O . ALA A 1 545 ? 17.939 -6.337 -27.427 1.00 97.12 545 ALA A O 1
ATOM 4162 N N . ARG A 1 546 ? 16.717 -8.122 -26.790 1.00 95.56 546 ARG A N 1
ATOM 4163 C CA . ARG A 1 546 ? 15.402 -7.479 -26.854 1.00 95.56 546 ARG A CA 1
ATOM 4164 C C . ARG A 1 546 ? 14.624 -7.720 -25.574 1.00 95.56 546 ARG A C 1
ATOM 4166 O O . ARG A 1 546 ? 14.645 -8.818 -25.029 1.00 95.56 546 ARG A O 1
ATOM 4173 N N . VAL A 1 547 ? 13.890 -6.708 -25.129 1.00 96.69 547 VAL A N 1
ATOM 4174 C CA . VAL A 1 547 ? 12.990 -6.795 -23.978 1.00 96.69 547 VAL A CA 1
ATOM 4175 C C . VAL A 1 547 ? 11.653 -6.147 -24.322 1.00 96.69 547 VAL A C 1
ATOM 4177 O O . VAL A 1 547 ? 11.589 -5.050 -24.877 1.00 96.69 547 VAL A O 1
ATOM 4180 N N . VAL A 1 548 ? 10.573 -6.833 -23.947 1.00 96.06 548 VAL A N 1
ATOM 4181 C CA . VAL A 1 548 ? 9.216 -6.282 -23.928 1.00 96.06 548 VAL A CA 1
ATOM 4182 C C . VAL A 1 548 ? 8.786 -6.196 -22.476 1.00 96.06 548 VAL A C 1
ATOM 4184 O O . VAL A 1 548 ? 8.574 -7.220 -21.830 1.00 96.06 548 VAL A O 1
ATOM 4187 N N . GLN A 1 549 ? 8.669 -4.980 -21.956 1.00 97.38 549 GLN A N 1
ATOM 4188 C CA . GLN A 1 549 ? 8.316 -4.734 -20.565 1.00 97.38 549 GLN A CA 1
ATOM 4189 C C . GLN A 1 549 ? 6.879 -4.209 -20.467 1.00 97.38 549 GLN A C 1
ATOM 4191 O O . GLN A 1 549 ? 6.644 -3.037 -20.775 1.00 97.38 549 GLN A O 1
ATOM 4196 N N . PRO A 1 550 ? 5.910 -5.028 -20.015 1.00 94.38 550 PRO A N 1
ATOM 4197 C CA . PRO A 1 550 ? 4.575 -4.548 -19.685 1.00 94.38 550 PRO A CA 1
ATOM 4198 C C . PRO A 1 550 ? 4.636 -3.502 -18.573 1.00 94.38 550 PRO A C 1
ATOM 4200 O O . PRO A 1 550 ? 5.403 -3.652 -17.619 1.00 94.38 550 PRO A O 1
ATOM 4203 N N . LEU A 1 551 ? 3.810 -2.465 -18.676 1.00 91.94 551 LEU A N 1
ATOM 4204 C CA . LEU A 1 551 ? 3.669 -1.443 -17.642 1.00 91.94 551 LEU A CA 1
ATOM 4205 C C . LEU A 1 551 ? 2.203 -1.318 -17.217 1.00 91.94 551 LEU A C 1
ATOM 4207 O O . LEU A 1 551 ? 1.312 -1.499 -18.053 1.00 91.94 551 LEU A O 1
ATOM 4211 N N . PRO A 1 552 ? 1.917 -0.969 -15.950 1.00 86.00 552 PRO A N 1
ATOM 4212 C CA . PRO A 1 552 ? 0.543 -0.801 -15.503 1.00 86.00 552 PRO A CA 1
ATOM 4213 C C . PRO A 1 552 ? -0.211 0.244 -16.352 1.00 86.00 552 PRO A C 1
ATOM 4215 O O . PRO A 1 552 ? 0.334 1.325 -16.624 1.00 86.00 552 PRO A O 1
ATOM 4218 N N . PRO A 1 553 ? -1.455 -0.040 -16.786 1.00 82.62 553 PRO A N 1
ATOM 4219 C CA . PRO A 1 553 ? -2.240 0.894 -17.588 1.00 82.62 553 PRO A CA 1
ATOM 4220 C C . PRO A 1 553 ? -2.400 2.256 -16.906 1.00 82.62 553 PRO A C 1
ATOM 4222 O O . PRO A 1 553 ? -2.620 2.336 -15.698 1.00 82.62 553 PRO A O 1
ATOM 4225 N N . GLY A 1 554 ? -2.283 3.334 -17.684 1.00 85.88 554 GLY A N 1
ATOM 4226 C CA . GLY A 1 554 ? -2.434 4.703 -17.182 1.00 85.88 554 GLY A CA 1
ATOM 4227 C C . GLY A 1 554 ? -1.265 5.221 -16.338 1.00 85.88 554 GLY A C 1
ATOM 4228 O O . GLY A 1 554 ? -1.287 6.379 -15.932 1.00 85.88 554 GLY A O 1
ATOM 4229 N N . TRP A 1 555 ? -0.225 4.425 -16.079 1.00 94.88 555 TRP A N 1
ATOM 4230 C CA . TRP A 1 555 ? 0.954 4.919 -15.365 1.00 94.88 555 TRP A CA 1
ATOM 4231 C C . TRP A 1 555 ? 1.819 5.810 -16.249 1.00 94.88 555 TRP A C 1
ATOM 4233 O O . TRP A 1 555 ? 2.013 5.503 -17.426 1.00 94.88 555 TRP A O 1
ATOM 4243 N N . ASN A 1 556 ? 2.370 6.883 -15.680 1.00 97.88 556 ASN A N 1
ATOM 4244 C CA . ASN A 1 556 ? 3.414 7.654 -16.350 1.00 97.88 556 ASN A CA 1
ATOM 4245 C C . ASN A 1 556 ? 4.709 6.851 -16.334 1.00 97.88 556 ASN A C 1
ATOM 4247 O O . ASN A 1 556 ? 5.018 6.208 -15.333 1.00 97.88 556 ASN A O 1
ATOM 4251 N N . ALA A 1 557 ? 5.462 6.884 -17.432 1.00 98.50 557 ALA A N 1
ATOM 4252 C CA . ALA A 1 557 ? 6.678 6.097 -17.556 1.00 98.50 557 ALA A CA 1
ATOM 4253 C C . ALA A 1 557 ? 7.764 6.820 -18.344 1.00 98.50 557 ALA A C 1
ATOM 4255 O O . ALA A 1 557 ? 7.488 7.574 -19.281 1.00 98.50 557 ALA A O 1
ATOM 4256 N N . PHE A 1 558 ? 9.009 6.535 -17.985 1.00 98.81 558 PHE A N 1
ATOM 4257 C CA . PHE A 1 558 ? 10.180 6.956 -18.733 1.00 98.81 558 PHE A CA 1
ATOM 4258 C C . PHE A 1 558 ? 11.281 5.894 -18.667 1.00 98.81 558 PHE A C 1
ATOM 4260 O O . PHE A 1 558 ? 11.288 5.030 -17.791 1.00 98.81 558 PHE A O 1
ATOM 4267 N N . ALA A 1 559 ? 12.229 5.980 -19.591 1.00 98.81 559 ALA A N 1
ATOM 4268 C CA . ALA A 1 559 ? 13.474 5.236 -19.550 1.00 98.81 559 ALA A CA 1
ATOM 4269 C C . ALA A 1 559 ? 14.659 6.197 -19.561 1.00 98.81 559 ALA A C 1
ATOM 4271 O O . ALA A 1 559 ? 14.658 7.177 -20.306 1.00 98.81 559 ALA A O 1
ATOM 4272 N N . TYR A 1 560 ? 15.673 5.922 -18.747 1.00 98.81 560 TYR A N 1
ATOM 4273 C CA . TYR A 1 560 ? 16.913 6.691 -18.731 1.00 98.81 560 TYR A CA 1
ATOM 4274 C C . TYR A 1 560 ? 18.088 5.790 -19.095 1.00 98.81 560 TYR A C 1
ATOM 4276 O O . TYR A 1 560 ? 18.332 4.787 -18.423 1.00 98.81 560 TYR A O 1
ATOM 4284 N N . VAL A 1 561 ? 18.794 6.139 -20.172 1.00 98.75 561 VAL A N 1
ATOM 4285 C CA . VAL A 1 561 ? 19.904 5.338 -20.702 1.00 98.75 561 VAL A CA 1
ATOM 4286 C C . VAL A 1 561 ? 21.183 5.679 -19.936 1.00 98.75 561 VAL A C 1
ATOM 4288 O O . VAL A 1 561 ? 21.690 6.799 -20.027 1.00 98.75 561 VAL A O 1
ATOM 4291 N N . LEU A 1 562 ? 21.695 4.721 -19.167 1.00 98.44 562 LEU A N 1
ATOM 4292 C CA . LEU A 1 562 ? 22.904 4.858 -18.352 1.00 98.44 562 LEU A CA 1
ATOM 4293 C C . LEU A 1 562 ? 24.161 4.658 -19.200 1.00 98.44 562 LEU A C 1
ATOM 4295 O O . LEU A 1 562 ? 25.085 5.473 -19.159 1.00 98.44 562 LEU A O 1
ATOM 4299 N N . GLU A 1 563 ? 24.163 3.597 -20.005 1.00 98.00 563 GLU A N 1
ATOM 4300 C CA . GLU A 1 563 ? 25.295 3.160 -20.814 1.00 98.00 563 GLU A CA 1
ATOM 4301 C C . GLU A 1 563 ? 24.822 2.676 -22.178 1.00 98.00 563 GLU A C 1
ATOM 4303 O O . GLU A 1 563 ? 23.782 2.031 -22.293 1.00 98.00 563 GLU A O 1
ATOM 4308 N N . GLY A 1 564 ? 25.615 2.965 -23.209 1.00 97.44 564 GLY A N 1
ATOM 4309 C CA . GLY A 1 564 ? 25.291 2.542 -24.568 1.00 97.44 564 GLY A CA 1
ATOM 4310 C C . GLY A 1 564 ? 24.107 3.292 -25.157 1.00 97.44 564 GLY A C 1
ATOM 4311 O O . GLY A 1 564 ? 23.669 4.307 -24.621 1.00 97.44 564 GLY A O 1
ATOM 4312 N N . ASP A 1 565 ? 23.635 2.786 -26.287 1.00 97.50 565 ASP A N 1
ATOM 4313 C CA . ASP A 1 565 ? 22.501 3.331 -27.017 1.00 97.50 565 ASP A CA 1
ATOM 4314 C C . ASP A 1 565 ? 21.459 2.222 -27.167 1.00 97.50 565 ASP A C 1
ATOM 4316 O O . ASP A 1 565 ? 21.797 1.039 -27.221 1.00 97.50 565 ASP A O 1
ATOM 4320 N N . VAL A 1 566 ? 20.185 2.597 -27.215 1.00 98.25 566 VAL A N 1
ATOM 4321 C CA . VAL A 1 566 ? 19.078 1.649 -27.372 1.00 98.25 566 VAL A CA 1
ATOM 4322 C C . VAL A 1 566 ? 18.122 2.115 -28.452 1.00 98.25 566 VAL A C 1
ATOM 4324 O O . VAL A 1 566 ? 18.031 3.305 -28.759 1.00 98.25 566 VAL A O 1
ATOM 4327 N N . VAL A 1 567 ? 17.360 1.183 -29.005 1.00 97.25 567 VAL A N 1
ATOM 4328 C CA . VAL A 1 567 ? 16.237 1.483 -29.889 1.00 97.25 567 VAL A CA 1
ATOM 4329 C C . VAL A 1 567 ? 14.953 1.096 -29.175 1.00 97.25 567 VAL A C 1
ATOM 4331 O O . VAL A 1 567 ? 14.788 -0.047 -28.755 1.00 97.25 567 VAL A O 1
ATOM 4334 N N . PHE A 1 568 ? 14.040 2.055 -29.033 1.00 96.88 568 PHE A N 1
ATOM 4335 C CA . PHE A 1 568 ? 12.687 1.787 -28.557 1.00 96.88 568 PHE A CA 1
ATOM 4336 C C . PHE A 1 568 ? 11.727 1.596 -29.727 1.00 96.88 568 PHE A C 1
ATOM 4338 O O . PHE A 1 568 ? 11.955 2.144 -30.802 1.00 96.88 568 PHE A O 1
ATOM 4345 N N . GLY A 1 569 ? 10.639 0.870 -29.490 1.00 91.12 569 GLY A N 1
ATOM 4346 C CA . GLY A 1 569 ? 9.589 0.618 -30.479 1.00 91.12 569 GLY A CA 1
ATOM 4347 C C . GLY A 1 569 ? 9.573 -0.827 -30.965 1.00 91.12 569 GLY A C 1
ATOM 4348 O O . GLY A 1 569 ? 10.515 -1.597 -30.752 1.00 91.12 569 GLY A O 1
ATOM 4349 N N . ARG A 1 570 ? 8.461 -1.235 -31.578 1.00 87.12 570 ARG A N 1
ATOM 4350 C CA . ARG A 1 570 ? 8.267 -2.638 -31.968 1.00 87.12 570 ARG A CA 1
ATOM 4351 C C . ARG A 1 570 ? 9.189 -3.035 -33.135 1.00 87.12 570 ARG A C 1
ATOM 4353 O O . ARG A 1 570 ? 9.219 -2.348 -34.155 1.00 87.12 570 ARG A O 1
ATOM 4360 N N . PRO A 1 571 ? 9.899 -4.179 -33.058 1.00 77.62 571 PRO A N 1
ATOM 4361 C CA . PRO A 1 571 ? 10.652 -4.691 -34.201 1.00 77.62 571 PRO A CA 1
ATOM 4362 C C . PRO A 1 571 ? 9.754 -4.910 -35.428 1.00 77.62 571 PRO A C 1
ATOM 4364 O O . PRO A 1 571 ? 8.687 -5.514 -35.314 1.00 77.62 571 PRO A O 1
ATOM 4367 N N . GLY A 1 572 ? 10.206 -4.445 -36.597 1.00 75.19 572 GLY A N 1
ATOM 4368 C CA . GLY A 1 572 ? 9.479 -4.561 -37.867 1.00 75.19 572 GLY A CA 1
ATOM 4369 C C . GLY A 1 572 ? 8.466 -3.446 -38.155 1.00 75.19 572 GLY A C 1
ATOM 4370 O O . GLY A 1 572 ? 7.843 -3.484 -39.212 1.00 75.19 572 GLY A O 1
ATOM 4371 N N . ASP A 1 573 ? 8.312 -2.466 -37.260 1.00 80.31 573 ASP A N 1
ATOM 4372 C CA . ASP A 1 573 ? 7.536 -1.244 -37.499 1.00 80.31 573 ASP A CA 1
ATOM 4373 C C . ASP A 1 573 ? 8.466 -0.021 -37.481 1.00 80.31 573 ASP A C 1
ATOM 4375 O O . ASP A 1 573 ? 8.659 0.632 -36.456 1.00 80.31 573 ASP A O 1
ATOM 4379 N N . ASP A 1 574 ? 9.098 0.269 -38.622 1.00 76.75 574 ASP A N 1
ATOM 4380 C CA . ASP A 1 574 ? 10.111 1.331 -38.737 1.00 76.75 574 ASP A CA 1
ATOM 4381 C C . ASP A 1 574 ? 9.580 2.726 -38.371 1.00 76.75 574 ASP A C 1
ATOM 4383 O O . ASP A 1 574 ? 10.365 3.604 -38.016 1.00 76.75 574 ASP A O 1
ATOM 4387 N N . ALA A 1 575 ? 8.261 2.939 -38.427 1.00 76.12 575 ALA A N 1
ATOM 4388 C CA . ALA A 1 575 ? 7.643 4.204 -38.043 1.00 76.12 575 ALA A CA 1
ATOM 4389 C C . ALA A 1 575 ? 7.597 4.412 -36.515 1.00 76.12 575 ALA A C 1
ATOM 4391 O O . ALA A 1 575 ? 7.566 5.557 -36.064 1.00 76.12 575 ALA A O 1
ATOM 4392 N N . ASP A 1 576 ? 7.609 3.331 -35.729 1.00 79.88 576 ASP A N 1
ATOM 4393 C CA . ASP A 1 576 ? 7.609 3.347 -34.256 1.00 79.88 576 ASP A CA 1
ATOM 4394 C C . ASP A 1 576 ? 9.027 3.230 -33.664 1.00 79.88 576 ASP A C 1
ATOM 4396 O O . ASP A 1 576 ? 9.265 3.549 -32.497 1.00 79.88 576 ASP A O 1
ATOM 4400 N N . ARG A 1 577 ? 10.007 2.806 -34.473 1.00 88.81 577 ARG A N 1
ATOM 4401 C CA . ARG A 1 577 ? 11.398 2.638 -34.037 1.00 88.81 577 ARG A CA 1
ATOM 4402 C C . ARG A 1 577 ? 12.092 3.978 -33.813 1.00 88.81 577 ARG A C 1
ATOM 4404 O O . ARG A 1 577 ? 12.232 4.797 -34.720 1.00 88.81 577 ARG A O 1
ATOM 4411 N N . ARG A 1 578 ? 12.623 4.178 -32.607 1.00 94.69 578 ARG A N 1
ATOM 4412 C CA . ARG A 1 578 ? 13.312 5.409 -32.213 1.00 94.69 578 ARG A CA 1
ATOM 4413 C C . ARG A 1 578 ? 14.611 5.119 -31.455 1.00 94.69 578 ARG A C 1
ATOM 4415 O O . ARG A 1 578 ? 14.553 4.680 -30.305 1.00 94.69 578 ARG A O 1
ATOM 4422 N N . PRO A 1 579 ? 15.778 5.409 -32.059 1.00 95.75 579 PRO A N 1
ATOM 4423 C CA . PRO A 1 579 ? 17.060 5.373 -31.365 1.00 95.75 579 PRO A CA 1
ATOM 4424 C C . PRO A 1 579 ? 17.125 6.431 -30.259 1.00 95.75 579 PRO A C 1
ATOM 4426 O O . PRO A 1 579 ? 16.706 7.578 -30.450 1.00 95.75 579 PRO A O 1
ATOM 4429 N N . VAL A 1 580 ? 17.664 6.051 -29.107 1.00 97.94 580 VAL A N 1
ATOM 4430 C CA . VAL A 1 580 ? 17.868 6.909 -27.940 1.00 97.94 580 VAL A CA 1
ATOM 4431 C C . VAL A 1 580 ? 19.271 6.654 -27.403 1.00 97.94 580 VAL A C 1
ATOM 4433 O O . VAL A 1 580 ? 19.607 5.540 -27.007 1.00 97.94 580 VAL A O 1
ATOM 4436 N N . ALA A 1 581 ? 20.088 7.705 -27.414 1.00 98.12 581 ALA A N 1
ATOM 4437 C CA . ALA A 1 581 ? 21.492 7.615 -27.049 1.00 98.12 581 ALA A CA 1
ATOM 4438 C C . ALA A 1 581 ? 21.717 7.659 -25.531 1.00 98.12 581 ALA A C 1
ATOM 4440 O O . ALA A 1 581 ? 20.843 8.080 -24.764 1.00 98.12 581 ALA A O 1
ATOM 4441 N N . GLN A 1 582 ? 22.931 7.315 -25.107 1.00 98.31 582 GLN A N 1
ATOM 4442 C CA . GLN A 1 582 ? 23.380 7.430 -23.720 1.00 98.31 582 GLN A CA 1
ATOM 4443 C C . GLN A 1 582 ? 23.016 8.787 -23.080 1.00 98.31 582 GLN A C 1
ATOM 4445 O O . GLN A 1 582 ? 23.043 9.844 -23.722 1.00 98.31 582 GLN A O 1
ATOM 4450 N N . PHE A 1 583 ? 22.668 8.756 -21.792 1.00 98.44 583 PHE A N 1
ATOM 4451 C CA . PHE A 1 583 ? 22.255 9.894 -20.959 1.00 98.44 583 PHE A CA 1
ATOM 4452 C C . PHE A 1 583 ? 20.993 10.631 -21.413 1.00 98.44 583 PHE A C 1
ATOM 4454 O O . PHE A 1 583 ? 20.687 11.708 -20.887 1.00 98.44 583 PHE A O 1
ATOM 4461 N N . HIS A 1 584 ? 20.234 10.069 -22.352 1.00 98.56 584 HIS A N 1
ATOM 4462 C CA . HIS A 1 584 ? 18.917 10.582 -22.688 1.00 98.56 584 HIS A CA 1
ATOM 4463 C C . HIS A 1 584 ? 17.844 9.977 -21.788 1.00 98.56 584 HIS A C 1
ATOM 4465 O O . HIS A 1 584 ? 17.905 8.816 -21.382 1.00 98.56 584 HIS A O 1
ATOM 4471 N N . ASN A 1 585 ? 16.830 10.789 -21.512 1.00 98.56 585 ASN A N 1
ATOM 4472 C CA . ASN A 1 585 ? 15.567 10.351 -20.948 1.00 98.56 585 ASN A CA 1
ATOM 4473 C C . ASN A 1 585 ? 14.539 10.241 -22.081 1.00 98.56 585 ASN A C 1
ATOM 4475 O O . ASN A 1 585 ? 14.372 11.195 -22.844 1.00 98.56 585 ASN A O 1
ATOM 4479 N N . ALA A 1 586 ? 13.879 9.092 -22.192 1.00 98.44 586 ALA A N 1
ATOM 4480 C CA . ALA A 1 586 ? 12.766 8.831 -23.092 1.00 98.44 586 ALA A CA 1
ATOM 4481 C C . ALA A 1 586 ? 11.469 8.711 -22.283 1.00 98.44 586 ALA A C 1
ATOM 4483 O O . ALA A 1 586 ? 11.284 7.756 -21.539 1.00 98.44 586 ALA A O 1
ATOM 4484 N N . VAL A 1 587 ? 10.567 9.675 -22.438 1.00 98.31 587 VAL A N 1
ATOM 4485 C CA . VAL A 1 587 ? 9.238 9.706 -21.821 1.00 98.31 587 VAL A CA 1
ATOM 4486 C C . VAL A 1 587 ? 8.237 9.033 -22.747 1.00 98.31 587 VAL A C 1
ATOM 4488 O O . VAL A 1 587 ? 8.130 9.398 -23.925 1.00 98.31 587 VAL A O 1
ATOM 4491 N N . PHE A 1 588 ? 7.485 8.082 -22.204 1.00 97.62 588 PHE A N 1
ATOM 4492 C CA . PHE A 1 588 ? 6.507 7.296 -22.946 1.00 97.62 588 PHE A CA 1
ATOM 4493 C C . PHE A 1 588 ? 5.093 7.845 -22.798 1.00 97.62 588 PHE A C 1
ATOM 4495 O O . PHE A 1 588 ? 4.741 8.452 -21.788 1.00 97.62 588 PHE A O 1
ATOM 4502 N N . SER A 1 589 ? 4.262 7.571 -23.801 1.00 93.50 589 SER A N 1
ATOM 4503 C CA . SER A 1 589 ? 2.822 7.763 -23.701 1.00 93.50 589 SER A CA 1
ATOM 4504 C C . SER A 1 589 ? 2.209 6.827 -22.662 1.00 93.50 589 SER A C 1
ATOM 4506 O O . SER A 1 589 ? 2.693 5.718 -22.433 1.00 93.50 589 SER A O 1
ATOM 4508 N N . GLN A 1 590 ? 1.117 7.271 -22.038 1.00 91.38 590 GLN A N 1
ATOM 4509 C CA . GLN A 1 590 ? 0.270 6.399 -21.218 1.00 91.38 590 GLN A CA 1
ATOM 4510 C C . GLN A 1 590 ? -0.561 5.441 -22.085 1.00 91.38 590 GLN A C 1
ATOM 4512 O O . GLN A 1 590 ? -1.033 4.423 -21.582 1.00 91.38 590 GLN A O 1
ATOM 4517 N N . GLU A 1 591 ? -0.739 5.764 -23.370 1.00 87.81 591 GLU A N 1
ATOM 4518 C CA . GLU A 1 591 ? -1.362 4.880 -24.354 1.00 87.81 591 GLU A CA 1
ATOM 4519 C C . GLU A 1 591 ? -0.403 3.747 -24.733 1.00 87.81 591 GLU A C 1
ATOM 4521 O O . GLU A 1 591 ? 0.758 3.997 -25.061 1.00 87.81 591 GLU A O 1
ATOM 4526 N N . GLY A 1 592 ? -0.907 2.511 -24.706 1.00 87.25 592 GLY A N 1
ATOM 4527 C CA . GLY A 1 592 ? -0.135 1.291 -24.935 1.00 87.25 592 GLY A CA 1
ATOM 4528 C C . GLY A 1 592 ? 0.136 0.494 -23.654 1.00 87.25 592 GLY A C 1
ATOM 4529 O O . GLY A 1 592 ? 0.050 0.991 -22.527 1.00 87.25 592 GLY A O 1
ATOM 4530 N N . ASP A 1 593 ? 0.493 -0.770 -23.837 1.00 86.75 593 ASP A N 1
ATOM 4531 C CA . ASP A 1 593 ? 0.591 -1.777 -22.779 1.00 86.75 593 ASP A CA 1
ATOM 4532 C C . ASP A 1 593 ? 2.036 -2.036 -22.332 1.00 86.75 593 ASP A C 1
ATOM 4534 O O . ASP A 1 593 ? 2.266 -2.471 -21.203 1.00 86.75 593 ASP A O 1
ATOM 4538 N N . ALA A 1 594 ? 3.019 -1.803 -23.210 1.00 94.31 594 ALA A N 1
ATOM 4539 C CA . ALA A 1 594 ? 4.401 -2.212 -22.969 1.00 94.31 594 ALA A CA 1
ATOM 4540 C C . ALA A 1 594 ? 5.445 -1.287 -23.604 1.00 94.31 594 ALA A C 1
ATOM 4542 O O . ALA A 1 594 ? 5.214 -0.667 -24.641 1.00 94.31 594 ALA A O 1
ATOM 4543 N N . VAL A 1 595 ? 6.631 -1.250 -22.999 1.00 96.62 595 VAL A N 1
ATOM 4544 C CA . VAL A 1 595 ? 7.840 -0.662 -23.584 1.00 96.62 595 VAL A CA 1
ATOM 4545 C C . VAL A 1 595 ? 8.608 -1.756 -24.315 1.00 96.62 595 VAL A C 1
ATOM 4547 O O . VAL A 1 595 ? 8.948 -2.783 -23.730 1.00 96.62 595 VAL A O 1
ATOM 4550 N N . TYR A 1 596 ? 8.887 -1.518 -25.592 1.00 96.81 596 TYR A N 1
ATOM 4551 C CA . TYR A 1 596 ? 9.754 -2.352 -26.416 1.00 96.81 596 TYR A CA 1
ATOM 4552 C C . TYR A 1 596 ? 11.119 -1.690 -26.483 1.00 96.81 596 TYR A C 1
ATOM 4554 O O . TYR A 1 596 ? 11.193 -0.524 -26.867 1.00 96.81 596 TYR A O 1
ATOM 4562 N N . VAL A 1 597 ? 12.170 -2.412 -26.107 1.00 97.75 597 VAL A N 1
ATOM 4563 C CA . VAL A 1 597 ? 13.543 -1.908 -26.144 1.00 97.75 597 VAL A CA 1
ATOM 4564 C C . VAL A 1 597 ? 14.493 -2.978 -26.656 1.00 97.75 597 VAL A C 1
ATOM 4566 O O . VAL A 1 597 ? 14.361 -4.157 -26.323 1.00 97.75 597 VAL A O 1
ATOM 4569 N N . GLU A 1 598 ? 15.462 -2.564 -27.458 1.00 96.69 598 GLU A N 1
ATOM 4570 C CA . GLU A 1 598 ? 16.537 -3.426 -27.923 1.00 96.69 598 GLU A CA 1
ATOM 4571 C C . GLU A 1 598 ? 17.878 -2.701 -27.973 1.00 96.69 598 GLU A C 1
ATOM 4573 O O . GLU A 1 598 ? 17.941 -1.475 -28.100 1.00 96.69 598 GLU A O 1
ATOM 4578 N N . ASN A 1 599 ? 18.946 -3.486 -27.881 1.00 97.81 599 ASN A N 1
ATOM 4579 C CA . ASN A 1 599 ? 20.286 -3.051 -28.244 1.00 97.81 599 ASN A CA 1
ATOM 4580 C C . ASN A 1 599 ? 20.564 -3.505 -29.683 1.00 97.81 599 ASN A C 1
ATOM 4582 O O . ASN A 1 599 ? 20.240 -4.639 -30.047 1.00 97.81 599 ASN A O 1
ATOM 4586 N N . ASP A 1 600 ? 21.132 -2.621 -30.500 1.00 93.56 600 ASP A N 1
ATOM 4587 C CA . ASP A 1 600 ? 21.400 -2.903 -31.910 1.00 93.56 600 ASP A CA 1
ATOM 4588 C C . ASP A 1 600 ? 22.301 -4.154 -32.040 1.00 93.56 600 ASP A C 1
ATOM 4590 O O . ASP A 1 600 ? 23.268 -4.287 -31.282 1.00 93.56 600 ASP A O 1
ATOM 4594 N N . PRO A 1 601 ? 22.004 -5.113 -32.939 1.00 92.88 601 PRO A N 1
ATOM 4595 C CA . PRO A 1 601 ? 22.883 -6.257 -33.192 1.00 92.88 601 PRO A CA 1
ATOM 4596 C C . PRO A 1 601 ? 24.320 -5.874 -33.566 1.00 92.88 601 PRO A C 1
ATOM 4598 O O . PRO A 1 601 ? 25.243 -6.617 -33.235 1.00 92.88 601 PRO A O 1
ATOM 4601 N N . ASP A 1 602 ? 24.508 -4.723 -34.215 1.00 94.12 602 ASP A N 1
ATOM 4602 C CA . ASP A 1 602 ? 25.814 -4.200 -34.621 1.00 94.12 602 ASP A CA 1
ATOM 4603 C C . ASP A 1 602 ? 26.475 -3.340 -33.521 1.00 94.12 602 ASP A C 1
ATOM 4605 O O . ASP A 1 602 ? 27.555 -2.773 -33.723 1.00 94.12 602 ASP A O 1
ATOM 4609 N N . ALA A 1 603 ? 25.856 -3.226 -32.337 1.00 94.19 603 ALA A N 1
ATOM 4610 C CA . ALA A 1 603 ? 26.428 -2.498 -31.213 1.00 94.19 603 ALA A CA 1
ATOM 4611 C C . ALA A 1 603 ? 27.713 -3.162 -30.698 1.00 94.19 603 ALA A C 1
ATOM 4613 O O . ALA A 1 603 ? 27.818 -4.376 -30.540 1.00 94.19 603 ALA A O 1
ATOM 4614 N N . ILE A 1 604 ? 28.700 -2.330 -30.362 1.00 92.38 604 ILE A N 1
ATOM 4615 C CA . ILE A 1 604 ? 30.016 -2.781 -29.879 1.00 92.38 604 ILE A CA 1
ATOM 4616 C C . ILE A 1 604 ? 30.085 -2.982 -28.357 1.00 92.38 604 ILE A C 1
ATOM 4618 O O . ILE A 1 604 ? 31.086 -3.489 -27.855 1.00 92.38 604 ILE A O 1
ATOM 4622 N N . LYS A 1 605 ? 29.062 -2.541 -27.616 1.00 95.06 605 LYS A N 1
ATOM 4623 C CA . LYS A 1 605 ? 28.979 -2.627 -26.152 1.00 95.06 605 LYS A CA 1
ATOM 4624 C C . LYS A 1 605 ? 27.557 -2.947 -25.703 1.00 95.06 605 LYS A C 1
ATOM 4626 O O . LYS A 1 605 ? 26.594 -2.674 -26.423 1.00 95.06 605 LYS A O 1
ATOM 4631 N N . ASP A 1 606 ? 27.445 -3.484 -24.495 1.00 98.00 606 ASP A N 1
ATOM 4632 C CA . ASP A 1 606 ? 26.167 -3.636 -23.810 1.00 98.00 606 ASP A CA 1
ATOM 4633 C C . ASP A 1 606 ? 25.515 -2.261 -23.599 1.00 98.00 606 ASP A C 1
ATOM 4635 O O . ASP A 1 606 ? 26.192 -1.235 -23.454 1.00 98.00 606 ASP A O 1
ATOM 4639 N N . ALA A 1 607 ? 24.186 -2.250 -23.584 1.00 98.56 607 ALA A N 1
ATOM 4640 C CA . ALA A 1 607 ? 23.397 -1.096 -23.196 1.00 98.56 607 ALA A CA 1
ATOM 4641 C C . ALA A 1 607 ? 22.802 -1.334 -21.808 1.00 98.56 607 ALA A C 1
ATOM 4643 O O . ALA A 1 607 ? 22.340 -2.435 -21.502 1.00 98.56 607 ALA A O 1
ATOM 4644 N N . ARG A 1 608 ? 22.784 -0.298 -20.970 1.00 98.62 608 ARG A N 1
ATOM 4645 C CA . ARG A 1 608 ? 22.157 -0.326 -19.648 1.00 98.62 608 ARG A CA 1
ATOM 4646 C C . ARG A 1 608 ? 21.219 0.855 -19.502 1.00 98.62 608 ARG A C 1
ATOM 4648 O O . ARG A 1 608 ? 21.586 1.993 -19.796 1.00 98.62 608 ARG A O 1
ATOM 4655 N N . LEU A 1 609 ? 20.011 0.599 -19.028 1.00 98.81 609 LEU A N 1
ATOM 4656 C CA . LEU A 1 609 ? 18.990 1.614 -18.815 1.00 98.81 609 LEU A CA 1
ATOM 4657 C C . LEU A 1 609 ? 18.147 1.282 -17.592 1.00 98.81 609 LEU A C 1
ATOM 4659 O O . LEU A 1 609 ? 17.970 0.117 -17.249 1.00 98.81 609 LEU A O 1
ATOM 4663 N N . VAL A 1 610 ? 17.556 2.310 -16.992 1.00 98.81 610 VAL A N 1
ATOM 4664 C CA . VAL A 1 610 ? 16.449 2.117 -16.054 1.00 98.81 610 VAL A CA 1
ATOM 4665 C C . VAL A 1 610 ? 15.124 2.389 -16.748 1.00 98.81 610 VAL A C 1
ATOM 4667 O O . VAL A 1 610 ? 15.002 3.378 -17.470 1.00 98.81 610 VAL A O 1
ATOM 4670 N N . ILE A 1 611 ? 14.129 1.534 -16.517 1.00 98.81 611 ILE A N 1
ATOM 4671 C CA . ILE A 1 611 ? 12.727 1.789 -16.866 1.00 98.81 611 ILE A CA 1
ATOM 4672 C C . ILE A 1 611 ? 11.991 2.093 -15.567 1.00 98.81 611 ILE A C 1
ATOM 4674 O O . ILE A 1 611 ? 11.997 1.284 -14.638 1.00 98.81 611 ILE A O 1
ATOM 4678 N N . VAL A 1 612 ? 11.360 3.262 -15.507 1.00 98.75 612 VAL A N 1
ATOM 4679 C CA . VAL A 1 612 ? 10.663 3.750 -14.319 1.00 98.75 612 VAL A CA 1
ATOM 4680 C C . VAL A 1 612 ? 9.224 4.086 -14.685 1.00 98.75 612 VAL A C 1
ATOM 4682 O O . VAL A 1 612 ? 8.977 4.781 -15.671 1.00 98.75 612 VAL A O 1
ATOM 4685 N N . ALA A 1 613 ? 8.266 3.601 -13.897 1.00 98.19 613 ALA A N 1
ATOM 4686 C CA . ALA A 1 613 ? 6.848 3.899 -14.080 1.00 98.19 613 ALA A CA 1
ATOM 4687 C C . ALA A 1 613 ? 6.178 4.202 -12.742 1.00 98.19 613 ALA A C 1
ATOM 4689 O O . ALA A 1 613 ? 6.536 3.615 -11.731 1.00 98.19 613 ALA A O 1
ATOM 4690 N N . GLY A 1 614 ? 5.215 5.117 -12.707 1.00 95.06 614 GLY A N 1
ATOM 4691 C CA . GLY A 1 614 ? 4.559 5.520 -11.464 1.00 95.06 614 GLY A CA 1
ATOM 4692 C C . GLY A 1 614 ? 3.103 5.891 -11.674 1.00 95.06 614 GLY A C 1
ATOM 4693 O O . GLY A 1 614 ? 2.722 6.353 -12.755 1.00 95.06 614 GLY A O 1
ATOM 4694 N N . LEU A 1 615 ? 2.293 5.687 -10.635 1.00 88.56 615 LEU A N 1
ATOM 4695 C CA . LEU A 1 615 ? 0.897 6.114 -10.627 1.00 88.56 615 LEU A CA 1
ATOM 4696 C C . LEU A 1 615 ? 0.839 7.655 -10.626 1.00 88.56 615 LEU A C 1
ATOM 4698 O O . LEU A 1 615 ? 1.322 8.265 -9.671 1.00 88.56 615 LEU A O 1
ATOM 4702 N N . PRO A 1 616 ? 0.259 8.300 -11.657 1.00 90.81 616 PRO A N 1
ATOM 4703 C CA . PRO A 1 616 ? 0.084 9.744 -11.679 1.00 90.81 616 PRO A CA 1
ATOM 4704 C C . PRO A 1 616 ? -0.776 10.184 -10.498 1.00 90.81 616 PRO A C 1
ATOM 4706 O O . PRO A 1 616 ? -1.855 9.634 -10.276 1.00 90.81 616 PRO A O 1
ATOM 4709 N N . LEU A 1 617 ? -0.315 11.195 -9.769 1.00 87.19 617 LEU A N 1
ATOM 4710 C CA . LEU A 1 617 ? -1.095 11.838 -8.718 1.00 87.19 617 LEU A CA 1
ATOM 4711 C C . LEU A 1 617 ? -1.844 13.033 -9.307 1.00 87.19 617 LEU A C 1
ATOM 4713 O O . LEU A 1 617 ? -1.221 13.928 -9.889 1.00 87.19 617 LEU A O 1
ATOM 4717 N N . ASP A 1 618 ? -3.167 13.043 -9.143 1.00 89.19 618 ASP A N 1
ATOM 4718 C CA . ASP A 1 618 ? -4.030 14.169 -9.510 1.00 89.19 618 ASP A CA 1
ATOM 4719 C C . ASP A 1 618 ? -4.030 15.214 -8.388 1.00 89.19 618 ASP A C 1
ATOM 4721 O O . ASP A 1 618 ? -4.976 15.354 -7.613 1.00 89.19 618 ASP A O 1
ATOM 4725 N N . GLN A 1 619 ? -2.897 15.902 -8.249 1.00 92.38 619 GLN A N 1
ATOM 4726 C CA . GLN A 1 619 ? -2.698 16.922 -7.228 1.00 92.38 619 GLN A CA 1
ATOM 4727 C C . GLN A 1 619 ? -1.818 18.058 -7.734 1.00 92.38 619 GLN A C 1
ATOM 4729 O O . GLN A 1 619 ? -1.033 17.929 -8.677 1.00 92.38 619 GLN A O 1
ATOM 4734 N N . LYS A 1 620 ? -1.925 19.206 -7.067 1.00 94.56 620 LYS A N 1
ATOM 4735 C CA . LYS A 1 620 ? -1.078 20.355 -7.365 1.00 94.56 620 LYS A CA 1
ATOM 4736 C C . LYS A 1 620 ? 0.320 20.140 -6.792 1.00 94.56 620 LYS A C 1
ATOM 4738 O O . LYS A 1 620 ? 0.458 19.888 -5.601 1.00 94.56 620 LYS A O 1
ATOM 4743 N N . ILE A 1 621 ? 1.344 20.326 -7.620 1.00 97.12 621 ILE A N 1
ATOM 4744 C CA . ILE A 1 621 ? 2.748 20.268 -7.207 1.00 97.12 621 ILE A CA 1
ATOM 4745 C C . ILE A 1 621 ? 3.274 21.698 -7.083 1.00 97.12 621 ILE A C 1
ATOM 4747 O O . ILE A 1 621 ? 3.295 22.451 -8.060 1.00 97.12 621 ILE A O 1
ATOM 4751 N N . VAL A 1 622 ? 3.698 22.088 -5.883 1.00 97.25 622 VAL A N 1
ATOM 4752 C CA . VAL A 1 622 ? 4.411 23.343 -5.629 1.00 97.25 622 VAL A CA 1
ATOM 4753 C C . VAL A 1 622 ? 5.760 23.002 -5.013 1.00 97.25 622 VAL A C 1
ATOM 4755 O O . VAL A 1 622 ? 5.865 22.685 -3.831 1.00 97.25 622 VAL A O 1
ATOM 4758 N N . GLN A 1 623 ? 6.795 23.070 -5.846 1.00 97.12 623 GLN A N 1
ATOM 4759 C CA . GLN A 1 623 ? 8.175 22.811 -5.459 1.00 97.12 623 GLN A CA 1
ATOM 4760 C C . GLN A 1 623 ? 8.946 24.124 -5.313 1.00 97.12 623 GLN A C 1
ATOM 4762 O O . GLN A 1 623 ? 8.968 24.949 -6.231 1.00 97.12 623 GLN A O 1
ATOM 4767 N N . TYR A 1 624 ? 9.624 24.291 -4.180 1.00 96.25 624 TYR A N 1
ATOM 4768 C CA . TYR A 1 624 ? 10.604 25.350 -3.967 1.00 96.25 624 TYR A CA 1
ATOM 4769 C C . TYR A 1 624 ? 11.841 24.776 -3.278 1.00 96.25 624 TYR A C 1
ATOM 4771 O O . TYR A 1 624 ? 11.849 24.540 -2.069 1.00 96.25 624 TYR A O 1
ATOM 4779 N N . GLY A 1 625 ? 12.885 24.524 -4.072 1.00 94.25 625 GLY A N 1
ATOM 4780 C CA . GLY A 1 625 ? 14.087 23.835 -3.609 1.00 94.25 625 GLY A CA 1
ATOM 4781 C C . GLY A 1 625 ? 13.742 22.463 -3.001 1.00 94.25 625 GLY A C 1
ATOM 4782 O O . GLY A 1 625 ? 13.160 21.644 -3.717 1.00 94.25 625 GLY A O 1
ATOM 4783 N N . PRO A 1 626 ? 14.064 22.216 -1.716 1.00 96.62 626 PRO A N 1
ATOM 4784 C CA . PRO A 1 626 ? 13.839 20.932 -1.038 1.00 96.62 626 PRO A CA 1
ATOM 4785 C C . PRO A 1 626 ? 12.402 20.688 -0.545 1.00 96.62 626 PRO A C 1
ATOM 4787 O O . PRO A 1 626 ? 12.109 19.647 0.045 1.00 96.62 626 PRO A O 1
ATOM 4790 N N . PHE A 1 627 ? 11.505 21.662 -0.704 1.00 98.38 627 PHE A N 1
ATOM 4791 C CA . PHE A 1 627 ? 10.146 21.578 -0.176 1.00 98.38 627 PHE A CA 1
ATOM 4792 C C . PHE A 1 627 ? 9.149 21.364 -1.308 1.00 98.38 627 PHE A C 1
ATOM 4794 O O . PHE A 1 627 ? 9.047 22.205 -2.208 1.00 98.38 627 PHE A O 1
ATOM 4801 N N . VAL A 1 628 ? 8.405 20.256 -1.244 1.00 98.06 628 VAL A N 1
ATOM 4802 C CA . VAL A 1 628 ? 7.386 19.900 -2.237 1.00 98.06 628 VAL A CA 1
ATOM 4803 C C . VAL A 1 628 ? 6.040 19.690 -1.566 1.00 98.06 628 VAL A C 1
ATOM 4805 O O . VAL A 1 628 ? 5.768 18.681 -0.920 1.00 98.06 628 VAL A O 1
ATOM 4808 N N . VAL A 1 629 ? 5.168 20.670 -1.743 1.00 97.44 629 VAL A N 1
ATOM 4809 C CA . VAL A 1 629 ? 3.866 20.778 -1.073 1.00 97.44 629 VAL A CA 1
ATOM 4810 C C . VAL A 1 629 ? 2.784 21.147 -2.094 1.00 97.44 629 VAL A C 1
ATOM 4812 O O . VAL A 1 629 ? 3.058 21.177 -3.296 1.00 97.44 629 VAL A O 1
ATOM 4815 N N . ASN A 1 630 ? 1.541 21.380 -1.672 1.00 97.06 630 ASN A N 1
ATOM 4816 C CA . ASN A 1 630 ? 0.419 21.590 -2.592 1.00 97.06 630 ASN A CA 1
ATOM 4817 C C . ASN A 1 630 ? 0.050 23.076 -2.797 1.00 97.06 630 ASN A C 1
ATOM 4819 O O . ASN A 1 630 ? -0.672 23.406 -3.746 1.00 97.06 630 ASN A O 1
ATOM 4823 N N . SER A 1 631 ? 0.579 24.002 -1.987 1.00 97.12 631 SER A N 1
ATOM 4824 C CA . SER A 1 631 ? 0.312 25.448 -2.100 1.00 97.12 631 SER A CA 1
ATOM 4825 C C . SER A 1 631 ? 1.553 26.335 -1.900 1.00 97.12 631 SER A C 1
ATOM 4827 O O . SER A 1 631 ? 2.596 25.891 -1.426 1.00 97.12 631 SER A O 1
ATOM 4829 N N . LYS A 1 632 ? 1.476 27.614 -2.306 1.00 96.69 632 LYS A N 1
ATOM 4830 C CA . LYS A 1 632 ? 2.589 28.568 -2.098 1.00 96.69 632 LYS A CA 1
ATOM 4831 C C . LYS A 1 632 ? 2.712 28.939 -0.620 1.00 96.69 632 LYS A C 1
ATOM 4833 O O . LYS A 1 632 ? 3.807 29.175 -0.124 1.00 96.69 632 LYS A O 1
ATOM 4838 N N . GLU A 1 633 ? 1.579 28.975 0.060 1.00 97.50 633 GLU A N 1
ATOM 4839 C CA . GLU A 1 633 ? 1.433 29.238 1.481 1.00 97.50 633 GLU A CA 1
ATOM 4840 C C . GLU A 1 633 ? 2.122 28.133 2.291 1.00 97.50 633 GLU A C 1
ATOM 4842 O O . GLU A 1 633 ? 2.926 28.429 3.170 1.00 97.50 633 GLU A O 1
ATOM 4847 N N . GLU A 1 634 ? 1.920 26.865 1.920 1.00 97.12 634 GLU A N 1
ATOM 4848 C CA . GLU A 1 634 ? 2.634 25.732 2.521 1.00 97.12 634 GLU A CA 1
ATOM 4849 C C . GLU A 1 634 ? 4.146 25.789 2.282 1.00 97.12 634 GLU A C 1
ATOM 4851 O O . GLU A 1 634 ? 4.913 25.387 3.152 1.00 97.12 634 GLU A O 1
ATOM 4856 N N . VAL A 1 635 ? 4.599 26.306 1.134 1.00 97.62 635 VAL A N 1
ATOM 4857 C CA . VAL A 1 635 ? 6.034 26.501 0.868 1.00 97.62 635 VAL A CA 1
ATOM 4858 C C . VAL A 1 635 ? 6.623 27.529 1.841 1.00 97.62 635 VAL A C 1
ATOM 4860 O O . VAL A 1 635 ? 7.682 27.294 2.426 1.00 97.62 635 VAL A O 1
ATOM 4863 N N . VAL A 1 636 ? 5.933 28.655 2.049 1.00 97.56 636 VAL A N 1
ATOM 4864 C CA . VAL A 1 636 ? 6.335 29.676 3.034 1.00 97.56 636 VAL A CA 1
ATOM 4865 C C . VAL A 1 636 ? 6.315 29.099 4.451 1.00 97.56 636 VAL A C 1
ATOM 4867 O O . VAL A 1 636 ? 7.234 29.357 5.232 1.00 97.56 636 VAL A O 1
ATOM 4870 N N . GLN A 1 637 ? 5.319 28.272 4.772 1.00 98.00 637 GLN A N 1
ATOM 4871 C CA . GLN A 1 637 ? 5.244 27.587 6.058 1.00 98.00 637 GLN A CA 1
ATOM 4872 C C . GLN A 1 637 ? 6.403 26.600 6.240 1.00 98.00 637 GLN A C 1
ATOM 4874 O O . GLN A 1 637 ? 7.028 26.603 7.291 1.00 98.00 637 GLN A O 1
ATOM 4879 N N . ALA A 1 638 ? 6.754 25.812 5.221 1.00 97.88 638 ALA A N 1
ATOM 4880 C CA . ALA A 1 638 ? 7.872 24.871 5.279 1.00 97.88 638 ALA A CA 1
ATOM 4881 C C . ALA A 1 638 ? 9.223 25.560 5.490 1.00 97.88 638 ALA A C 1
ATOM 4883 O O . ALA A 1 638 ? 10.029 25.101 6.299 1.00 97.88 638 ALA A O 1
ATOM 4884 N N . MET A 1 639 ? 9.448 26.692 4.819 1.00 97.75 639 MET A N 1
ATOM 4885 C CA . MET A 1 639 ? 10.630 27.519 5.069 1.00 97.75 639 MET A CA 1
ATOM 4886 C C . MET A 1 639 ? 10.652 28.057 6.499 1.00 97.75 639 MET A C 1
ATOM 4888 O O . MET A 1 639 ? 11.694 28.001 7.149 1.00 97.75 639 MET A O 1
ATOM 4892 N N . THR A 1 640 ? 9.509 28.552 6.983 1.00 97.88 640 THR A N 1
ATOM 4893 C CA . THR A 1 640 ? 9.370 29.068 8.351 1.00 97.88 640 THR A CA 1
ATOM 4894 C C . THR A 1 640 ? 9.671 27.968 9.362 1.00 97.88 640 THR A C 1
ATOM 4896 O O . THR A 1 640 ? 10.560 28.137 10.183 1.00 97.88 640 THR A O 1
ATOM 4899 N N . ASP A 1 641 ? 9.015 26.814 9.232 1.00 98.19 641 ASP A N 1
ATOM 4900 C CA . ASP A 1 641 ? 9.181 25.645 10.095 1.00 98.19 641 ASP A CA 1
ATOM 4901 C C . ASP A 1 641 ? 10.637 25.176 10.175 1.00 98.19 641 ASP A C 1
ATOM 4903 O O . ASP A 1 641 ? 11.132 24.874 11.261 1.00 98.19 641 ASP A O 1
ATOM 4907 N N . PHE A 1 642 ? 11.345 25.148 9.041 1.00 97.88 642 PHE A N 1
ATOM 4908 C CA . PHE A 1 642 ? 12.764 24.807 9.015 1.00 97.88 642 PHE A CA 1
ATOM 4909 C C . PHE A 1 642 ? 13.621 25.858 9.739 1.00 97.88 642 PHE A C 1
ATOM 4911 O O . PHE A 1 642 ? 14.473 25.506 10.552 1.00 97.88 642 PHE A O 1
ATOM 4918 N N . GLN A 1 643 ? 13.375 27.150 9.496 1.00 97.19 643 GLN A N 1
ATOM 4919 C CA . GLN A 1 643 ? 14.120 28.252 10.122 1.00 97.19 643 GLN A CA 1
ATOM 4920 C C . GLN A 1 643 ? 13.856 28.385 11.628 1.00 97.19 643 GLN A C 1
ATOM 4922 O O . GLN A 1 643 ? 14.744 28.798 12.372 1.00 97.19 643 GLN A O 1
ATOM 4927 N N . THR A 1 644 ? 12.644 28.061 12.082 1.00 97.38 644 THR A N 1
ATOM 4928 C CA . THR A 1 644 ? 12.239 28.145 13.492 1.00 97.38 644 THR A CA 1
ATOM 4929 C C . THR A 1 644 ? 12.357 26.820 14.236 1.00 97.38 644 THR A C 1
ATOM 4931 O O . THR A 1 644 ? 12.133 26.798 15.446 1.00 97.38 644 THR A O 1
ATOM 4934 N N . HIS A 1 645 ? 12.746 25.739 13.553 1.00 97.38 645 HIS A N 1
ATOM 4935 C CA . HIS A 1 645 ? 12.842 24.381 14.093 1.00 97.38 645 HIS A CA 1
ATOM 4936 C C . HIS A 1 645 ? 11.514 23.891 14.701 1.00 97.38 645 HIS A C 1
ATOM 4938 O O . HIS A 1 645 ? 11.451 23.508 15.868 1.00 97.38 645 HIS A O 1
ATOM 4944 N N . THR A 1 646 ? 10.431 23.936 13.927 1.00 93.69 646 THR A N 1
ATOM 4945 C CA . THR A 1 646 ? 9.074 23.556 14.363 1.00 93.69 646 THR A CA 1
ATOM 4946 C C . THR A 1 646 ? 8.388 22.628 13.362 1.00 93.69 646 THR A C 1
ATOM 4948 O O . THR A 1 646 ? 8.835 22.491 12.225 1.00 93.69 646 THR A O 1
ATOM 4951 N N . ASN A 1 647 ? 7.288 21.995 13.779 1.00 90.38 647 ASN A N 1
ATOM 4952 C CA . ASN A 1 647 ? 6.368 21.217 12.942 1.00 90.38 647 ASN A CA 1
ATOM 4953 C C . ASN A 1 647 ? 7.065 20.160 12.071 1.00 90.38 647 ASN A C 1
ATOM 4955 O O . ASN A 1 647 ? 6.835 20.076 10.865 1.00 90.38 647 ASN A O 1
ATOM 4959 N N . GLY A 1 648 ? 7.938 19.360 12.683 1.00 92.50 648 GLY A N 1
ATOM 4960 C CA . GLY A 1 648 ? 8.711 18.311 12.017 1.00 92.50 648 GLY A CA 1
ATOM 4961 C C . GLY A 1 648 ? 10.204 18.605 11.903 1.00 92.50 648 GLY A C 1
ATOM 4962 O O . GLY A 1 648 ? 10.973 17.676 11.685 1.00 92.50 648 GLY A O 1
ATOM 4963 N N . PHE A 1 649 ? 10.635 19.855 12.098 1.00 97.62 649 PHE A N 1
ATOM 4964 C CA . PHE A 1 649 ? 12.052 20.231 12.086 1.00 97.62 649 PHE A CA 1
ATOM 4965 C C . PHE A 1 649 ? 12.638 20.504 13.479 1.00 97.62 649 PHE A C 1
ATOM 4967 O O . PHE A 1 649 ? 13.733 21.052 13.578 1.00 97.62 649 PHE A O 1
ATOM 4974 N N . GLU A 1 650 ? 11.983 20.104 14.569 1.00 97.19 650 GLU A N 1
ATOM 4975 C CA . GLU A 1 650 ? 12.425 20.377 15.950 1.00 97.19 650 GLU A CA 1
ATOM 4976 C C . GLU A 1 650 ? 13.859 19.905 16.215 1.00 97.19 650 GLU A C 1
ATOM 4978 O O . GLU A 1 650 ? 14.639 20.585 16.885 1.00 97.19 650 GLU A O 1
ATOM 4983 N N . ARG A 1 651 ? 14.225 18.757 15.636 1.00 94.75 651 ARG A N 1
ATOM 4984 C CA . ARG A 1 651 ? 15.547 18.142 15.802 1.00 94.75 651 ARG A CA 1
ATOM 4985 C C . ARG A 1 651 ? 16.649 18.810 14.987 1.00 94.75 651 ARG A C 1
ATOM 4987 O O . ARG A 1 651 ? 17.811 18.562 15.265 1.00 94.75 651 ARG A O 1
ATOM 4994 N N . SER A 1 652 ? 16.321 19.688 14.037 1.00 94.75 652 SER A N 1
ATOM 4995 C CA . SER A 1 652 ? 17.341 20.416 13.260 1.00 94.75 652 SER A CA 1
ATOM 4996 C C . SER A 1 652 ? 18.052 21.496 14.083 1.00 94.75 652 SER A C 1
ATOM 4998 O O . SER A 1 652 ? 19.111 21.989 13.695 1.00 94.75 652 SER A O 1
ATOM 5000 N N . LYS A 1 653 ? 17.511 21.865 15.253 1.00 95.44 653 LYS A N 1
ATOM 5001 C CA . LYS A 1 653 ? 18.107 22.883 16.119 1.00 95.44 653 LYS A CA 1
ATOM 5002 C C . LYS A 1 653 ? 19.450 22.418 16.680 1.00 95.44 653 LYS A C 1
ATOM 5004 O O . LYS A 1 653 ? 19.505 21.651 17.636 1.00 95.44 653 LYS A O 1
ATOM 5009 N N . GLY A 1 654 ? 20.533 22.955 16.123 1.00 92.69 654 GLY A N 1
ATOM 5010 C CA . GLY A 1 654 ? 21.899 22.638 16.547 1.00 92.69 654 GLY A CA 1
ATOM 5011 C C . GLY A 1 654 ? 22.385 21.254 16.113 1.00 92.69 654 GLY A C 1
ATOM 5012 O O . GLY A 1 654 ? 23.468 20.853 16.534 1.00 92.69 654 GLY A O 1
ATOM 5013 N N . TRP A 1 655 ? 21.617 20.543 15.282 1.00 96.25 655 TRP A N 1
ATOM 5014 C CA . TRP A 1 655 ? 22.066 19.295 14.677 1.00 96.25 655 TRP A CA 1
ATOM 5015 C C . TRP A 1 655 ? 23.095 19.578 13.584 1.00 96.25 655 TRP A C 1
ATOM 5017 O O . TRP A 1 655 ? 22.985 20.562 12.850 1.00 96.25 655 TRP A O 1
ATOM 5027 N N . GLN A 1 656 ? 24.112 18.725 13.524 1.00 95.50 656 GLN A N 1
ATOM 5028 C CA . GLN A 1 656 ? 25.109 18.684 12.463 1.00 95.50 656 GLN A CA 1
ATOM 5029 C C . GLN A 1 656 ? 25.473 17.227 12.235 1.00 95.50 656 GLN A C 1
ATOM 5031 O O . GLN A 1 656 ? 25.777 16.543 13.217 1.00 95.50 656 GLN A O 1
ATOM 5036 N N . SER A 1 657 ? 25.489 16.774 10.985 1.00 95.31 657 SER A N 1
ATOM 5037 C CA . SER A 1 657 ? 25.931 15.407 10.705 1.00 95.31 657 SER A CA 1
ATOM 5038 C C . SER A 1 657 ? 27.424 15.240 11.001 1.00 95.31 657 SER A C 1
ATOM 5040 O O . SER A 1 657 ? 28.233 16.156 10.803 1.00 95.31 657 SER A O 1
ATOM 5042 N N . GLU A 1 658 ? 27.825 14.058 11.463 1.00 94.19 658 GLU A N 1
ATOM 5043 C CA . GLU A 1 658 ? 29.241 13.705 11.561 1.00 94.19 658 GLU A CA 1
ATOM 5044 C C . GLU A 1 658 ? 29.850 13.508 10.171 1.00 94.19 658 GLU A C 1
ATOM 5046 O O . GLU A 1 658 ? 30.983 13.929 9.916 1.00 94.19 658 GLU A O 1
ATOM 5051 N N . ILE A 1 659 ? 29.092 12.928 9.236 1.00 92.44 659 ILE A N 1
ATOM 5052 C CA . ILE A 1 659 ? 29.588 12.671 7.880 1.00 92.44 659 ILE A CA 1
ATOM 5053 C C . ILE A 1 659 ? 29.789 13.958 7.069 1.00 92.44 659 ILE A C 1
ATOM 5055 O O . ILE A 1 659 ? 30.759 14.058 6.317 1.00 92.44 659 ILE A O 1
ATOM 5059 N N . GLY A 1 660 ? 28.953 14.982 7.259 1.00 88.81 660 GLY A N 1
ATOM 5060 C CA . GLY A 1 660 ? 29.080 16.274 6.580 1.00 88.81 660 GLY A CA 1
ATOM 5061 C C . GLY A 1 660 ? 30.342 17.038 6.986 1.00 88.81 660 GLY A C 1
ATOM 5062 O O . GLY A 1 660 ? 30.896 17.807 6.196 1.00 88.81 660 GLY A O 1
ATOM 5063 N N . LYS A 1 661 ? 30.881 16.777 8.186 1.00 88.19 661 LYS A N 1
ATOM 5064 C CA . LYS A 1 661 ? 32.147 17.373 8.649 1.00 88.19 661 LYS A CA 1
ATOM 5065 C C . LYS A 1 661 ? 33.355 16.896 7.848 1.00 88.19 661 LYS A C 1
ATOM 5067 O O . LYS A 1 661 ? 34.353 17.612 7.823 1.00 88.19 661 LYS A O 1
ATOM 5072 N N . ARG A 1 662 ? 33.268 15.756 7.148 1.00 82.50 662 ARG A N 1
ATOM 5073 C CA . ARG A 1 662 ? 34.349 15.225 6.291 1.00 82.50 662 ARG A CA 1
ATOM 5074 C C . ARG A 1 662 ? 34.746 16.190 5.164 1.00 82.50 662 ARG A C 1
ATOM 5076 O O . ARG A 1 662 ? 35.854 16.096 4.652 1.00 82.50 662 ARG A O 1
ATOM 5083 N N . MET A 1 663 ? 33.879 17.146 4.821 1.00 69.25 663 MET A N 1
ATOM 5084 C CA . MET A 1 663 ? 34.163 18.214 3.852 1.00 69.25 663 MET A CA 1
ATOM 5085 C C . MET A 1 663 ? 35.080 19.321 4.388 1.00 69.25 663 MET A C 1
ATOM 5087 O O . MET A 1 663 ? 35.507 20.182 3.621 1.00 69.25 663 MET A O 1
ATOM 5091 N N . ARG A 1 664 ? 35.367 19.357 5.697 1.00 54.22 664 ARG A N 1
ATOM 5092 C CA . ARG A 1 664 ? 36.251 20.360 6.302 1.00 54.22 664 ARG A CA 1
ATOM 5093 C C . ARG A 1 664 ? 37.701 19.876 6.286 1.00 54.22 664 ARG A C 1
ATOM 5095 O O . ARG A 1 664 ? 38.201 19.443 7.320 1.00 54.22 664 ARG A O 1
ATOM 5102 N N . HIS A 1 665 ? 38.372 20.004 5.143 1.00 39.25 665 HIS A N 1
ATOM 5103 C CA . HIS A 1 665 ? 39.835 20.003 5.061 1.00 39.25 665 HIS A CA 1
ATOM 5104 C C . HIS A 1 665 ? 40.344 21.041 4.067 1.00 39.25 665 HIS A C 1
ATOM 5106 O O . HIS A 1 665 ? 39.823 21.078 2.930 1.00 39.25 665 HIS A O 1
#

Secondary structure (DSSP, 8-state):
--EEEEEEEEESSSEEEEEEEE-SSPPTTPPEEEEE--STTTS--TT---HHHHHHHHHTT--EEEE--BPTTTTHHHHHHHHHHHHHHHHHHTT--SSS-----EEEEEETTHHHHHHHHHHH-SSPPSEEEEES----S-SGGGG-TTSS-SSPPPHHHHHHHHS--S--B--PPSSSSSTT-PPP-GGGB-TTS-B-TT--PPPPPP----HHHHHHHHHHHHHHHHHHHTT-HHHHHHHHH-SSTTTT--HHHHHHSPPEEEEEETT-SSS-HHHHHHHHHHH-TTTEEEEEETT--TTTTTT--TT---TTTHHHHHHHHHHHHHHHHHHHHGGG--S-----------S----TTPPBPPEEEEEEPEEEEETBTEEEEE-TTBTTBS-BTTEEEEEEEEE-TT-BEEEEEEBSEEEEEEEEESEEEEEETTS-EEEEETT-EEEEE-TT-EEEEEEE---TT-PPEEEEEEEEEPPGGGTTSPPEEEEE-GGGS-EEEETTTTEEEEEEESEETTEEPPS---SS-EEEEEEEE-TT-EEEEE--TT-EEEEEEEES-EEES-TT-TTT-EEE-TTEEEEEPSSSSEEEEE--TT-SS-EEEEEEEEPPP-S--EEETTEEESSHHHHHHHHHHHHHT-TT-GGGTT---TTGGGG--

Mean predicted aligned error: 16.32 Å

Foldseek 3Di:
DWDWDKDQLDCPVHGWIKIKTADPDADPLAAAEEEEEALPLLAAALLLFFLAVSLLCVLNRHIYIRTKAWGPDQCFQVRLLVRLQSSVQSSQCPPDPPPPPHGHAYEYEYAAARLCSLLLQLQPPVVGHQEYEYQQYQVACLPCQLQDLPQFDVDADDCVLQVLQPDHDHTDIHHDDQDDLAPDRDRDDPQLADPSSAGDPPDDDPRRDDRPDDPSRVSNSSSSSCCLSNSSNVSNRLVRNCVSQVSNHLPPQDPVSLVSRHQYEYEHECQESSRHPVSLVSVCVSSDCVRYHYFYQYNDYRPNSSHPHQPDPDRSSVRVVVSSVVVVVSVVVSVVVVVPPPDDDDDDDDDDDDDDADDLPFFAWFFPDKDFFCWDDDAFRKIWRKDACDPVHCAQVQWRTKTWIWAFPLGFHFKDKFFQKKKKKAWQAAKKWKAWLVGDIDIAGHQKMKIKDQAQMIIMIIGGDQDPVRGTTTIMIIIGGDAQVRRHPAIDMDMDHNVQFDKDADPNNQKIKTFCAQDDRHDHTDPDHYPFRKTKIKMKHHQFRKDKGFDPQPWWKKKAWADAKKWKDRPPPPVRTDIHGHNMITTTDSPIGTIIMHHHNPDPDMTIMMIMIGHGDPAAWDDDPNYTHRDPVVVVVSVVCCVVCHRNRVSVVPDGDPSSCSSPD

Radius of gyration: 29.21 Å; Cα contacts (8 Å, |Δi|>4): 1514; chains: 1; bounding box: 86×60×78 Å

Sequence (665 aa):
MLEKITRVYANHGMPIECDIYTVAEPVPDAPVALFFHAGALTGWGRDCVPPWLVQACYKQRWPLISASYRLMPQTGTDGLAEDVSAAYEFARTWDCGGGGEEKRRVIVIGASAGFFLASFLGRTANPPPLALFSIAGINSYTHPFYRSSTLVTPERTPAAAVAAALQPGPPIVGRSIPNGGHEGAAAFCVAALREDGSRDPDFFPPTPGADGRSAEERRMWDARALLYRYLIYENRWPAMVAALDGGREWEGWTAARRARWPPTVIFHGGGDTAVPLAVSERLREVMGRDRVALFVAEGQDHLFERAMFLEEERPGMDTPTATLAKLSAAKQQLLTGISLATRKTNTAIHTAPAAMTANASAVPRTIQKAFLAVEQAEGQGARVRRSIGTPALRHLTPFLMLDHFSIKPGAGFPDHPHRGQETITYLLEGAVDHEDFTGASGTINAGDLQFMTAGKGVQHAEMPHLNEDGSANVGLQLWVDLPTELKYCEPRYRDLRAAEIPQVEVDGGAATIKVISGQSHGVDSVKDLAYTPVWILDVTLRPGARVVQPLPPGWNAFAYVLEGDVVFGRPGDDADRRPVAQFHNAVFSQEGDAVYVENDPDAIKDARLVIVAGLPLDQKIVQYGPFVVNSKEEVVQAMTDFQTHTNGFERSKGWQSEIGKRMRH

Organism: Cordyceps militaris (strain CM01) (NCBI:txid983644)

Nearest PDB structures (foldseek):
  7te5-assembly1_A  TM=8.826E-01  e=1.755E-28  Yersinia pestis CO92
  6d0p-assembly4_D  TM=8.904E-01  e=7.703E-28  Acinetobacter baumannii
  6d0g-assembly1_A  TM=8.985E-01  e=1.837E-23  Acinetobacter baumannii
  1tq5-assembly1_A  TM=7.578E-01  e=1.808E-14  Escherichia coli
  2vec-assembly1_A  TM=7.162E-01  e=4.084E-10  Escherichia coli

InterPro domains:
  IPR003829 Pirin, N-terminal domain [PF02678] (382-480)
  IPR008778 Pirin, C-terminal domain [PF05726] (537-647)
  IPR011051 RmlC-like cupin domain superfamily [SSF51182] (365-659)
  IPR012093 Pirin [PTHR13903] (361-662)
  IPR014710 RmlC-like jelly roll fold [G3DSA:2.60.120.10] (378-643)
  IPR014710 RmlC-like jelly roll fold [G3DSA:2.60.120.10] (502-617)
  IPR029058 Alpha/Beta hydrolase fold [G3DSA:3.40.50.1820] (3-317)
  IPR029058 Alpha/Beta hydrolase fold [SSF53474] (8-305)

Solvent-accessible surface area (backbone atoms only — not comparable to full-atom values): 35299 Å² total; per-residue (Å²): 98,81,41,81,46,78,44,72,60,44,71,83,96,50,81,34,44,29,38,33,41,35,49,96,75,53,50,86,88,47,47,26,37,38,34,29,34,35,48,63,49,38,39,37,12,32,47,48,45,37,49,32,58,54,34,53,29,56,74,69,37,22,42,33,36,21,38,37,46,52,20,52,67,57,30,46,44,66,47,39,53,52,41,54,52,37,50,51,56,41,49,21,44,59,92,42,73,95,75,82,78,60,68,49,52,33,32,31,29,8,27,27,39,14,14,32,57,36,42,40,38,37,72,69,42,82,77,52,44,69,26,39,37,28,43,43,31,34,65,61,52,53,47,67,68,34,57,38,39,78,73,70,49,102,62,84,64,56,67,78,61,30,43,66,46,67,53,89,57,79,62,45,69,38,54,68,67,76,81,86,57,57,97,78,73,56,65,59,57,74,74,40,42,42,79,86,47,47,74,34,88,84,52,68,82,76,77,72,68,83,79,83,64,53,77,65,55,48,50,33,50,52,6,25,54,45,40,56,63,32,32,28,48,66,41,42,46,29,71,64,41,19,87,62,56,66,59,51,55,83,62,89,68,44,73,70,60,48,66,60,45,41,46,28,42,36,40,34,24,62,47,16,63,83,56,50,56,63,61,53,48,50,54,24,64,73,57,29,68,92,39,28,46,78,45,71,18,75,75,30,41,62,63,71,56,49,80,37,52,78,85,54,93,49,96,47,44,66,46,61,55,55,51,49,53,48,54,57,49,51,51,56,54,55,64,57,53,61,77,70,63,87,77,80,89,85,88,83,90,83,83,89,85,77,80,81,59,81,54,99,80,57,46,61,31,50,73,76,43,74,48,74,36,48,76,46,80,45,76,46,78,17,37,27,29,36,41,38,53,32,95,90,33,56,55,55,50,29,35,44,31,33,30,45,34,43,30,39,74,89,23,28,32,50,75,44,62,35,24,14,29,31,42,35,40,38,29,68,36,55,36,35,37,40,37,37,63,88,71,55,65,52,74,44,40,50,54,14,35,38,28,35,38,18,10,36,27,42,44,32,25,44,32,57,52,80,44,96,87,64,53,52,27,28,32,37,42,38,31,34,48,41,56,80,90,46,24,64,35,78,58,47,79,37,77,44,53,43,91,67,46,42,73,45,67,39,86,92,59,36,20,40,36,37,23,61,24,46,63,50,90,81,43,63,24,63,78,83,61,61,90,52,64,57,30,36,32,47,37,39,23,33,50,53,17,69,46,68,44,67,50,71,78,68,26,37,36,36,35,40,26,72,35,44,48,37,34,34,34,52,88,94,39,77,89,56,49,42,80,46,51,53,47,21,37,37,32,38,42,48,58,46,40,20,45,30,40,31,18,49,67,85,44,93,56,55,19,29,31,38,44,38,36,23,56,56,60,97,66,62,84,34,73,59,88,54,36,35,38,68,39,72,66,53,49,54,47,52,54,47,25,59,77,70,29,34,86,53,26,53,56,58,66,88,57,74,57,74,68,42,52,72,67,75,120

pLDDT: mean 86.97, std 15.12, range [23.78, 98.81]